Protein AF-A0AA36FLF8-F1 (afdb_monomer)

Solvent-accessible surface area (backbone atoms only — not comparable to full-atom values): 30762 Å² total; per-residue (Å²): 142,83,89,82,83,85,92,83,89,85,89,86,86,82,90,80,88,88,83,88,82,84,88,87,87,80,86,83,89,83,83,90,82,84,82,83,88,78,83,88,81,83,83,79,80,80,85,81,87,80,85,80,90,79,88,83,85,87,89,82,87,88,82,90,89,88,85,89,78,84,75,64,63,66,62,56,55,59,51,54,56,55,55,54,57,51,54,53,54,54,57,52,52,54,60,54,53,64,64,55,74,76,70,82,83,76,96,75,84,91,75,96,68,84,74,71,76,48,71,67,57,56,51,52,52,51,52,52,51,54,54,51,53,52,51,52,52,49,51,57,53,49,54,50,54,47,53,52,50,49,46,48,49,54,56,44,53,69,68,67,58,72,76,67,76,80,68,46,82,62,81,90,48,66,62,66,58,50,46,56,54,50,50,55,48,52,55,50,54,51,50,52,54,52,51,53,51,51,52,51,52,49,50,48,53,66,47,55,75,39,74,70,50,33,67,76,40,41,71,57,50,54,47,50,54,51,50,51,64,58,48,53,60,51,54,52,49,55,52,50,57,49,54,54,53,57,62,51,44,58,54,48,47,52,53,52,46,53,52,46,52,52,48,38,51,52,38,52,53,49,40,56,54,41,50,53,51,42,52,52,47,47,51,53,42,52,55,49,48,52,53,36,52,51,36,48,51,52,37,52,52,43,54,50,52,47,52,52,53,52,53,51,48,53,51,54,51,50,51,46,53,51,42,52,51,54,42,50,51,44,52,49,56,37,53,53,48,51,52,52,60,72,70,54,88,75,89,53,66,73,58,53,53,53,52,50,54,50,46,54,49,38,52,51,52,45,51,51,38,49,54,51,45,52,52,52,52,53,52,50,58,51,49,53,52,51,50,52,54,47,50,54,50,38,55,53,40,42,52,52,30,56,55,43,46,56,53,45,56,54,42,50,56,49,42,52,50,47,49,53,54,39,53,50,41,48,54,54,35,52,56,40,48,57,53,46,55,38,51,49,51,54,48,48,55,62,62,67,40,60,58,60,54,76,75,70,52,72,85,93,80,78,96,81,78,98,78,75,72,47,76,64,48,49,53,52,42,52,55,48,52,67,49,56,76,50,45,72,60,51,68,74,65,52,94,64,80,71,99,62,57,70,71,59,57,49,46,69,65,56,74,75,114

Organism: Octopus vulgaris (NCBI:txid6645)

Structure (mmCIF, N/CA/C/O backbone):
data_AF-A0AA36FLF8-F1
#
_entry.id   AF-A0AA36FLF8-F1
#
loop_
_atom_site.group_PDB
_atom_site.id
_atom_site.type_symbol
_atom_site.label_atom_id
_atom_site.label_alt_id
_atom_site.label_comp_id
_atom_site.label_asym_id
_atom_site.label_entity_id
_atom_site.label_seq_id
_atom_site.pdbx_PDB_ins_code
_atom_site.Cartn_x
_atom_site.Cartn_y
_atom_site.Cartn_z
_atom_site.occupancy
_atom_site.B_iso_or_equiv
_atom_site.auth_seq_id
_atom_site.auth_comp_id
_atom_site.auth_asym_id
_atom_site.auth_atom_id
_atom_site.pdbx_PDB_model_num
ATOM 1 N N . MET A 1 1 ? -21.884 -25.363 -22.891 1.00 40.22 1 MET A N 1
ATOM 2 C CA . MET A 1 1 ? -21.461 -26.123 -24.085 1.00 40.22 1 MET A CA 1
ATOM 3 C C . MET A 1 1 ? -22.454 -25.862 -25.202 1.00 40.22 1 MET A C 1
ATOM 5 O O . MET A 1 1 ? -23.531 -26.435 -25.178 1.00 40.22 1 MET A O 1
ATOM 9 N N . ALA A 1 2 ? -22.101 -24.973 -26.120 1.00 37.66 2 ALA A N 1
ATOM 10 C CA . ALA A 1 2 ? -22.479 -24.991 -27.532 1.00 37.66 2 ALA A CA 1
ATOM 11 C C . ALA A 1 2 ? -21.591 -23.927 -28.191 1.00 37.66 2 ALA A C 1
ATOM 13 O O . ALA A 1 2 ? -21.584 -22.777 -27.763 1.00 37.66 2 ALA A O 1
ATOM 14 N N . LEU A 1 3 ? -20.746 -24.400 -29.099 1.00 43.72 3 LEU A N 1
ATOM 15 C CA . LEU A 1 3 ? -19.732 -23.679 -29.863 1.00 43.72 3 LEU A CA 1
ATOM 16 C C . LEU A 1 3 ? -20.341 -23.140 -31.169 1.00 43.72 3 LEU A C 1
ATOM 18 O O . LEU A 1 3 ? -21.345 -23.680 -31.632 1.00 43.72 3 LEU A O 1
ATOM 22 N N . GLY A 1 4 ? -19.676 -22.149 -31.767 1.00 36.16 4 GLY A N 1
ATOM 23 C CA . GLY A 1 4 ? -19.847 -21.680 -33.153 1.00 36.16 4 GLY A CA 1
ATOM 24 C C . GLY A 1 4 ? -19.329 -20.240 -33.279 1.00 36.16 4 GLY A C 1
ATOM 25 O O . GLY A 1 4 ? -20.016 -19.334 -32.820 1.00 36.16 4 GLY A O 1
ATOM 26 N N . GLU A 1 5 ? -18.027 -20.019 -33.526 1.00 39.53 5 GLU A N 1
ATOM 27 C CA . GLU A 1 5 ? -17.363 -19.847 -34.853 1.00 39.53 5 GLU A CA 1
ATOM 28 C C . GLU A 1 5 ? -17.917 -18.644 -35.642 1.00 39.53 5 GLU A C 1
ATOM 30 O O . GLU A 1 5 ? -19.099 -18.608 -35.967 1.00 39.53 5 GLU A O 1
ATOM 35 N N . GLU A 1 6 ? -17.180 -17.523 -35.683 1.00 40.25 6 GLU A N 1
ATOM 36 C CA . GLU A 1 6 ? -16.135 -17.107 -36.667 1.00 40.25 6 GLU A CA 1
ATOM 37 C C . GLU A 1 6 ? -16.732 -16.540 -37.976 1.00 40.25 6 GLU A C 1
ATOM 39 O O . GLU A 1 6 ? -17.459 -17.239 -38.668 1.00 40.25 6 GLU A O 1
ATOM 44 N N . VAL A 1 7 ? -16.656 -15.221 -38.228 1.00 39.88 7 VAL A N 1
ATOM 45 C CA . VAL A 1 7 ? -15.597 -14.410 -38.910 1.00 39.88 7 VAL A CA 1
ATOM 46 C C . VAL A 1 7 ? -16.016 -14.056 -40.350 1.00 39.88 7 VAL A C 1
ATOM 48 O O . VAL A 1 7 ? -16.667 -14.861 -41.000 1.00 39.88 7 VAL A O 1
ATOM 51 N N . VAL A 1 8 ? -15.673 -12.823 -40.769 1.00 36.06 8 VAL A N 1
ATOM 52 C CA . VAL A 1 8 ? -15.330 -12.250 -42.106 1.00 36.06 8 VAL A CA 1
ATOM 53 C C . VAL A 1 8 ? -15.819 -10.784 -42.089 1.00 36.06 8 VAL A C 1
ATOM 55 O O . VAL A 1 8 ? -17.018 -10.536 -42.009 1.00 36.06 8 VAL A O 1
ATOM 58 N N . GLU A 1 9 ? -14.955 -9.815 -41.762 1.00 39.53 9 GLU A N 1
ATOM 59 C CA . GLU A 1 9 ? -14.100 -9.001 -42.664 1.00 39.53 9 GLU A CA 1
ATOM 60 C C . GLU A 1 9 ? -14.882 -8.089 -43.624 1.00 39.53 9 GLU A C 1
ATOM 62 O O . GLU A 1 9 ? -15.621 -8.571 -44.470 1.00 39.53 9 GLU A O 1
ATOM 67 N N . GLU A 1 10 ? -14.636 -6.776 -43.539 1.00 37.72 10 GLU A N 1
ATOM 68 C CA . GLU A 1 10 ? -14.350 -5.964 -44.729 1.00 37.72 10 GLU A CA 1
ATOM 69 C C . GLU A 1 10 ? -13.596 -4.678 -44.345 1.00 37.72 10 GLU A C 1
ATOM 71 O O . GLU A 1 10 ? -13.973 -3.932 -43.438 1.00 37.72 10 GLU A O 1
ATOM 76 N N . GLU A 1 11 ? -12.471 -4.496 -45.031 1.00 37.16 11 GLU A N 1
ATOM 77 C CA . GLU A 1 11 ? -11.529 -3.386 -44.983 1.00 37.16 11 GLU A CA 1
ATOM 78 C C . GLU A 1 11 ? -12.103 -2.123 -45.641 1.00 37.16 11 GLU A C 1
ATOM 80 O O . GLU A 1 11 ? -12.773 -2.210 -46.668 1.00 37.16 11 GLU A O 1
ATOM 85 N N . VAL A 1 12 ? -11.710 -0.940 -45.156 1.00 41.34 12 VAL A N 1
ATOM 86 C CA . VAL A 1 12 ? -11.498 0.228 -46.027 1.00 41.34 12 VAL A CA 1
ATOM 87 C C . VAL A 1 12 ? -10.209 0.931 -45.598 1.00 41.34 12 VAL A C 1
ATOM 89 O O . VAL A 1 12 ? -10.079 1.411 -44.473 1.00 41.34 12 VAL A O 1
ATOM 92 N N . VAL A 1 13 ? -9.260 0.940 -46.530 1.00 42.09 13 VAL A N 1
ATOM 93 C CA . VAL A 1 13 ? -7.969 1.645 -46.546 1.00 42.09 13 VAL A CA 1
ATOM 94 C C . VAL A 1 13 ? -8.131 2.955 -47.339 1.00 42.09 13 VAL A C 1
ATOM 96 O O . VAL A 1 13 ? -9.098 3.076 -48.092 1.00 42.09 13 VAL A O 1
ATOM 99 N N . VAL A 1 14 ? -7.130 3.845 -47.217 1.00 37.31 14 VAL A N 1
ATOM 100 C CA . VAL A 1 14 ? -6.638 4.890 -48.163 1.00 37.31 14 VAL A CA 1
ATOM 101 C C . VAL A 1 14 ? -6.683 6.293 -47.523 1.00 37.31 14 VAL A C 1
ATOM 103 O O . VAL A 1 14 ? -7.766 6.811 -47.273 1.00 37.31 14 VAL A O 1
ATOM 106 N N . GLU A 1 15 ? -5.556 6.756 -46.947 1.00 37.53 15 GLU A N 1
ATOM 107 C CA . GLU A 1 15 ? -4.555 7.724 -47.502 1.00 37.53 15 GLU A CA 1
ATOM 108 C C . GLU A 1 15 ? -5.050 9.185 -47.335 1.00 37.53 15 GLU A C 1
ATOM 110 O O . GLU A 1 15 ? -6.243 9.436 -47.406 1.00 37.53 15 GLU A O 1
ATOM 115 N N . GLU A 1 16 ? -4.271 10.209 -46.979 1.00 35.38 16 GLU A N 1
ATOM 116 C CA . GLU A 1 16 ? -2.921 10.600 -47.397 1.00 35.38 16 GLU A CA 1
ATOM 117 C C . GLU A 1 16 ? -2.386 11.707 -46.437 1.00 35.38 16 GLU A C 1
ATOM 119 O O . GLU A 1 16 ? -3.158 12.434 -45.814 1.00 35.38 16 GLU A O 1
ATOM 124 N N . GLU A 1 17 ? -1.061 11.730 -46.284 1.00 36.38 17 GLU A N 1
ATOM 125 C CA . GLU A 1 17 ? -0.106 12.857 -46.173 1.00 36.38 17 GLU A CA 1
ATOM 126 C C . GLU A 1 17 ? -0.514 14.248 -45.624 1.00 36.38 17 GLU A C 1
ATOM 128 O O . GLU A 1 17 ? -1.397 14.909 -46.152 1.00 36.38 17 GLU A O 1
ATOM 133 N N . ASP A 1 18 ? 0.284 14.781 -44.678 1.00 37.94 18 ASP A N 1
ATOM 134 C CA . ASP A 1 18 ? 1.025 16.019 -44.978 1.00 37.94 18 ASP A CA 1
ATOM 135 C C . ASP A 1 18 ? 2.291 16.221 -44.121 1.00 37.94 18 ASP A C 1
ATOM 137 O O . ASP A 1 18 ? 2.420 15.739 -42.991 1.00 37.94 18 ASP A O 1
ATOM 141 N N . VAL A 1 19 ? 3.254 16.897 -44.742 1.00 38.84 19 VAL A N 1
ATOM 142 C CA . VAL A 1 19 ? 4.695 16.930 -44.462 1.00 38.84 19 VAL A CA 1
ATOM 143 C C . VAL A 1 19 ? 5.119 18.204 -43.699 1.00 38.84 19 VAL A C 1
ATOM 145 O O . VAL A 1 19 ? 4.643 19.294 -43.971 1.00 38.84 19 VAL A O 1
ATOM 148 N N . VAL A 1 20 ? 6.032 18.009 -42.739 1.00 41.78 20 VAL A N 1
ATOM 149 C CA . VAL A 1 20 ? 7.166 18.840 -42.242 1.00 41.78 20 VAL A CA 1
ATOM 150 C C . VAL A 1 20 ? 7.323 20.312 -42.694 1.00 41.78 20 VAL A C 1
ATOM 152 O O . VAL A 1 20 ? 7.502 20.559 -43.878 1.00 41.78 20 VAL A O 1
ATOM 155 N N . GLU A 1 21 ? 7.533 21.214 -41.719 1.00 39.50 21 GLU A N 1
ATOM 156 C CA . GLU A 1 21 ? 8.522 22.331 -41.731 1.00 39.50 21 GLU A CA 1
ATOM 157 C C . GLU A 1 21 ? 9.102 22.447 -40.291 1.00 39.50 21 GLU A C 1
ATOM 159 O O . GLU A 1 21 ? 8.339 22.522 -39.328 1.00 39.50 21 GLU A O 1
ATOM 164 N N . GLU A 1 22 ? 10.358 22.050 -40.027 1.00 37.81 22 GLU A N 1
ATOM 165 C CA . GLU A 1 22 ? 11.613 22.852 -40.023 1.00 37.81 22 GLU A CA 1
ATOM 166 C C . GLU A 1 22 ? 11.589 24.054 -39.050 1.00 37.81 22 GLU A C 1
ATOM 168 O O . GLU A 1 22 ? 10.794 24.972 -39.181 1.00 37.81 22 GLU A O 1
ATOM 173 N N . GLU A 1 23 ? 12.249 23.918 -37.894 1.00 37.03 23 GLU A N 1
ATOM 174 C CA . GLU A 1 23 ? 13.563 24.501 -37.529 1.00 37.03 23 GLU A CA 1
ATOM 175 C C . GLU A 1 23 ? 13.483 25.932 -36.963 1.00 37.03 23 GLU A C 1
ATOM 177 O O . GLU A 1 23 ? 13.244 26.888 -37.685 1.00 37.03 23 GLU A O 1
ATOM 182 N N . GLU A 1 24 ? 13.834 26.095 -35.681 1.00 40.34 24 GLU A N 1
ATOM 183 C CA . GLU A 1 24 ? 14.735 27.187 -35.295 1.00 40.34 24 GLU A CA 1
ATOM 184 C C . GLU A 1 24 ? 15.531 26.813 -34.034 1.00 40.34 24 GLU A C 1
ATOM 186 O O . GLU A 1 24 ? 14.990 26.448 -32.987 1.00 40.34 24 GLU A O 1
ATOM 191 N N . VAL A 1 25 ? 16.851 26.860 -34.184 1.00 44.62 25 VAL A N 1
ATOM 192 C CA . VAL A 1 25 ? 17.878 26.677 -33.160 1.00 44.62 25 VAL A CA 1
ATOM 193 C C . VAL A 1 25 ? 18.382 28.067 -32.786 1.00 44.62 25 VAL A C 1
ATOM 195 O O . VAL A 1 25 ? 18.855 28.763 -33.678 1.00 44.62 25 VAL A O 1
ATOM 198 N N . VAL A 1 26 ? 18.376 28.446 -31.502 1.00 40.75 26 VAL A N 1
ATOM 199 C CA . VAL A 1 26 ? 19.263 29.508 -30.984 1.00 40.75 26 VAL A CA 1
ATOM 200 C C . VAL A 1 26 ? 19.759 29.162 -29.569 1.00 40.75 26 VAL A C 1
ATOM 202 O O . VAL A 1 26 ? 18.985 29.085 -28.617 1.00 40.75 26 VAL A O 1
ATOM 205 N N . GLU A 1 27 ? 21.062 28.869 -29.520 1.00 39.06 27 GLU A N 1
ATOM 206 C CA . GLU A 1 27 ? 22.125 29.230 -28.553 1.00 39.06 27 GLU A CA 1
ATOM 207 C C . GLU A 1 27 ? 21.709 29.937 -27.238 1.00 39.06 27 GLU A C 1
ATOM 209 O O . GLU A 1 27 ? 20.973 30.914 -27.245 1.00 39.06 27 GLU A O 1
ATOM 214 N N . GLU A 1 28 ? 22.021 29.396 -26.055 1.00 38.03 28 GLU A N 1
ATOM 215 C CA . GLU A 1 28 ? 23.258 29.496 -25.236 1.00 38.03 28 GLU A CA 1
ATOM 216 C C . GLU A 1 28 ? 23.103 30.427 -24.007 1.00 38.03 28 GLU A C 1
ATOM 218 O O . GLU A 1 28 ? 22.662 31.565 -24.094 1.00 38.03 28 GLU A O 1
ATOM 223 N N . GLU A 1 29 ? 23.494 29.869 -22.854 1.00 39.47 29 GLU A N 1
ATOM 224 C CA . GLU A 1 29 ? 24.040 30.468 -21.620 1.00 39.47 2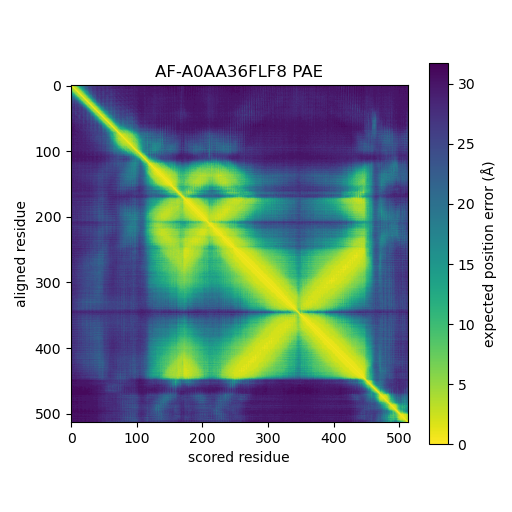9 GLU A CA 1
ATOM 225 C C . GLU A 1 29 ? 23.556 31.837 -21.080 1.00 39.47 29 GLU A C 1
ATOM 227 O O . GLU A 1 29 ? 23.908 32.888 -21.607 1.00 39.47 29 GLU A O 1
ATOM 232 N N . LYS A 1 30 ? 23.014 31.843 -19.843 1.00 37.19 30 LYS A N 1
ATOM 233 C CA . LYS A 1 30 ? 23.696 32.404 -18.642 1.00 37.19 30 LYS A CA 1
ATOM 234 C C . LYS A 1 30 ? 22.856 32.349 -17.350 1.00 37.19 30 LYS A C 1
ATOM 236 O O . LYS A 1 30 ? 21.767 32.893 -17.282 1.00 37.19 30 LYS A O 1
ATOM 241 N N . VAL A 1 31 ? 23.455 31.721 -16.333 1.00 37.59 31 VAL A N 1
ATOM 242 C CA . VAL A 1 31 ? 23.650 32.169 -14.933 1.00 37.59 31 VAL A CA 1
ATOM 243 C C . VAL A 1 31 ? 22.489 32.859 -14.181 1.00 37.59 31 VAL A C 1
ATOM 245 O O . VAL A 1 31 ? 22.176 34.013 -14.429 1.00 37.59 31 VAL A O 1
ATOM 248 N N . VAL A 1 32 ? 21.972 32.121 -13.185 1.00 42.97 32 VAL A N 1
ATOM 249 C CA . VAL A 1 32 ? 21.656 32.484 -11.779 1.00 42.97 32 VAL A CA 1
ATOM 250 C C . VAL A 1 32 ? 21.441 33.969 -11.444 1.00 42.97 32 VAL A C 1
ATOM 252 O O . VAL A 1 32 ? 22.402 34.724 -11.481 1.00 42.97 32 VAL A O 1
ATOM 255 N N . GLU A 1 33 ? 20.254 34.313 -10.926 1.00 35.59 33 GLU A N 1
ATOM 256 C CA . GLU A 1 33 ? 20.095 35.055 -9.658 1.00 35.59 33 GLU A CA 1
ATOM 257 C C . GLU A 1 33 ? 18.627 35.050 -9.173 1.00 35.59 33 GLU A C 1
ATOM 259 O O . GLU A 1 33 ? 17.703 35.341 -9.924 1.00 35.59 33 GLU A O 1
ATOM 264 N N . GLU A 1 34 ? 18.474 34.633 -7.912 1.00 37.56 34 GLU A N 1
ATOM 265 C CA . GLU A 1 34 ? 17.470 35.038 -6.914 1.00 37.56 34 GLU A CA 1
ATOM 266 C C . GLU A 1 34 ? 15.981 35.062 -7.310 1.00 37.56 34 GLU A C 1
ATOM 268 O O . GLU A 1 34 ? 15.450 36.044 -7.817 1.00 37.56 34 GLU A O 1
ATOM 273 N N . VAL A 1 35 ? 15.263 33.997 -6.927 1.00 35.22 35 VAL A N 1
ATOM 274 C CA . VAL A 1 35 ? 13.820 34.084 -6.668 1.00 35.22 35 VAL A CA 1
ATOM 275 C C . VAL A 1 35 ? 13.628 34.263 -5.166 1.00 35.22 35 VAL A C 1
ATOM 277 O O . VAL A 1 35 ? 13.960 33.378 -4.375 1.00 35.22 35 VAL A O 1
ATOM 280 N N . GLU A 1 36 ? 13.121 35.443 -4.814 1.00 40.16 36 GLU A N 1
ATOM 281 C CA . GLU A 1 36 ? 12.516 35.808 -3.536 1.00 40.16 36 GLU A CA 1
ATOM 282 C C . GLU A 1 36 ? 11.674 34.667 -2.949 1.00 40.16 36 GLU A C 1
ATOM 284 O O . GLU A 1 36 ? 10.719 34.187 -3.561 1.00 40.16 36 GLU A O 1
ATOM 289 N N . VAL A 1 37 ? 12.007 34.267 -1.722 1.00 37.47 37 VAL A N 1
ATOM 290 C CA . VAL A 1 37 ? 11.133 33.452 -0.878 1.00 37.47 37 VAL A CA 1
ATOM 291 C C . VAL A 1 37 ? 10.266 34.422 -0.080 1.00 37.47 37 VAL A C 1
ATOM 293 O O . VAL A 1 37 ? 10.704 34.957 0.937 1.00 37.47 37 VAL A O 1
ATOM 296 N N . VAL A 1 38 ? 9.056 34.675 -0.576 1.00 37.47 38 VAL A N 1
ATOM 297 C CA . VAL A 1 38 ? 7.996 35.386 0.147 1.00 37.47 38 VAL A CA 1
ATOM 298 C C . VAL A 1 38 ? 7.079 34.351 0.798 1.00 37.47 38 VAL A C 1
ATOM 300 O O . VAL A 1 38 ? 6.405 33.594 0.110 1.00 37.47 38 VAL A O 1
ATOM 303 N N . GLU A 1 39 ? 7.169 34.347 2.127 1.00 37.41 39 GLU A N 1
ATOM 304 C CA . GLU A 1 39 ? 6.098 34.282 3.131 1.00 37.41 39 GLU A CA 1
ATOM 305 C C . GLU A 1 39 ? 5.134 33.083 3.242 1.00 37.41 39 GLU A C 1
ATOM 307 O O . GLU A 1 39 ? 4.670 32.485 2.281 1.00 37.41 39 GLU A O 1
ATOM 312 N N . GLU A 1 40 ? 4.801 32.863 4.522 1.00 37.28 40 GLU A N 1
ATOM 313 C CA . GLU A 1 40 ? 3.621 32.198 5.084 1.00 37.28 40 GLU A CA 1
ATOM 314 C C . GLU A 1 40 ? 3.612 30.664 5.155 1.00 37.28 40 GLU A C 1
ATOM 316 O O . GLU A 1 40 ? 3.250 29.960 4.223 1.00 37.28 40 GLU A O 1
ATOM 321 N N . GLU A 1 41 ? 3.884 30.149 6.360 1.00 36.22 41 GLU A N 1
ATOM 322 C CA . GLU A 1 41 ? 2.838 29.419 7.085 1.00 36.22 41 GLU A CA 1
ATOM 323 C C . GLU A 1 41 ? 3.037 29.542 8.606 1.00 36.22 41 GLU A C 1
ATOM 325 O O . GLU A 1 41 ? 4.144 29.441 9.142 1.00 36.22 41 GLU A O 1
ATOM 330 N N . GLU A 1 42 ? 1.928 29.862 9.272 1.00 41.19 42 GLU A N 1
ATOM 331 C CA . GLU A 1 42 ? 1.787 30.204 10.682 1.00 41.19 42 GLU A CA 1
ATOM 332 C C . GLU A 1 42 ? 2.316 29.137 11.646 1.00 41.19 42 GLU A C 1
ATOM 334 O O . GLU A 1 42 ? 2.051 27.938 11.547 1.00 41.19 42 GLU A O 1
ATOM 339 N N . VAL A 1 43 ? 2.986 29.635 12.680 1.00 38.88 43 VAL A N 1
ATOM 340 C CA . VAL A 1 43 ? 3.367 28.896 13.879 1.00 38.88 43 VAL A CA 1
ATOM 341 C C . VAL A 1 43 ? 2.102 28.600 14.690 1.00 38.88 43 VAL A C 1
ATOM 343 O O . VAL A 1 43 ? 1.541 29.488 15.335 1.00 38.88 43 VAL A O 1
ATOM 346 N N . VAL A 1 44 ? 1.647 27.345 14.676 1.00 41.16 44 VAL A N 1
ATOM 347 C CA . VAL A 1 44 ? 0.593 26.870 15.581 1.00 41.16 44 VAL A CA 1
ATOM 348 C C . VAL A 1 44 ? 1.116 26.932 17.016 1.00 41.16 44 VAL A C 1
ATOM 350 O O . VAL A 1 44 ? 2.125 26.319 17.360 1.00 41.16 44 VAL A O 1
ATOM 353 N N . LYS A 1 45 ? 0.410 27.717 17.832 1.00 36.34 45 LYS A N 1
ATOM 354 C CA . LYS A 1 45 ? 0.619 27.910 19.267 1.00 36.34 45 LYS A CA 1
ATOM 355 C C . LYS A 1 45 ? 0.613 26.566 20.002 1.00 36.34 45 LYS A C 1
ATOM 357 O O . LYS A 1 45 ? -0.392 25.861 19.997 1.00 36.34 45 LYS A O 1
ATOM 362 N N . GLU A 1 46 ? 1.720 26.254 20.667 1.00 35.59 46 GLU A N 1
ATOM 363 C CA . GLU A 1 46 ? 1.765 25.260 21.737 1.00 35.59 46 GLU A CA 1
ATOM 364 C C . GLU A 1 46 ? 1.057 25.839 22.972 1.00 35.59 46 GLU A C 1
ATOM 366 O O . GLU A 1 46 ? 1.502 26.833 23.550 1.00 35.59 46 GLU A O 1
ATOM 371 N N . GLU A 1 47 ? -0.054 25.226 23.379 1.00 35.34 47 GLU A N 1
ATOM 372 C CA . GLU A 1 47 ? -0.608 25.407 24.720 1.00 35.34 47 GLU A CA 1
ATOM 373 C C . GLU A 1 47 ? 0.292 24.680 25.724 1.00 35.34 47 GLU A C 1
ATOM 375 O O . GLU A 1 47 ? 0.290 23.454 25.843 1.00 35.34 47 GLU A O 1
ATOM 380 N N . VAL A 1 48 ? 1.093 25.463 26.444 1.00 35.16 48 VAL A N 1
ATOM 381 C CA . VAL A 1 48 ? 1.801 25.038 27.650 1.00 35.16 48 VAL A CA 1
ATOM 382 C C . VAL A 1 48 ? 0.824 25.155 28.817 1.00 35.16 48 VAL A C 1
ATOM 384 O O . VAL A 1 48 ? 0.546 26.254 29.289 1.00 35.16 48 VAL A O 1
ATOM 387 N N . VAL A 1 49 ? 0.313 24.021 29.292 1.00 38.66 49 VAL A N 1
ATOM 388 C CA . VAL A 1 49 ? -0.369 23.921 30.588 1.00 38.66 49 VAL A CA 1
ATOM 389 C C . VAL A 1 49 ? 0.658 23.452 31.613 1.00 38.66 49 VAL A C 1
ATOM 391 O O . VAL A 1 49 ? 0.994 22.271 31.672 1.00 38.66 49 VAL A O 1
ATOM 394 N N . VAL A 1 50 ? 1.169 24.389 32.410 1.00 37.50 50 VAL A N 1
ATOM 395 C CA . VAL A 1 50 ? 1.832 24.107 33.688 1.00 37.50 50 VAL A CA 1
ATOM 396 C C . VAL A 1 50 ? 1.358 25.173 34.671 1.00 37.50 50 VAL A C 1
ATOM 398 O O . VAL A 1 50 ? 1.851 26.297 34.647 1.00 37.50 50 VAL A O 1
ATOM 401 N N . GLU A 1 51 ? 0.401 24.827 35.528 1.00 35.50 51 GLU A N 1
ATOM 402 C CA . GLU A 1 51 ? 0.205 25.539 36.791 1.00 35.50 51 GLU A CA 1
ATOM 403 C C . GLU A 1 51 ? 0.746 24.650 37.910 1.00 35.50 51 GLU A C 1
ATOM 405 O O . GLU A 1 51 ? 0.209 23.586 38.215 1.00 35.50 51 GLU A O 1
ATOM 410 N N . GLU A 1 52 ? 1.883 25.081 38.454 1.00 34.22 52 GLU A N 1
ATOM 411 C CA . GLU A 1 52 ? 2.439 24.587 39.705 1.00 34.22 52 GLU A CA 1
ATOM 412 C C . GLU A 1 52 ? 1.619 25.130 40.881 1.00 34.22 52 GLU A C 1
ATOM 414 O O . GLU A 1 52 ? 1.266 26.310 40.937 1.00 34.22 52 GLU A O 1
ATOM 419 N N . GLU A 1 53 ? 1.364 24.243 41.840 1.00 34.88 53 GLU A N 1
ATOM 420 C CA . GLU A 1 53 ? 0.827 24.545 43.160 1.00 34.88 53 GLU A CA 1
ATOM 421 C C . GLU A 1 53 ? 1.608 25.672 43.849 1.00 34.88 53 GLU A C 1
ATOM 423 O O . GLU A 1 53 ? 2.835 25.627 43.977 1.00 34.88 53 GLU A O 1
ATOM 428 N N . LYS A 1 54 ? 0.880 26.639 44.414 1.00 32.62 54 LYS A N 1
ATOM 429 C CA . LYS A 1 54 ? 1.417 27.521 45.449 1.00 32.62 54 LYS A CA 1
ATOM 430 C C . LYS A 1 54 ? 0.432 27.627 46.607 1.00 32.62 54 LYS A C 1
ATOM 432 O O . LYS A 1 54 ? -0.594 28.293 46.528 1.00 32.62 54 LYS A O 1
ATOM 437 N N . VAL A 1 55 ? 0.781 26.927 47.679 1.00 37.38 55 VAL A N 1
ATOM 438 C CA . VAL A 1 55 ? 0.258 27.085 49.040 1.00 37.38 55 VAL A CA 1
ATOM 439 C C . VAL A 1 55 ? 0.708 28.449 49.582 1.00 37.38 55 VAL A C 1
ATOM 441 O O . VAL A 1 55 ? 1.845 28.830 49.295 1.00 37.38 55 VAL A O 1
ATOM 444 N N . VAL A 1 56 ? -0.144 29.144 50.357 1.00 32.25 56 VAL A N 1
ATOM 445 C CA . VAL A 1 56 ? 0.163 29.828 51.645 1.00 32.25 56 VAL A CA 1
ATOM 446 C C . VAL A 1 56 ? -0.942 30.832 52.059 1.00 32.25 56 VAL A C 1
ATOM 448 O O . VAL A 1 56 ? -1.267 31.747 51.311 1.00 32.25 56 VAL A O 1
ATOM 451 N N . GLU A 1 57 ? -1.442 30.587 53.280 1.00 31.30 57 GLU A N 1
ATOM 452 C CA . GLU A 1 57 ? -1.882 31.473 54.387 1.00 31.30 57 GLU A CA 1
ATOM 453 C C . GLU A 1 57 ? -3.057 32.474 54.278 1.00 31.30 57 GLU A C 1
ATOM 455 O O . GLU A 1 57 ? -3.023 33.464 53.558 1.00 31.30 57 GLU A O 1
ATOM 460 N N . GLU A 1 58 ? -4.049 32.173 55.131 1.00 31.58 58 GLU A N 1
ATOM 461 C CA . GLU A 1 58 ? -4.613 32.968 56.244 1.00 31.58 58 GLU A CA 1
ATOM 462 C C . GLU A 1 58 ? -5.302 34.339 56.043 1.00 31.58 58 GLU A C 1
ATOM 464 O O . GLU A 1 58 ? -4.743 35.315 55.556 1.00 31.58 58 GLU A O 1
ATOM 469 N N . GLU A 1 59 ? -6.492 34.370 56.665 1.00 30.59 59 GLU A N 1
ATOM 470 C CA . GLU A 1 59 ? -7.076 35.413 57.525 1.00 30.59 59 GLU A CA 1
ATOM 471 C C . GLU A 1 59 ? -8.112 36.444 57.009 1.00 30.59 59 GLU A C 1
ATOM 473 O O . GLU A 1 59 ? -8.000 37.080 55.968 1.00 30.59 59 GLU A O 1
ATOM 478 N N . GLU A 1 60 ? -9.096 36.607 57.909 1.00 30.08 60 GLU A N 1
ATOM 479 C CA . GLU A 1 60 ? -10.032 37.706 58.195 1.00 30.08 60 GLU A CA 1
ATOM 480 C C . GLU A 1 60 ? -11.413 37.871 57.503 1.00 30.08 60 GLU A C 1
ATOM 482 O O . GLU A 1 60 ? -11.567 38.402 56.410 1.00 30.08 60 GLU A O 1
ATOM 487 N N . VAL A 1 61 ? -12.438 37.516 58.304 1.00 35.06 61 VAL A N 1
ATOM 488 C CA . VAL A 1 61 ? -13.634 38.286 58.739 1.00 35.06 61 VAL A CA 1
ATOM 489 C C . VAL A 1 61 ? -14.455 39.073 57.704 1.00 35.06 61 VAL A C 1
ATOM 491 O O . VAL A 1 61 ? -14.050 40.166 57.335 1.00 35.06 61 VAL A O 1
ATOM 494 N N . VAL A 1 62 ? -15.729 38.685 57.492 1.00 33.19 62 VAL A N 1
ATOM 495 C CA . VAL A 1 62 ? -16.888 39.619 57.471 1.00 33.19 62 VAL A CA 1
ATOM 496 C C . VAL A 1 62 ? -18.160 38.927 58.003 1.00 33.19 62 VAL A C 1
ATOM 498 O O . VAL A 1 62 ? -18.380 37.738 57.802 1.00 33.19 62 VAL A O 1
ATOM 501 N N . LYS A 1 63 ? -18.950 39.715 58.737 1.00 30.86 63 LYS A N 1
ATOM 502 C CA . LYS A 1 63 ? -20.172 39.430 59.502 1.00 30.86 63 LYS A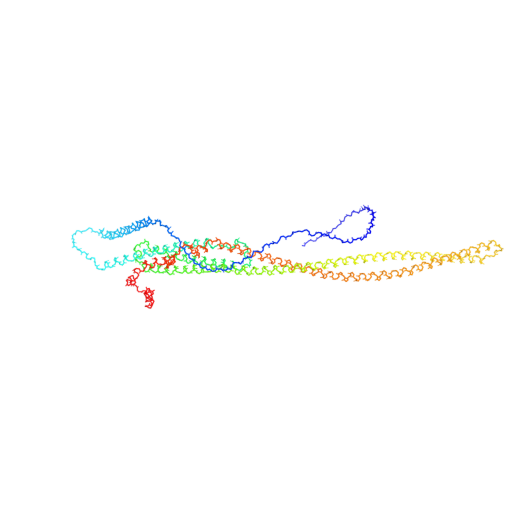 CA 1
ATOM 503 C C . LYS A 1 63 ? -21.463 39.374 58.662 1.00 30.86 63 LYS A C 1
ATOM 505 O O . LYS A 1 63 ? -21.529 40.023 57.629 1.00 30.86 63 LYS A O 1
ATOM 510 N N . GLU A 1 64 ? -22.478 38.756 59.284 1.00 31.30 64 GLU A N 1
ATOM 511 C CA . GLU A 1 64 ? -23.926 39.082 59.265 1.00 31.30 64 GLU A CA 1
ATOM 512 C C . GLU A 1 64 ? -24.707 38.981 57.939 1.00 31.30 64 GLU A C 1
ATOM 514 O O . GLU A 1 64 ? -24.521 39.792 57.045 1.00 31.30 64 GLU A O 1
ATOM 519 N N . GLU A 1 65 ? -25.712 38.094 57.890 1.00 31.00 65 GLU A N 1
ATOM 520 C CA . GLU A 1 65 ? -27.132 38.495 57.970 1.00 31.00 65 GLU A CA 1
ATOM 521 C C . GLU A 1 65 ? -28.043 37.276 58.237 1.00 31.00 65 GLU A C 1
ATOM 523 O O . GLU A 1 65 ? -27.807 36.177 57.745 1.00 31.00 65 GLU A O 1
ATOM 528 N N . VAL A 1 66 ? -29.061 37.485 59.075 1.00 39.41 66 VAL A N 1
ATOM 529 C CA . VAL A 1 66 ? -30.052 36.520 59.580 1.00 39.41 66 VAL A CA 1
ATOM 530 C C . VAL A 1 66 ? -31.385 36.806 58.892 1.00 39.41 66 VAL A C 1
ATOM 532 O O . VAL A 1 66 ? -31.847 37.933 59.039 1.00 39.41 66 VAL A O 1
ATOM 535 N N . VAL A 1 67 ? -32.037 35.826 58.241 1.00 35.12 67 VAL A N 1
ATOM 536 C CA . VAL A 1 67 ? -33.485 35.888 57.923 1.00 35.12 67 VAL A CA 1
ATOM 537 C C . VAL A 1 67 ? -34.135 34.484 57.870 1.00 35.12 67 VAL A C 1
ATOM 539 O O . VAL A 1 67 ? -33.848 33.695 56.981 1.00 35.12 67 VAL A O 1
ATOM 542 N N . GLU A 1 68 ? -35.008 34.240 58.856 1.00 42.06 68 GLU A N 1
ATOM 543 C CA . GLU A 1 68 ? -36.299 33.509 58.882 1.00 42.06 68 GLU A CA 1
ATOM 544 C C . GLU A 1 68 ? -36.528 32.224 58.036 1.00 42.06 68 GLU A C 1
ATOM 546 O O . GLU A 1 68 ? -36.958 32.296 56.888 1.00 42.06 68 GLU A O 1
ATOM 551 N N . GLU A 1 69 ? -36.449 31.045 58.679 1.00 38.41 69 GLU A N 1
ATOM 552 C CA . GLU A 1 69 ? -37.015 29.758 58.192 1.00 38.41 69 GLU A CA 1
ATOM 553 C C . GLU A 1 69 ? -38.009 29.109 59.189 1.00 38.41 69 GLU A C 1
ATOM 555 O O . GLU A 1 69 ? -38.309 27.920 59.128 1.00 38.41 69 GLU A O 1
ATOM 560 N N . GLU A 1 70 ? -38.585 29.883 60.111 1.00 43.06 70 GLU A N 1
ATOM 561 C CA . GLU A 1 70 ? -39.422 29.352 61.205 1.00 43.06 70 GLU A CA 1
ATOM 562 C C . GLU A 1 70 ? -40.870 29.000 60.790 1.00 43.06 70 GLU A C 1
ATOM 564 O O . GLU A 1 70 ? -41.694 28.676 61.635 1.00 43.06 70 GLU A O 1
ATOM 569 N N . LYS A 1 71 ? -41.218 29.054 59.494 1.00 42.75 71 LYS A N 1
ATOM 570 C CA . LYS A 1 71 ? -42.621 28.962 59.036 1.00 42.75 71 LYS A CA 1
ATOM 571 C C . LYS A 1 71 ? -43.014 27.692 58.281 1.00 42.75 71 LYS A C 1
ATOM 573 O O . LYS A 1 71 ? -44.185 27.546 57.957 1.00 42.75 71 LYS A O 1
ATOM 578 N N . VAL A 1 72 ? -42.072 26.794 57.987 1.00 45.78 72 VAL A N 1
ATOM 579 C CA . VAL A 1 72 ? -42.356 25.555 57.226 1.00 45.78 72 VAL A CA 1
ATOM 580 C C . VAL A 1 72 ? -42.509 24.333 58.145 1.00 45.78 72 VAL A C 1
ATOM 582 O O . VAL A 1 72 ? -43.172 23.372 57.778 1.00 45.78 72 VAL A O 1
ATOM 585 N N . VAL A 1 73 ? -41.978 24.391 59.371 1.00 47.25 73 VAL A N 1
ATOM 586 C CA . VAL A 1 73 ? -42.021 23.264 60.324 1.00 47.25 73 VAL A CA 1
ATOM 587 C C . VAL A 1 73 ? -43.407 23.090 60.966 1.00 47.25 73 VAL A C 1
ATOM 589 O O . VAL A 1 73 ? -43.814 21.963 61.231 1.00 47.25 73 VAL A O 1
ATOM 592 N N . GLU A 1 74 ? -44.179 24.168 61.146 1.00 47.50 74 GLU A N 1
ATOM 593 C CA . GLU A 1 74 ? -45.512 24.078 61.770 1.00 47.50 74 GLU A CA 1
ATOM 594 C C . GLU A 1 74 ? -46.563 23.384 60.876 1.00 47.50 74 GLU A C 1
ATOM 596 O O . GLU A 1 74 ? -47.474 22.749 61.400 1.00 47.50 74 GLU A O 1
ATOM 601 N N . GLU A 1 75 ? -46.441 23.438 59.540 1.00 48.88 75 GLU A N 1
ATOM 602 C CA . GLU A 1 75 ? -47.399 22.765 58.641 1.00 48.88 75 GLU A CA 1
ATOM 603 C C . GLU A 1 75 ? -47.145 21.250 58.515 1.00 48.88 75 GLU A C 1
ATOM 605 O O . GLU A 1 75 ? -48.095 20.495 58.312 1.00 48.88 75 GLU A O 1
ATOM 610 N N . GLU A 1 76 ? -45.902 20.775 58.669 1.00 46.47 76 GLU A N 1
ATOM 611 C CA . GLU A 1 76 ? -45.586 19.336 58.607 1.00 46.47 76 GLU A CA 1
ATOM 612 C C . GLU A 1 76 ? -45.984 18.593 59.897 1.00 46.47 76 GLU A C 1
ATOM 614 O O . GLU A 1 76 ? -46.498 17.472 59.824 1.00 46.47 76 GLU A O 1
ATOM 619 N N . GLU A 1 77 ? -45.845 19.224 61.071 1.00 54.47 77 GLU A N 1
ATOM 620 C CA . GLU A 1 77 ? -46.323 18.645 62.339 1.00 54.47 77 GLU A CA 1
ATOM 621 C C . GLU A 1 77 ? -47.861 18.541 62.395 1.00 54.47 77 GLU A C 1
ATOM 623 O O . GLU A 1 77 ? -48.393 17.577 62.951 1.00 54.47 77 GLU A O 1
ATOM 628 N N . GLU A 1 78 ? -48.600 19.465 61.764 1.00 54.31 78 GLU A N 1
ATOM 629 C CA . GLU A 1 78 ? -50.072 19.420 61.746 1.00 54.31 78 GLU A CA 1
ATOM 630 C C . GLU A 1 78 ? -50.632 18.290 60.854 1.00 54.31 78 GLU A C 1
ATOM 632 O O . GLU A 1 78 ? -51.756 17.826 61.068 1.00 54.31 78 GLU A O 1
ATOM 637 N N . ILE A 1 79 ? -49.866 17.821 59.861 1.00 55.53 79 ILE A N 1
ATOM 638 C CA . ILE A 1 79 ? -50.263 16.698 58.994 1.00 55.53 79 ILE A CA 1
ATOM 639 C C . ILE A 1 79 ? -49.984 15.361 59.692 1.00 55.53 79 ILE A C 1
ATOM 641 O O . ILE A 1 79 ? -50.845 14.481 59.670 1.00 55.53 79 ILE A O 1
ATOM 645 N N . ALA A 1 80 ? -48.845 15.234 60.382 1.00 50.25 80 ALA A N 1
ATOM 646 C CA . ALA A 1 80 ? -48.505 14.031 61.145 1.00 50.25 80 ALA A CA 1
ATOM 647 C C . ALA A 1 80 ? -49.499 13.764 62.293 1.00 50.25 80 ALA A C 1
ATOM 649 O O . ALA A 1 80 ? -49.928 12.629 62.488 1.00 50.25 80 ALA A O 1
ATOM 650 N N . ALA A 1 81 ? -49.946 14.814 62.993 1.00 56.72 81 ALA A N 1
ATOM 651 C CA . ALA A 1 81 ? -50.932 14.680 64.068 1.00 56.72 81 ALA A CA 1
ATOM 652 C C . ALA A 1 81 ? -52.320 14.230 63.566 1.00 56.72 81 ALA A C 1
ATOM 654 O O . ALA A 1 81 ? -53.033 13.513 64.267 1.00 56.72 81 ALA A O 1
ATOM 655 N N . LYS A 1 82 ? -52.708 14.617 62.342 1.00 58.06 82 LYS A N 1
ATOM 656 C CA . LYS A 1 82 ? -53.994 14.211 61.747 1.00 58.06 82 LYS A CA 1
ATOM 657 C C . LYS A 1 82 ? -53.986 12.768 61.243 1.00 58.06 82 LYS A C 1
ATOM 659 O O . LYS A 1 82 ? -55.040 12.141 61.249 1.00 58.06 82 LYS A O 1
ATOM 664 N N . GLU A 1 83 ? -52.842 12.230 60.819 1.00 57.78 83 GLU A N 1
ATOM 665 C CA . GLU A 1 83 ? -52.737 10.810 60.446 1.00 57.78 83 GLU A CA 1
ATOM 666 C C . GLU A 1 83 ? -52.791 9.883 61.674 1.00 57.78 83 GLU A C 1
ATOM 668 O O . GLU A 1 83 ? -53.411 8.821 61.604 1.00 57.78 83 GLU A O 1
ATOM 673 N N . GLU A 1 84 ? -52.239 10.308 62.816 1.00 60.78 84 GLU A N 1
ATOM 674 C CA . GLU A 1 84 ? -52.284 9.547 64.076 1.00 60.78 84 GLU A CA 1
ATOM 675 C C . GLU A 1 84 ? -53.714 9.469 64.659 1.00 60.78 84 GLU A C 1
ATOM 677 O O . GLU A 1 84 ? -54.146 8.412 65.122 1.00 60.78 84 GLU A O 1
ATOM 682 N N . GLU A 1 85 ? -54.505 10.545 64.545 1.00 58.78 85 GLU A N 1
ATOM 683 C CA . GLU A 1 85 ? -55.902 10.576 65.018 1.00 58.78 85 GLU A CA 1
ATOM 684 C C . GLU A 1 85 ? -56.831 9.661 64.185 1.00 58.78 85 GLU A C 1
ATOM 686 O O . GLU A 1 85 ? -57.774 9.065 64.712 1.00 58.78 85 GLU A O 1
ATOM 691 N N . VAL A 1 86 ? -56.529 9.471 62.892 1.00 62.50 86 VAL A N 1
ATOM 692 C CA . VAL A 1 86 ? -57.274 8.556 62.005 1.00 62.50 86 VAL A CA 1
ATOM 693 C C . VAL A 1 86 ? -56.928 7.083 62.287 1.00 62.50 86 VAL A C 1
ATOM 695 O O . VAL A 1 86 ? -57.825 6.235 62.258 1.00 62.50 86 VAL A O 1
ATOM 698 N N . GLU A 1 87 ? -55.673 6.755 62.628 1.00 53.06 87 GLU A N 1
ATOM 699 C CA . GLU A 1 87 ? -55.293 5.386 63.031 1.00 53.06 87 GLU A CA 1
ATOM 700 C C . GLU A 1 87 ? -55.922 4.968 64.378 1.00 53.06 87 GLU A C 1
ATOM 702 O O . GLU A 1 87 ? -56.295 3.796 64.548 1.00 53.06 87 GLU A O 1
ATOM 707 N N . GLU A 1 88 ? -56.118 5.899 65.322 1.00 55.41 88 GLU A N 1
ATOM 708 C CA . GLU A 1 88 ? -56.826 5.609 66.578 1.00 55.41 88 GLU A CA 1
ATOM 709 C C . GLU A 1 88 ? -58.332 5.354 66.366 1.00 55.41 88 GLU A C 1
ATOM 711 O O . GLU A 1 88 ? -58.888 4.432 66.978 1.00 55.41 88 GLU A O 1
ATOM 716 N N . GLU A 1 89 ? -59.008 6.094 65.476 1.00 49.41 89 GLU A N 1
ATOM 717 C CA . GLU A 1 89 ? -60.433 5.866 65.172 1.00 49.41 89 GLU A CA 1
ATOM 718 C C . GLU A 1 89 ? -60.688 4.537 64.435 1.00 49.41 89 GLU A C 1
ATOM 720 O O . GLU A 1 89 ? -61.656 3.828 64.752 1.00 49.41 89 GLU A O 1
ATOM 725 N N . GLU A 1 90 ? -59.811 4.140 63.506 1.00 53.66 90 GLU A N 1
ATOM 726 C CA . GLU A 1 90 ? -59.912 2.843 62.818 1.00 53.66 90 GLU A CA 1
ATOM 727 C C . GLU A 1 90 ? -59.664 1.664 63.773 1.00 53.66 90 GLU A C 1
ATOM 729 O O . GLU A 1 90 ? -60.375 0.654 63.747 1.00 53.66 90 GLU A O 1
ATOM 734 N N . SER A 1 91 ? -58.711 1.803 64.697 1.00 52.06 91 SER A N 1
ATOM 735 C CA . SER A 1 91 ? -58.436 0.787 65.721 1.00 52.06 91 SER A CA 1
ATOM 736 C C . SER A 1 91 ? -59.623 0.600 66.677 1.00 52.06 91 SER A C 1
ATOM 738 O O . SER A 1 91 ? -59.945 -0.519 67.095 1.00 52.06 91 SER A O 1
ATOM 740 N N . ARG A 1 92 ? -60.340 1.689 66.979 1.00 46.12 92 ARG A N 1
ATOM 741 C CA . ARG A 1 92 ? -61.518 1.684 67.856 1.00 46.12 92 ARG A CA 1
ATOM 742 C C . ARG A 1 92 ? -62.758 1.086 67.186 1.00 46.12 92 ARG A C 1
ATOM 744 O O . ARG A 1 92 ? -63.560 0.438 67.860 1.00 46.12 92 ARG A O 1
ATOM 751 N N . THR A 1 93 ? -62.903 1.246 65.872 1.00 47.06 93 THR A N 1
ATOM 752 C CA . THR A 1 93 ? -64.005 0.647 65.097 1.00 47.06 93 THR A CA 1
ATOM 753 C C . THR A 1 93 ? -63.824 -0.857 64.875 1.00 47.06 93 THR A C 1
ATOM 755 O O . THR A 1 93 ? -64.813 -1.593 64.888 1.00 47.06 93 THR A O 1
ATOM 758 N N . VAL A 1 94 ? -62.587 -1.358 64.775 1.00 47.66 94 VAL A N 1
ATOM 759 C CA . VAL A 1 94 ? -62.316 -2.808 64.700 1.00 47.66 94 VAL A CA 1
ATOM 760 C C . VAL A 1 94 ? -62.674 -3.521 66.011 1.00 47.66 94 VAL A C 1
ATOM 762 O O . VAL A 1 94 ? -63.306 -4.576 65.974 1.00 47.66 94 VAL A O 1
ATOM 765 N N . LEU A 1 95 ? -62.369 -2.921 67.168 1.00 46.22 95 LEU A N 1
ATOM 766 C CA . LEU A 1 95 ? -62.764 -3.459 68.478 1.00 46.22 95 LEU A CA 1
ATOM 767 C C . LEU A 1 95 ? -64.292 -3.533 68.655 1.00 46.22 95 LEU A C 1
ATOM 769 O O . LEU A 1 95 ? -64.791 -4.477 69.265 1.00 46.22 95 LEU A O 1
ATOM 773 N N . TYR A 1 96 ? -65.040 -2.586 68.079 1.00 44.09 96 TYR A N 1
ATOM 774 C CA . TYR A 1 96 ? -66.506 -2.549 68.169 1.00 44.09 96 TYR A CA 1
ATOM 775 C C . TYR A 1 96 ? -67.201 -3.582 67.262 1.00 44.09 96 TYR A C 1
ATOM 777 O O . TYR A 1 96 ? -68.263 -4.106 67.603 1.00 44.09 96 TYR A O 1
ATOM 785 N N . ASN A 1 97 ? -66.596 -3.925 66.121 1.00 40.25 97 ASN A N 1
ATOM 786 C CA . ASN A 1 97 ? -67.159 -4.914 65.198 1.00 40.25 97 ASN A CA 1
ATOM 787 C C . ASN A 1 97 ? -66.940 -6.363 65.662 1.00 40.25 97 ASN A C 1
ATOM 789 O O . ASN A 1 97 ? -67.772 -7.222 65.375 1.00 40.25 97 ASN A O 1
ATOM 793 N N . VAL A 1 98 ? -65.877 -6.642 66.425 1.00 45.44 98 VAL A N 1
ATOM 794 C CA . VAL A 1 98 ? -65.644 -7.981 66.999 1.00 45.44 98 VAL A CA 1
ATOM 795 C C . VAL A 1 98 ? -66.652 -8.298 68.110 1.00 45.44 98 VAL A C 1
ATOM 797 O O . VAL A 1 98 ? -67.082 -9.442 68.216 1.00 45.44 98 VAL A O 1
ATOM 800 N N . SER A 1 99 ? -67.116 -7.298 68.871 1.00 46.53 99 SER A N 1
ATOM 801 C CA . SER A 1 99 ? -68.180 -7.496 69.867 1.00 46.53 99 SER A CA 1
ATOM 802 C C . SER A 1 99 ? -69.574 -7.694 69.260 1.00 46.53 99 SER A C 1
ATOM 804 O O . SER A 1 99 ? -70.430 -8.299 69.896 1.00 46.53 99 SER A O 1
ATOM 806 N N . PHE A 1 100 ? -69.819 -7.210 68.036 1.00 38.56 100 PHE A N 1
ATOM 807 C CA . PHE A 1 100 ? -71.156 -7.233 67.424 1.00 38.56 100 PHE A CA 1
ATOM 808 C C . PHE A 1 100 ? -71.481 -8.550 66.695 1.00 38.56 100 PHE A C 1
ATOM 810 O O . PHE A 1 100 ? -72.647 -8.890 66.524 1.00 38.56 100 PHE A O 1
ATOM 817 N N . ILE A 1 101 ? -70.473 -9.336 66.299 1.00 47.09 101 ILE A N 1
ATOM 818 C CA . ILE A 1 101 ? -70.687 -10.618 65.594 1.00 47.09 101 ILE A CA 1
ATOM 819 C C . ILE A 1 101 ? -71.107 -11.750 66.561 1.00 47.09 101 ILE A C 1
ATOM 821 O O . ILE A 1 101 ? -71.603 -12.786 66.125 1.00 47.09 101 ILE A O 1
ATOM 825 N N . SER A 1 102 ? -70.985 -11.552 67.877 1.00 49.22 102 SER A N 1
ATOM 826 C CA . SER A 1 102 ? -71.404 -12.523 68.901 1.00 49.22 102 SER A CA 1
ATOM 827 C C . SER A 1 102 ? -72.896 -12.495 69.273 1.00 49.22 102 SER A C 1
ATOM 829 O O . SER A 1 102 ? -73.338 -13.426 69.942 1.00 49.22 102 SER A O 1
ATOM 831 N N . ASP A 1 103 ? -73.675 -11.497 68.833 1.00 45.09 103 ASP A N 1
ATOM 832 C CA . ASP A 1 103 ? -75.023 -11.241 69.380 1.00 45.09 103 ASP A CA 1
ATOM 833 C C . ASP A 1 103 ? -76.211 -11.542 68.438 1.00 45.09 103 ASP A C 1
ATOM 835 O O . ASP A 1 103 ? -77.362 -11.379 68.844 1.00 45.09 103 ASP A O 1
ATOM 839 N N . GLU A 1 104 ? -76.001 -12.027 67.208 1.00 45.81 104 GLU A N 1
ATOM 840 C CA . GLU A 1 104 ? -77.108 -12.210 66.241 1.00 45.81 104 GLU A CA 1
ATOM 841 C C . GLU A 1 104 ? -77.711 -13.622 66.120 1.00 45.81 104 GLU A C 1
ATOM 843 O O . GLU A 1 104 ? -78.557 -13.838 65.257 1.00 45.81 104 GLU A O 1
ATOM 848 N N . ASP A 1 105 ? -77.408 -14.568 67.015 1.00 46.75 105 ASP A N 1
ATOM 849 C CA . ASP A 1 105 ? -78.114 -15.860 67.013 1.00 46.75 105 ASP A CA 1
ATOM 850 C C . ASP A 1 105 ? -78.462 -16.362 68.422 1.00 46.75 105 ASP A C 1
ATOM 852 O O . ASP A 1 105 ? -77.741 -17.141 69.043 1.00 46.75 105 ASP A O 1
ATOM 856 N N . SER A 1 106 ? -79.619 -15.914 68.921 1.00 43.47 106 SER A N 1
ATOM 857 C CA . SER A 1 106 ? -80.687 -16.732 69.534 1.00 43.47 106 SER A CA 1
ATOM 858 C C . SER A 1 106 ? -81.421 -15.990 70.656 1.00 43.47 106 SER A C 1
ATOM 860 O O . SER A 1 106 ? -80.904 -15.727 71.737 1.00 43.47 106 SER A O 1
ATOM 862 N N . GLY A 1 107 ? -82.694 -15.677 70.406 1.00 47.00 107 GLY A N 1
ATOM 863 C CA . GLY A 1 107 ? -83.604 -15.216 71.443 1.00 47.00 107 GLY A CA 1
ATOM 864 C C . GLY A 1 107 ? -83.940 -16.346 72.414 1.00 47.00 107 GLY A C 1
ATOM 865 O O . GLY A 1 107 ? -84.585 -17.320 72.027 1.00 47.00 107 GLY A O 1
ATOM 866 N N . ASN A 1 108 ? -83.550 -16.190 73.677 1.00 40.44 108 ASN A N 1
ATOM 867 C CA . ASN A 1 108 ? -84.345 -16.645 74.812 1.00 40.44 108 ASN A CA 1
ATOM 868 C C . ASN A 1 108 ? -83.920 -15.937 76.103 1.00 40.44 108 ASN A C 1
ATOM 870 O O . ASN A 1 108 ? -82.741 -15.729 76.370 1.00 40.44 108 ASN A O 1
ATOM 874 N N . GLU A 1 109 ? -84.935 -15.548 76.864 1.00 45.03 109 GLU A N 1
ATOM 875 C CA . GLU A 1 109 ? -84.882 -14.725 78.066 1.00 45.03 109 GLU A CA 1
ATOM 876 C C . GLU A 1 109 ? -84.150 -15.380 79.251 1.00 45.03 109 GLU A C 1
ATOM 878 O O . GLU A 1 109 ? -84.190 -16.592 79.453 1.00 45.03 109 GLU A O 1
ATOM 883 N N . GLU A 1 110 ? -83.581 -14.500 80.083 1.00 46.34 110 GLU A N 1
ATOM 884 C CA . GLU A 1 110 ? -83.307 -14.679 81.513 1.00 46.34 110 GLU A CA 1
ATOM 885 C C . GLU A 1 110 ? -82.343 -15.802 81.932 1.00 46.34 110 GLU A C 1
ATOM 887 O O . GLU A 1 110 ? -82.735 -16.837 82.465 1.00 46.34 110 GLU A O 1
ATOM 892 N N . GLN A 1 111 ? -81.044 -15.491 81.894 1.00 38.78 111 GLN A N 1
ATOM 893 C CA . GLN A 1 111 ? -80.164 -15.670 83.055 1.00 38.78 111 GLN A CA 1
ATOM 894 C C . GLN A 1 111 ? -78.879 -14.856 82.874 1.00 38.78 111 GLN A C 1
ATOM 896 O O . GLN A 1 111 ? -78.099 -15.094 81.959 1.00 38.78 111 GLN A O 1
ATOM 901 N N . MET A 1 112 ? -78.653 -13.896 83.779 1.00 43.31 112 MET A N 1
ATOM 902 C CA . MET A 1 112 ? -77.352 -13.256 83.964 1.00 43.31 112 MET A CA 1
ATOM 903 C C . MET A 1 112 ? -76.325 -14.318 84.367 1.00 43.31 112 MET A C 1
ATOM 905 O O . MET A 1 112 ? -76.184 -14.649 85.544 1.00 43.31 112 MET A O 1
ATOM 909 N N . VAL A 1 113 ? -75.600 -14.834 83.383 1.00 40.59 113 VAL A N 1
ATOM 910 C CA . VAL A 1 113 ? -74.278 -15.414 83.574 1.00 40.59 113 VAL A CA 1
ATOM 911 C C . VAL A 1 113 ? -73.328 -14.402 82.960 1.00 40.59 113 VAL A C 1
ATOM 913 O O . VAL A 1 113 ? -73.249 -14.280 81.742 1.00 40.59 113 VAL A O 1
ATOM 916 N N . GLY A 1 114 ? -72.657 -13.624 83.812 1.00 45.12 114 GLY A N 1
ATOM 917 C CA . GLY A 1 114 ? -71.442 -12.935 83.405 1.00 45.12 114 GLY A CA 1
ATOM 918 C C . GLY A 1 114 ? -70.461 -14.013 82.976 1.00 45.12 114 GLY A C 1
ATOM 919 O O . GLY A 1 114 ? -69.866 -14.673 83.824 1.00 45.12 114 GLY A O 1
ATOM 920 N N . GLY A 1 115 ? -70.400 -14.266 81.671 1.00 43.31 115 GLY A N 1
ATOM 921 C CA . GLY A 1 115 ? -69.383 -15.110 81.084 1.00 43.31 115 GLY A CA 1
ATOM 922 C C . GLY A 1 115 ? -68.061 -14.411 81.322 1.00 43.31 115 GLY A C 1
ATOM 923 O O . GLY A 1 115 ? -67.758 -13.425 80.657 1.00 43.31 115 GLY A O 1
ATOM 924 N N . GLU A 1 116 ? -67.321 -14.882 82.323 1.00 44.66 116 GLU A N 1
ATOM 925 C CA . GLU A 1 116 ? -65.885 -14.668 82.397 1.00 44.66 116 GLU A CA 1
ATOM 926 C C . GLU A 1 116 ? -65.337 -15.012 81.013 1.00 44.66 116 GLU A C 1
ATOM 928 O O . GLU A 1 116 ? -65.368 -16.176 80.600 1.00 44.66 116 GLU A O 1
ATOM 933 N N . ILE A 1 117 ? -64.895 -13.992 80.273 1.00 47.12 117 ILE A N 1
ATOM 934 C CA . ILE A 1 117 ? -63.986 -14.199 79.155 1.00 47.12 117 ILE A CA 1
ATOM 935 C C . ILE A 1 117 ? -62.807 -14.909 79.804 1.00 47.12 117 ILE A C 1
ATOM 937 O O . ILE A 1 117 ? -62.087 -14.340 80.621 1.00 47.12 117 ILE A O 1
ATOM 941 N N . THR A 1 118 ? -62.717 -16.215 79.586 1.00 55.16 118 THR A N 1
ATOM 942 C CA . THR A 1 118 ? -61.656 -17.015 80.190 1.00 55.16 118 THR A CA 1
ATOM 943 C C . THR A 1 118 ? -60.321 -16.426 79.733 1.00 55.16 118 THR A C 1
ATOM 945 O O . THR A 1 118 ? -60.226 -16.070 78.562 1.00 55.16 118 THR A O 1
ATOM 948 N N . GLU A 1 119 ? -59.296 -16.347 80.593 1.00 57.25 119 GLU A N 1
ATOM 949 C CA . GLU A 1 119 ? -57.945 -15.834 80.246 1.00 57.25 119 GLU A CA 1
ATOM 950 C C . GLU A 1 119 ? -57.441 -16.337 78.875 1.00 57.25 119 GLU A C 1
ATOM 952 O O . GLU A 1 119 ? -56.776 -15.615 78.142 1.00 57.25 119 GLU A O 1
ATOM 957 N N . LYS A 1 120 ? -57.837 -17.554 78.479 1.00 57.59 120 LYS A N 1
ATOM 958 C CA . LYS A 1 120 ? -57.568 -18.138 77.157 1.00 57.59 120 LYS A CA 1
ATOM 959 C C . LYS A 1 120 ? -58.130 -17.361 75.964 1.00 57.59 120 LYS A C 1
ATOM 961 O O . LYS A 1 120 ? -57.461 -17.284 74.943 1.00 57.59 120 LYS A O 1
ATOM 966 N N . GLN A 1 121 ? -59.351 -16.840 76.051 1.00 55.34 121 GLN A N 1
ATOM 967 C CA . GLN A 1 121 ? -59.964 -16.082 74.957 1.00 55.34 121 GLN A CA 1
ATOM 968 C C . GLN A 1 121 ? -59.310 -14.706 74.808 1.00 55.34 121 GLN A C 1
ATOM 970 O O . GLN A 1 121 ? -59.100 -14.272 73.679 1.00 55.34 121 GLN A O 1
ATOM 975 N N . GLU A 1 122 ? -58.919 -14.068 75.919 1.00 61.03 122 GLU A N 1
ATOM 976 C CA . GLU A 1 122 ? -58.126 -12.831 75.893 1.00 61.03 122 GLU A CA 1
ATOM 977 C C . GLU A 1 122 ? -56.738 -13.072 75.278 1.00 61.03 122 GLU A C 1
ATOM 979 O O . GLU A 1 122 ? -56.342 -12.340 74.368 1.00 61.03 122 GLU A O 1
ATOM 984 N N . GLU A 1 123 ? -56.038 -14.140 75.685 1.00 62.38 123 GLU A N 1
ATOM 985 C CA . GLU A 1 123 ? -54.758 -14.554 75.088 1.00 62.38 123 GLU A CA 1
ATOM 986 C C . GLU A 1 123 ? -54.880 -14.817 73.575 1.00 62.38 123 GLU A C 1
ATOM 988 O O . GLU A 1 123 ? -54.047 -14.345 72.799 1.00 62.38 123 GLU A O 1
ATOM 993 N N . GLU A 1 124 ? -55.932 -15.509 73.127 1.00 64.12 124 GLU A N 1
ATOM 994 C CA . GLU A 1 124 ? -56.179 -15.777 71.704 1.00 64.12 124 GLU A CA 1
ATOM 995 C C . GLU A 1 124 ? -56.442 -14.486 70.906 1.00 64.12 124 GLU A C 1
ATOM 997 O O . GLU A 1 124 ? -55.880 -14.316 69.821 1.00 64.12 124 GLU A O 1
ATOM 1002 N N . THR A 1 125 ? -57.212 -13.529 71.442 1.00 67.56 125 THR A N 1
ATOM 1003 C CA . THR A 1 125 ? -57.406 -12.216 70.794 1.00 67.56 125 THR A CA 1
ATOM 1004 C C . THR A 1 125 ? -56.132 -11.376 70.724 1.00 67.56 125 THR A C 1
ATOM 1006 O O . THR A 1 125 ? -55.904 -10.710 69.711 1.00 67.56 125 THR A O 1
ATOM 1009 N N . ILE A 1 126 ? -55.276 -11.423 71.751 1.00 70.62 126 ILE A N 1
ATOM 1010 C CA . ILE A 1 126 ? -53.984 -10.717 71.754 1.00 70.62 126 ILE A CA 1
ATOM 1011 C C . ILE A 1 126 ? -53.068 -11.293 70.669 1.00 70.62 126 ILE A C 1
ATOM 1013 O O . ILE A 1 126 ? -52.494 -10.537 69.886 1.00 70.62 126 ILE A O 1
ATOM 1017 N N . ILE A 1 127 ? -52.993 -12.623 70.560 1.00 71.62 127 ILE A N 1
ATOM 1018 C CA . ILE A 1 127 ? -52.184 -13.310 69.544 1.00 71.62 127 ILE A CA 1
ATOM 1019 C C . ILE A 1 127 ? -52.659 -12.948 68.129 1.00 71.62 127 ILE A C 1
ATOM 1021 O O . ILE A 1 127 ? -51.840 -12.629 67.266 1.00 71.62 127 ILE A O 1
ATOM 1025 N N . VAL A 1 128 ? -53.974 -12.949 67.882 1.00 67.31 128 VAL A N 1
ATOM 1026 C CA . VAL A 1 128 ? -54.547 -12.598 66.570 1.00 67.31 128 VAL A CA 1
ATOM 1027 C C . VAL A 1 128 ? -54.289 -11.130 66.213 1.00 67.31 128 VAL A C 1
ATOM 1029 O O . VAL A 1 128 ? -53.914 -10.844 65.074 1.00 67.31 128 VAL A O 1
ATOM 1032 N N . SER A 1 129 ? -54.426 -10.210 67.173 1.00 71.38 129 SER A N 1
ATOM 1033 C CA . SER A 1 129 ? -54.097 -8.789 66.991 1.00 71.38 129 SER A CA 1
ATOM 1034 C C . SER A 1 129 ? -52.622 -8.592 66.616 1.00 71.38 129 SER A C 1
ATOM 1036 O O . SER A 1 129 ? -52.304 -7.921 65.633 1.00 71.38 129 SER A O 1
ATOM 1038 N N . GLU A 1 130 ? -51.709 -9.261 67.323 1.00 71.75 130 GLU A N 1
ATOM 1039 C CA . GLU A 1 130 ? -50.269 -9.145 67.087 1.00 71.75 130 GLU A CA 1
ATOM 1040 C C . GLU A 1 130 ? -49.851 -9.702 65.713 1.00 71.75 130 GLU A C 1
ATOM 1042 O O . GLU A 1 130 ? -49.022 -9.114 65.011 1.00 71.75 130 GLU A O 1
ATOM 1047 N N . ILE A 1 131 ? -50.465 -10.811 65.287 1.00 71.25 131 ILE A N 1
ATOM 1048 C CA . ILE A 1 131 ? -50.292 -11.380 63.943 1.00 71.25 131 ILE A CA 1
ATOM 1049 C C . ILE A 1 131 ? -50.724 -10.377 62.866 1.00 71.25 131 ILE A C 1
ATOM 1051 O O . ILE A 1 131 ? -50.036 -10.226 61.853 1.00 71.25 131 ILE A O 1
ATOM 1055 N N . PHE A 1 132 ? -51.843 -9.683 63.081 1.00 69.06 132 PHE A N 1
ATOM 1056 C CA . PHE A 1 132 ? -52.392 -8.729 62.121 1.00 69.06 132 PHE A CA 1
ATOM 1057 C C . PHE A 1 132 ? -51.511 -7.484 61.983 1.00 69.06 132 PHE A C 1
ATOM 1059 O O . PHE A 1 132 ? -51.217 -7.046 60.869 1.00 69.06 132 PHE A O 1
ATOM 1066 N N . THR A 1 133 ? -51.011 -6.959 63.104 1.00 74.56 133 THR A N 1
ATOM 1067 C CA . THR A 1 133 ? -50.060 -5.841 63.113 1.00 74.56 133 THR A CA 1
ATOM 1068 C C . THR A 1 133 ? -48.780 -6.201 62.361 1.00 74.56 133 THR A C 1
ATOM 1070 O O . THR A 1 133 ? -48.325 -5.434 61.514 1.00 74.56 133 THR A O 1
ATOM 1073 N N . ARG A 1 134 ? -48.232 -7.406 62.570 1.00 69.31 134 ARG A N 1
ATOM 1074 C CA . ARG A 1 134 ? -47.047 -7.884 61.833 1.00 69.31 134 ARG A CA 1
ATOM 1075 C C . ARG A 1 134 ? -47.298 -8.008 60.332 1.00 69.31 134 ARG A C 1
ATOM 1077 O O . ARG A 1 134 ? -46.431 -7.633 59.548 1.00 69.31 134 ARG A O 1
ATOM 1084 N N . ALA A 1 135 ? -48.471 -8.500 59.936 1.00 72.88 135 ALA A N 1
ATOM 1085 C CA . ALA A 1 135 ? -48.859 -8.608 58.533 1.00 72.88 135 ALA A CA 1
ATOM 1086 C C . ALA A 1 135 ? -48.916 -7.231 57.852 1.00 72.88 135 ALA A C 1
ATOM 1088 O O . ALA A 1 135 ? -48.343 -7.050 56.780 1.00 72.88 135 ALA A O 1
ATOM 1089 N N . LYS A 1 136 ? -49.544 -6.245 58.511 1.00 74.62 136 LYS A N 1
ATOM 1090 C CA . LYS A 1 136 ? -49.613 -4.856 58.029 1.00 74.62 136 LYS A CA 1
ATOM 1091 C C . LYS A 1 136 ? -48.232 -4.213 57.912 1.00 74.62 136 LYS A C 1
ATOM 1093 O O . LYS A 1 136 ? -47.945 -3.567 56.908 1.00 74.62 136 LYS A O 1
ATOM 1098 N N . LEU A 1 137 ? -47.373 -4.393 58.918 1.00 75.06 137 LEU A N 1
ATOM 1099 C CA . LEU A 1 137 ? -46.007 -3.860 58.898 1.00 75.06 137 LEU A CA 1
ATOM 1100 C C . LEU A 1 137 ? -45.174 -4.483 57.773 1.00 75.06 137 LEU A C 1
ATOM 1102 O O . LEU A 1 137 ? -44.464 -3.767 57.068 1.00 75.06 137 LEU A O 1
ATOM 1106 N N . PHE A 1 138 ? -45.295 -5.797 57.569 1.00 79.81 138 PHE A N 1
ATOM 1107 C CA . PHE A 1 138 ? -44.648 -6.489 56.459 1.00 79.81 138 PHE A CA 1
ATOM 1108 C C . PHE A 1 138 ? -45.109 -5.934 55.106 1.00 79.81 138 PHE A C 1
ATOM 1110 O O . PHE A 1 138 ? -44.274 -5.592 54.273 1.00 79.81 138 PHE A O 1
ATOM 1117 N N . ASP A 1 139 ? -46.420 -5.792 54.903 1.00 76.31 139 ASP A N 1
ATOM 1118 C CA . ASP A 1 139 ? -46.989 -5.303 53.645 1.00 76.31 139 ASP A CA 1
ATOM 1119 C C . ASP A 1 139 ? -46.556 -3.860 53.334 1.00 76.31 139 ASP A C 1
ATOM 1121 O O . ASP A 1 139 ? -46.105 -3.570 52.221 1.00 76.31 139 ASP A O 1
ATOM 1125 N N . ARG A 1 140 ? -46.573 -2.971 54.342 1.00 76.56 140 ARG A N 1
ATOM 1126 C CA . ARG A 1 140 ? -46.052 -1.596 54.228 1.00 76.56 140 ARG A CA 1
ATOM 1127 C C . ARG A 1 140 ? -44.567 -1.593 53.839 1.00 76.56 140 ARG A C 1
ATOM 1129 O O . ARG A 1 140 ? -44.181 -0.905 52.890 1.00 76.56 140 ARG A O 1
ATOM 1136 N N . LEU A 1 141 ? -43.736 -2.374 54.536 1.00 80.50 141 LEU A N 1
ATOM 1137 C CA . LEU A 1 141 ? -42.289 -2.436 54.303 1.00 80.50 141 LEU A CA 1
ATOM 1138 C C . LEU A 1 141 ? -41.962 -2.960 52.905 1.00 80.50 141 LEU A C 1
ATOM 1140 O O . LEU A 1 141 ? -41.149 -2.369 52.189 1.00 80.50 141 LEU A O 1
ATOM 1144 N N . ILE A 1 142 ? -42.591 -4.062 52.508 1.00 79.00 142 ILE A N 1
ATOM 1145 C CA . ILE A 1 142 ? -42.319 -4.731 51.240 1.00 79.00 142 ILE A CA 1
ATOM 1146 C C . ILE A 1 142 ? -42.818 -3.899 50.066 1.00 79.00 142 ILE A C 1
ATOM 1148 O O . ILE A 1 142 ? -42.066 -3.695 49.114 1.00 79.00 142 ILE A O 1
ATOM 1152 N N . THR A 1 143 ? -44.023 -3.334 50.155 1.00 78.31 143 THR A N 1
ATOM 1153 C CA . THR A 1 143 ? -44.569 -2.464 49.106 1.00 78.31 143 THR A CA 1
ATOM 1154 C C . THR A 1 143 ? -43.663 -1.262 48.857 1.00 78.31 143 THR A C 1
ATOM 1156 O O . THR A 1 143 ? -43.335 -0.956 47.709 1.00 78.31 143 THR A O 1
ATOM 1159 N N . ARG A 1 144 ? -43.187 -0.607 49.924 1.00 80.44 144 ARG A N 1
ATOM 1160 C CA . ARG A 1 144 ? -42.249 0.517 49.811 1.00 80.44 144 ARG A CA 1
ATOM 1161 C C . ARG A 1 144 ? -40.921 0.080 49.195 1.00 80.44 144 ARG A C 1
ATOM 1163 O O . ARG A 1 144 ? -40.491 0.661 48.203 1.00 80.44 144 ARG A O 1
ATOM 1170 N N . SER A 1 145 ? -40.323 -0.985 49.727 1.00 78.00 145 SER A N 1
ATOM 1171 C CA . SER A 1 145 ? -39.013 -1.473 49.280 1.00 78.00 145 SER A CA 1
ATOM 1172 C C . SER A 1 145 ? -39.022 -1.900 47.811 1.00 78.00 145 SER A C 1
ATOM 1174 O O . SER A 1 145 ? -38.070 -1.651 47.074 1.00 78.00 145 SER A O 1
ATOM 1176 N N . ILE A 1 146 ? -40.114 -2.512 47.357 1.00 79.69 146 ILE A N 1
ATOM 1177 C CA . ILE A 1 146 ? -40.287 -2.935 45.969 1.00 79.69 146 ILE A CA 1
ATOM 1178 C C . ILE A 1 146 ? -40.496 -1.748 45.045 1.00 79.69 146 ILE A C 1
ATOM 1180 O O . ILE A 1 146 ? -39.898 -1.717 43.973 1.00 79.69 146 ILE A O 1
ATOM 1184 N N . ASN A 1 147 ? -41.306 -0.768 45.445 1.00 79.19 147 ASN A N 1
ATOM 1185 C CA . ASN A 1 147 ? -41.490 0.449 44.660 1.00 79.19 147 ASN A CA 1
ATOM 1186 C C . ASN A 1 147 ? -40.165 1.202 44.496 1.00 79.19 147 ASN A C 1
ATOM 1188 O O . ASN A 1 147 ? -39.842 1.626 43.385 1.00 79.19 147 ASN A O 1
ATOM 1192 N N . ASP A 1 148 ? -39.363 1.294 45.557 1.00 77.44 148 ASP A N 1
ATOM 1193 C CA . ASP A 1 148 ? -38.036 1.907 45.510 1.00 77.44 148 ASP A CA 1
ATOM 1194 C C . ASP A 1 148 ? -37.075 1.106 44.615 1.00 77.44 148 ASP A C 1
ATOM 1196 O O . ASP A 1 148 ? -36.415 1.683 43.749 1.00 77.44 148 ASP A O 1
ATOM 1200 N N . LEU A 1 149 ? -37.052 -0.227 44.727 1.00 75.56 149 LEU A N 1
ATOM 1201 C CA . LEU A 1 149 ? -36.255 -1.098 43.853 1.00 75.56 149 LEU A CA 1
ATOM 1202 C C . LEU A 1 149 ? -36.682 -1.008 42.386 1.00 75.56 149 LEU A C 1
ATOM 1204 O O . LEU A 1 149 ? -35.832 -0.928 41.502 1.00 75.56 149 LEU A O 1
ATOM 1208 N N . GLN A 1 150 ? -37.985 -0.988 42.104 1.00 75.88 150 GLN A N 1
ATOM 1209 C CA . GLN A 1 150 ? -38.511 -0.801 40.755 1.00 75.88 150 GLN A CA 1
ATOM 1210 C C . GLN A 1 150 ? -38.166 0.571 40.203 1.00 75.88 150 GLN A C 1
ATOM 1212 O O . GLN A 1 150 ? -37.886 0.686 39.010 1.00 75.88 150 GLN A O 1
ATOM 1217 N N . LYS A 1 151 ? -38.211 1.605 41.043 1.00 75.31 151 LYS A N 1
ATOM 1218 C CA . LYS A 1 151 ? -37.830 2.959 40.666 1.00 75.31 151 LYS A CA 1
ATOM 1219 C C . LYS A 1 151 ? -36.348 3.004 40.323 1.00 75.31 151 LYS A C 1
ATOM 1221 O O . LYS A 1 151 ? -36.022 3.441 39.230 1.00 75.31 151 LYS A O 1
ATOM 1226 N N . ILE A 1 152 ? -35.472 2.446 41.161 1.00 71.31 152 ILE A N 1
ATOM 1227 C CA . ILE A 1 152 ? -34.036 2.318 40.872 1.00 71.31 152 ILE A CA 1
ATOM 1228 C C . ILE A 1 152 ? -33.824 1.516 39.584 1.00 71.31 152 ILE A C 1
ATOM 1230 O O . ILE A 1 152 ? -33.148 1.978 38.675 1.00 71.31 152 ILE A O 1
ATOM 1234 N N . TYR A 1 153 ? -34.451 0.352 39.434 1.00 71.50 153 TYR A N 1
ATOM 1235 C CA . TYR A 1 153 ? -34.314 -0.459 38.227 1.00 71.50 153 TYR A CA 1
ATOM 1236 C C . TYR A 1 153 ? -34.780 0.297 36.971 1.00 71.50 153 TYR A C 1
ATOM 1238 O O . TYR A 1 153 ? -34.047 0.384 35.991 1.00 71.50 153 TYR A O 1
ATOM 1246 N N . LYS A 1 154 ? -35.971 0.905 36.983 1.00 72.06 154 LYS A N 1
ATOM 1247 C CA . LYS A 1 154 ? -36.517 1.619 35.819 1.00 72.06 154 LYS A CA 1
ATOM 1248 C C . LYS A 1 154 ? -35.780 2.918 35.524 1.00 72.06 154 LYS A C 1
ATOM 1250 O O . LYS A 1 154 ? -35.507 3.182 34.357 1.00 72.06 154 LYS A O 1
ATOM 1255 N N . ASP A 1 155 ? -35.476 3.722 36.537 1.00 66.50 155 ASP A N 1
ATOM 1256 C CA . ASP A 1 155 ? -34.810 5.007 36.348 1.00 66.50 155 ASP A CA 1
ATOM 1257 C C . ASP A 1 155 ? -33.345 4.812 35.979 1.00 66.50 155 ASP A C 1
ATOM 1259 O O . ASP A 1 155 ? -32.868 5.478 35.071 1.00 66.50 155 ASP A O 1
ATOM 1263 N N . TYR A 1 156 ? -32.632 3.873 36.594 1.00 65.31 156 TYR A N 1
ATOM 1264 C CA . TYR A 1 156 ? -31.194 3.752 36.381 1.00 65.31 156 TYR A CA 1
ATOM 1265 C C . TYR A 1 156 ? -30.840 2.877 35.185 1.00 65.31 156 TYR A C 1
ATOM 1267 O O . TYR A 1 156 ? -30.099 3.286 34.292 1.00 65.31 156 TYR A O 1
ATOM 1275 N N . LEU A 1 157 ? -31.405 1.675 35.119 1.00 64.06 157 LEU A N 1
ATOM 1276 C CA . LEU A 1 157 ? -31.033 0.700 34.101 1.00 64.06 157 LEU A CA 1
ATOM 1277 C C . LEU A 1 157 ? -31.605 1.078 32.724 1.00 64.06 157 LEU A C 1
ATOM 1279 O O . LEU A 1 157 ? -30.989 0.782 31.703 1.00 64.06 157 LEU A O 1
ATOM 1283 N N . ASN A 1 158 ? -32.743 1.777 32.650 1.00 64.31 158 ASN A N 1
ATOM 1284 C CA . ASN A 1 158 ? -33.272 2.233 31.357 1.00 64.31 158 ASN A CA 1
ATOM 1285 C C . ASN A 1 158 ? -32.777 3.621 30.935 1.00 64.31 158 ASN A C 1
ATOM 1287 O O . ASN A 1 158 ? -32.714 3.858 29.732 1.00 64.31 158 ASN A O 1
ATOM 1291 N N . LYS A 1 159 ? -32.401 4.519 31.862 1.00 61.38 159 LYS A N 1
ATOM 1292 C CA . LYS A 1 159 ? -31.869 5.845 31.483 1.00 61.38 159 LYS A CA 1
ATOM 1293 C C . LYS A 1 159 ? -30.345 5.879 31.337 1.00 61.38 159 LYS A C 1
ATOM 1295 O O . LYS A 1 159 ? -29.857 6.667 30.536 1.00 61.38 159 LYS A O 1
ATOM 1300 N N . HIS A 1 160 ? -29.592 5.061 32.079 1.00 58.94 160 HIS A N 1
ATOM 1301 C CA . HIS A 1 160 ? -28.124 5.184 32.161 1.00 58.94 160 HIS A CA 1
ATOM 1302 C C . HIS A 1 160 ? -27.348 4.014 31.534 1.00 58.94 160 HIS A C 1
ATOM 1304 O O . HIS A 1 160 ? -26.208 4.186 31.091 1.00 58.94 160 HIS A O 1
ATOM 1310 N N . CYS A 1 161 ? -27.964 2.836 31.390 1.00 62.66 161 CYS A N 1
ATOM 1311 C CA . CYS A 1 161 ? -27.402 1.759 30.570 1.00 62.66 161 CYS A CA 1
ATOM 1312 C C . CYS A 1 161 ? -27.872 1.880 29.122 1.00 62.66 161 CYS A C 1
ATOM 1314 O O . CYS A 1 161 ? -28.742 1.130 28.670 1.00 62.66 161 CYS A O 1
ATOM 1316 N N . LEU A 1 162 ? -27.270 2.824 28.402 1.00 64.31 162 LEU A N 1
ATOM 1317 C CA . LEU A 1 162 ? -27.380 2.907 26.951 1.00 64.31 162 LEU A CA 1
ATOM 1318 C C . LEU A 1 162 ? -26.656 1.714 26.315 1.00 64.31 162 LEU A C 1
ATOM 1320 O O . LEU A 1 162 ? -25.546 1.363 26.716 1.00 64.31 162 LEU A O 1
ATOM 1324 N N . SER A 1 163 ? -27.310 1.082 25.342 1.00 68.69 163 SER A N 1
ATOM 1325 C CA . SER A 1 163 ? -26.651 0.120 24.460 1.00 68.69 163 SER A CA 1
ATOM 1326 C C . SER A 1 163 ? -25.767 0.889 23.487 1.00 68.69 163 SER A C 1
ATOM 1328 O O . SER A 1 163 ? -26.222 1.850 22.866 1.00 68.69 163 SER A O 1
ATOM 1330 N N . PHE A 1 164 ? -24.523 0.449 23.320 1.00 70.88 164 PHE A N 1
ATOM 1331 C CA . PHE A 1 164 ? -23.560 1.121 22.438 1.00 70.88 164 PHE A CA 1
ATOM 1332 C C . PHE A 1 164 ? -23.545 0.567 21.017 1.00 70.88 164 PHE A C 1
ATOM 1334 O O . PHE A 1 164 ? -22.737 0.987 20.193 1.00 70.88 164 PHE A O 1
ATOM 1341 N N . LEU A 1 165 ? -24.466 -0.347 20.699 1.00 64.81 165 LEU A N 1
ATOM 1342 C CA . LEU A 1 165 ? -24.609 -0.927 19.362 1.00 64.81 165 LEU A CA 1
ATOM 1343 C C . LEU A 1 165 ? -24.967 0.113 18.287 1.00 64.81 165 LEU A C 1
ATOM 1345 O O . LEU A 1 165 ? -24.814 -0.164 17.102 1.00 64.81 165 LEU A O 1
ATOM 1349 N N . GLN A 1 166 ? -25.466 1.286 18.688 1.00 64.38 166 GLN A N 1
ATOM 1350 C CA . GLN A 1 166 ? -25.855 2.367 17.780 1.00 64.38 166 GLN A CA 1
ATOM 1351 C C . GLN A 1 166 ? -24.707 3.343 17.466 1.00 64.38 166 GLN A C 1
ATOM 1353 O O . GLN A 1 166 ? -24.790 4.057 16.472 1.00 64.38 166 GLN A O 1
ATOM 1358 N N . GLU A 1 167 ? -23.618 3.336 18.246 1.00 65.25 167 GLU A N 1
ATOM 1359 C CA . GLU A 1 167 ? -22.509 4.305 18.126 1.00 65.25 167 GLU A CA 1
ATOM 1360 C C . GLU A 1 167 ? -21.483 3.982 17.026 1.00 65.25 167 GLU A C 1
ATOM 1362 O O . GLU A 1 167 ? -20.487 4.691 16.838 1.00 65.25 167 GLU A O 1
ATOM 1367 N N . GLY A 1 168 ? -21.728 2.921 16.263 1.00 62.25 168 GLY A N 1
ATOM 1368 C CA . GLY A 1 168 ? -20.892 2.462 15.159 1.00 62.25 168 GLY A CA 1
ATOM 1369 C C . GLY A 1 168 ? -20.863 0.943 15.104 1.00 62.25 168 GLY A C 1
ATOM 1370 O O . GLY A 1 168 ? -21.540 0.285 15.884 1.00 62.25 168 GLY A O 1
ATOM 1371 N N . ASP A 1 169 ? -20.077 0.375 14.192 1.00 66.19 169 ASP A N 1
ATOM 1372 C CA . ASP A 1 169 ? -19.782 -1.056 14.229 1.00 66.19 169 ASP A CA 1
ATOM 1373 C C . ASP A 1 169 ? -18.717 -1.303 15.316 1.00 66.19 169 ASP A C 1
ATOM 1375 O O . ASP A 1 169 ? -17.549 -0.965 15.105 1.00 66.19 169 ASP A O 1
ATOM 1379 N N . PRO A 1 170 ? -19.061 -1.874 16.489 1.00 60.91 170 PRO A N 1
ATOM 1380 C CA . PRO A 1 170 ? -18.080 -2.167 17.528 1.00 60.91 170 PRO A CA 1
ATOM 1381 C C . PRO A 1 170 ? -17.189 -3.360 17.143 1.00 60.91 170 PRO A C 1
ATOM 1383 O O . PRO A 1 170 ? -16.456 -3.885 17.992 1.00 60.91 170 PRO A O 1
ATOM 1386 N N . SER A 1 171 ? -17.252 -3.844 15.894 1.00 64.69 171 SER A N 1
ATOM 1387 C CA . SER A 1 171 ? -16.409 -4.922 15.399 1.00 64.69 171 SER A CA 1
ATOM 1388 C C . SER A 1 171 ? -14.923 -4.591 15.611 1.00 64.69 171 SER A C 1
ATOM 1390 O O . SER A 1 171 ? -14.316 -3.689 15.036 1.00 64.69 171 SER A O 1
ATOM 1392 N N . GLY A 1 172 ? -14.310 -5.335 16.533 1.00 76.81 172 GLY A N 1
ATOM 1393 C CA . GLY A 1 172 ? -12.896 -5.195 16.880 1.00 76.81 172 GLY A CA 1
ATOM 1394 C C . GLY A 1 172 ? -12.575 -4.332 18.104 1.00 76.81 172 GLY A C 1
ATOM 1395 O O . GLY A 1 172 ? -11.392 -4.260 18.439 1.00 76.81 172 GLY A O 1
ATOM 1396 N N . LEU A 1 173 ? -13.566 -3.746 18.789 1.00 86.25 173 LEU A N 1
ATOM 1397 C CA . LEU A 1 173 ? -13.402 -3.151 20.126 1.00 86.25 173 LEU A CA 1
ATOM 1398 C C . LEU A 1 173 ? -13.753 -4.180 21.204 1.00 86.25 173 LEU A C 1
ATOM 1400 O O . LEU A 1 173 ? -14.780 -4.856 21.122 1.00 86.25 173 LEU A O 1
ATOM 1404 N N . LYS A 1 174 ? -12.900 -4.359 22.215 1.00 87.25 174 LYS A N 1
ATOM 1405 C CA . LYS A 1 174 ? -13.107 -5.426 23.209 1.00 87.25 174 LYS A CA 1
ATOM 1406 C C . LYS A 1 174 ? -14.007 -4.978 24.349 1.00 87.25 174 LYS A C 1
ATOM 1408 O O . LYS A 1 174 ? -14.879 -5.746 24.760 1.00 87.25 174 LYS A O 1
ATOM 1413 N N . VAL A 1 175 ? -13.798 -3.765 24.855 1.00 87.56 175 VAL A N 1
ATOM 1414 C CA . VAL A 1 175 ? -14.467 -3.275 26.063 1.00 87.56 175 VAL A CA 1
ATOM 1415 C C . VAL A 1 175 ? -15.966 -3.038 25.829 1.00 87.56 175 VAL A C 1
ATOM 1417 O O . VAL A 1 175 ? -16.746 -3.639 26.571 1.00 87.56 175 VAL A O 1
ATOM 1420 N N . PRO A 1 176 ? -16.415 -2.330 24.769 1.00 85.75 176 PRO A N 1
ATOM 1421 C CA . PRO A 1 176 ? -17.845 -2.142 24.497 1.00 85.75 176 PRO A CA 1
ATOM 1422 C C . PRO A 1 176 ? -18.601 -3.457 24.277 1.00 85.75 176 PRO A C 1
ATOM 1424 O O . PRO A 1 176 ? -19.675 -3.666 24.834 1.00 85.75 176 PRO A O 1
ATOM 1427 N N . ASN A 1 177 ? -18.009 -4.401 23.538 1.00 86.31 177 ASN A N 1
ATOM 1428 C CA . ASN A 1 177 ? -18.622 -5.708 23.283 1.00 86.31 177 ASN A CA 1
ATOM 1429 C C . ASN A 1 177 ? -18.738 -6.570 24.550 1.00 86.31 177 ASN A C 1
ATOM 1431 O O . ASN A 1 177 ? -19.692 -7.334 24.699 1.00 86.31 177 ASN A O 1
ATOM 1435 N N . SER A 1 178 ? -17.755 -6.491 25.453 1.00 87.06 178 SER A N 1
ATOM 1436 C CA . SER A 1 178 ? -17.829 -7.174 26.748 1.00 87.06 178 SER A CA 1
ATOM 1437 C C . SER A 1 178 ? -18.905 -6.556 27.635 1.00 87.06 178 SER A C 1
ATOM 1439 O O . SER A 1 178 ? -19.621 -7.281 28.321 1.00 87.06 178 SER A O 1
ATOM 1441 N N . TYR A 1 179 ? -19.020 -5.233 27.617 1.00 84.88 179 TYR A N 1
ATOM 1442 C CA . TYR A 1 179 ? -19.997 -4.505 28.409 1.00 84.88 179 TYR A CA 1
ATOM 1443 C C . TYR A 1 179 ? -21.429 -4.772 27.953 1.00 84.88 179 TYR A C 1
ATOM 1445 O O . TYR A 1 179 ? -22.266 -5.099 28.787 1.00 84.88 179 TYR A O 1
ATOM 1453 N N . GLU A 1 180 ? -21.691 -4.781 26.644 1.00 83.50 180 GLU A N 1
ATOM 1454 C CA . GLU A 1 180 ? -23.015 -5.106 26.099 1.00 83.50 180 GLU A CA 1
ATOM 1455 C C . GLU A 1 180 ? -23.488 -6.500 26.550 1.00 83.50 180 GLU A C 1
ATOM 1457 O O .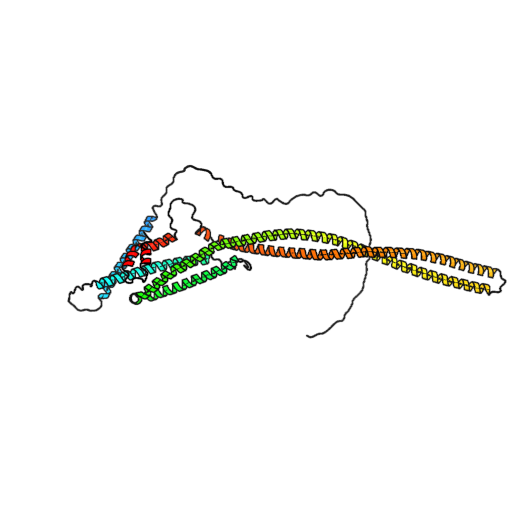 GLU A 1 180 ? -24.616 -6.673 27.012 1.00 83.50 180 GLU A O 1
ATOM 1462 N N . LYS A 1 181 ? -22.592 -7.497 26.504 1.00 86.56 181 LYS A N 1
ATOM 1463 C CA . LYS A 1 181 ? -22.879 -8.854 26.998 1.00 86.56 181 LYS A CA 1
ATOM 1464 C C . LYS A 1 181 ? -23.140 -8.877 28.502 1.00 86.56 181 LYS A C 1
ATOM 1466 O O . LYS A 1 181 ? -24.059 -9.561 28.951 1.00 86.56 181 LYS A O 1
ATOM 1471 N N . ASN A 1 182 ? -22.333 -8.149 29.272 1.00 85.81 182 ASN A N 1
ATOM 1472 C CA . ASN A 1 182 ? -22.460 -8.099 30.723 1.00 85.81 182 ASN A CA 1
ATOM 1473 C C . ASN A 1 182 ? -23.764 -7.414 31.144 1.00 85.81 182 ASN A C 1
ATOM 1475 O O . ASN A 1 182 ? -24.472 -7.966 31.980 1.00 85.81 182 ASN A O 1
ATOM 1479 N N . ILE A 1 183 ? -24.134 -6.278 30.538 1.00 82.56 183 ILE A N 1
ATOM 1480 C CA . ILE A 1 183 ? -25.419 -5.627 30.821 1.00 82.56 183 ILE A CA 1
ATOM 1481 C C . ILE A 1 183 ? -26.561 -6.590 30.540 1.00 82.56 183 ILE A C 1
ATOM 1483 O O . ILE A 1 183 ? -27.409 -6.771 31.403 1.00 82.56 183 ILE A O 1
ATOM 1487 N N . GLN A 1 184 ? -26.606 -7.211 29.356 1.00 84.12 184 GLN A N 1
ATOM 1488 C CA . GLN A 1 184 ? -27.708 -8.107 28.992 1.00 84.12 184 GLN A CA 1
ATOM 1489 C C . GLN A 1 184 ? -27.874 -9.243 30.004 1.00 84.12 184 GLN A C 1
ATOM 1491 O O . GLN A 1 184 ? -28.999 -9.550 30.401 1.00 84.12 184 GLN A O 1
ATOM 1496 N N . LYS A 1 185 ? -26.755 -9.802 30.478 1.00 88.75 185 LYS A N 1
ATOM 1497 C CA . LYS A 1 185 ? -26.746 -10.794 31.552 1.00 88.75 185 LYS A CA 1
ATOM 1498 C C . LYS A 1 185 ? -27.352 -10.237 32.847 1.00 88.75 185 LYS A C 1
ATOM 1500 O O . LYS A 1 185 ? -28.282 -10.841 33.370 1.00 88.75 185 LYS A O 1
ATOM 1505 N N . TRP A 1 186 ? -26.892 -9.079 33.324 1.00 84.62 186 TRP A N 1
ATOM 1506 C CA . TRP A 1 186 ? -27.427 -8.449 34.540 1.00 84.62 186 TRP A CA 1
ATOM 1507 C C . TRP A 1 186 ? -28.914 -8.098 34.417 1.00 84.62 186 TRP A C 1
ATOM 1509 O O . TRP A 1 186 ? -29.678 -8.342 35.348 1.00 84.62 186 TRP A O 1
ATOM 1519 N N . ARG A 1 187 ? -29.360 -7.592 33.255 1.00 83.31 187 ARG A N 1
ATOM 1520 C CA . ARG A 1 187 ? -30.785 -7.321 32.994 1.00 83.31 187 ARG A CA 1
ATOM 1521 C C . ARG A 1 187 ? -31.619 -8.582 33.166 1.00 83.31 187 ARG A C 1
ATOM 1523 O O . ARG A 1 187 ? -32.682 -8.520 33.774 1.00 83.31 187 ARG A O 1
ATOM 1530 N N . GLN A 1 188 ? -31.136 -9.700 32.627 1.00 88.38 188 GLN A N 1
ATOM 1531 C CA . GLN A 1 188 ? -31.822 -10.982 32.695 1.00 88.38 188 GLN A CA 1
ATOM 1532 C C . GLN A 1 188 ? -31.834 -11.544 34.121 1.00 88.38 188 GLN A C 1
ATOM 1534 O O . GLN A 1 188 ? -32.887 -11.970 34.581 1.00 88.38 188 GLN A O 1
ATOM 1539 N N . GLU A 1 189 ? -30.704 -11.516 34.831 1.00 88.56 189 GLU A N 1
ATOM 1540 C CA . GLU A 1 189 ? -30.606 -12.007 36.213 1.00 88.56 189 GLU A CA 1
ATOM 1541 C C . GLU A 1 189 ? -31.515 -11.210 37.157 1.00 88.56 189 GLU A C 1
ATOM 1543 O O . GLU A 1 189 ? -32.348 -11.802 37.839 1.00 88.56 189 GLU A O 1
ATOM 1548 N N . ILE A 1 190 ? -31.458 -9.874 37.117 1.00 83.81 190 ILE A N 1
ATOM 1549 C CA . ILE A 1 190 ? -32.314 -9.025 37.958 1.00 83.81 190 ILE A CA 1
ATOM 1550 C C . ILE A 1 190 ? -33.796 -9.219 37.606 1.00 83.81 190 ILE A C 1
ATOM 1552 O O . ILE A 1 190 ? -34.630 -9.319 38.502 1.00 83.81 190 ILE A O 1
ATOM 1556 N N . GLN A 1 191 ? -34.143 -9.312 36.317 1.00 86.00 191 GLN A N 1
ATOM 1557 C CA . GLN A 1 191 ? -35.531 -9.524 35.896 1.00 86.00 191 GLN A CA 1
ATOM 1558 C C . GLN A 1 191 ? -36.068 -10.892 36.342 1.00 86.00 191 GLN A C 1
ATOM 1560 O O . GLN A 1 191 ? -37.237 -10.990 36.720 1.00 86.00 191 GLN A O 1
ATOM 1565 N N . ASN A 1 192 ? -35.241 -11.939 36.310 1.00 89.44 192 ASN A N 1
ATOM 1566 C CA . ASN A 1 192 ? -35.624 -13.271 36.773 1.00 89.44 192 ASN A CA 1
ATOM 1567 C C . ASN A 1 192 ? -35.934 -13.257 38.275 1.00 89.44 192 ASN A C 1
ATOM 1569 O O . ASN A 1 192 ? -37.018 -13.686 38.666 1.00 89.44 192 ASN A O 1
ATOM 1573 N N . GLU A 1 193 ? -35.038 -12.698 39.093 1.00 86.94 193 GLU A N 1
ATOM 1574 C CA . GLU A 1 193 ? -35.243 -12.586 40.545 1.00 86.94 193 GLU A CA 1
ATOM 1575 C C . GLU A 1 193 ? -36.461 -11.721 40.883 1.00 86.94 193 GLU A C 1
ATOM 1577 O O . GLU A 1 193 ? -37.278 -12.073 41.732 1.00 86.94 193 GLU A O 1
ATOM 1582 N N . TYR A 1 194 ? -36.656 -10.625 40.149 1.00 84.81 194 TYR A N 1
ATOM 1583 C CA . TYR A 1 194 ? -37.828 -9.773 40.311 1.00 84.81 194 TYR A CA 1
ATOM 1584 C C . TYR A 1 194 ? -39.138 -10.507 39.979 1.00 84.81 194 TYR A C 1
ATOM 1586 O O . TYR A 1 194 ? -40.152 -10.321 40.651 1.00 84.81 194 TYR A O 1
ATOM 1594 N N . THR A 1 195 ? -39.121 -11.376 38.965 1.00 88.25 195 THR A N 1
ATOM 1595 C CA . THR A 1 195 ? -40.282 -12.197 38.588 1.00 88.25 195 THR A CA 1
ATOM 1596 C C . THR A 1 195 ? -40.609 -13.218 39.680 1.00 88.25 195 THR A C 1
ATOM 1598 O O . THR A 1 195 ? -41.779 -13.400 40.011 1.00 88.25 195 THR A O 1
ATOM 1601 N N . ILE A 1 196 ? -39.590 -13.841 40.285 1.00 89.00 196 ILE A N 1
ATOM 1602 C CA . ILE A 1 196 ? -39.761 -14.769 41.414 1.00 89.00 196 ILE A CA 1
ATOM 1603 C C . ILE A 1 196 ? -40.373 -14.039 42.614 1.00 89.00 196 ILE A C 1
ATOM 1605 O O . ILE A 1 196 ? -41.379 -14.497 43.160 1.00 89.00 196 ILE A O 1
ATOM 1609 N N . LEU A 1 197 ? -39.831 -12.868 42.963 1.00 86.69 197 LEU A N 1
ATOM 1610 C CA . LEU A 1 197 ? -40.361 -12.017 44.028 1.00 86.69 197 LEU A CA 1
ATOM 1611 C C . LEU A 1 197 ? -41.836 -11.656 43.776 1.00 86.69 197 LEU A C 1
ATOM 1613 O O . LEU A 1 197 ? -42.668 -11.786 44.670 1.00 86.69 197 LEU A O 1
ATOM 1617 N N . GLN A 1 198 ? -42.198 -11.264 42.549 1.00 87.12 198 GLN A N 1
ATOM 1618 C CA . GLN A 1 198 ? -43.592 -10.976 42.190 1.00 87.12 198 GLN A CA 1
ATOM 1619 C C . GLN A 1 198 ? -44.521 -12.185 42.353 1.00 87.12 198 GLN A C 1
ATOM 1621 O O . GLN A 1 198 ? -45.643 -12.023 42.839 1.00 87.12 198 GLN A O 1
ATOM 1626 N N . CYS A 1 199 ? -44.072 -13.389 41.981 1.00 90.00 199 CYS A N 1
ATOM 1627 C CA . CYS A 1 199 ? -44.848 -14.613 42.181 1.00 90.00 199 CYS A CA 1
ATOM 1628 C C . CYS A 1 199 ? -45.133 -14.871 43.667 1.00 90.00 199 CYS A C 1
ATOM 1630 O O . CYS A 1 199 ? -46.270 -15.180 44.015 1.00 90.00 199 CYS A O 1
ATOM 1632 N N . GLN A 1 200 ? -44.142 -14.687 44.544 1.00 86.75 200 GLN A N 1
ATOM 1633 C CA . GLN A 1 200 ? -44.319 -14.874 45.990 1.00 86.75 200 GLN A CA 1
ATOM 1634 C C . GLN A 1 200 ? -45.262 -13.845 46.614 1.00 86.75 200 GLN A C 1
ATOM 1636 O O . GLN A 1 200 ? -46.041 -14.170 47.505 1.00 86.75 200 GLN A O 1
ATOM 1641 N N . LEU A 1 201 ? -45.235 -12.607 46.125 1.00 85.62 201 LEU A N 1
ATOM 1642 C CA . LEU A 1 201 ? -46.156 -11.567 46.588 1.00 85.62 201 LEU A CA 1
ATOM 1643 C C . LEU A 1 201 ? -47.585 -11.831 46.139 1.00 85.62 201 LEU A C 1
ATOM 1645 O O . LEU A 1 201 ? -48.513 -11.593 46.905 1.00 85.62 201 LEU A O 1
ATOM 1649 N N . THR A 1 202 ? -47.760 -12.356 44.926 1.00 87.94 202 THR A N 1
ATOM 1650 C CA . THR A 1 202 ? -49.083 -12.774 44.447 1.00 87.94 202 THR A CA 1
ATOM 1651 C C . THR A 1 202 ? -49.599 -13.942 45.290 1.00 87.94 202 THR A C 1
ATOM 1653 O O . THR A 1 202 ? -50.750 -13.922 45.709 1.00 87.94 202 THR A O 1
ATOM 1656 N N . GLU A 1 203 ? -48.735 -14.901 45.648 1.00 88.25 203 GLU A N 1
ATOM 1657 C CA . GLU A 1 203 ? -49.099 -15.983 46.573 1.00 88.25 203 GLU A CA 1
ATOM 1658 C C . GLU A 1 203 ? -49.516 -15.445 47.954 1.00 88.25 203 GLU A C 1
ATOM 1660 O O . GLU A 1 203 ? -50.522 -15.885 48.506 1.00 88.25 203 GLU A O 1
ATOM 1665 N N . LEU A 1 204 ? -48.797 -14.462 48.510 1.00 83.50 204 LEU A N 1
ATOM 1666 C CA . LEU A 1 204 ? -49.183 -13.817 49.773 1.00 83.50 204 LEU A CA 1
ATOM 1667 C C . LEU A 1 204 ? -50.535 -13.103 49.679 1.00 83.50 204 LEU A C 1
ATOM 1669 O O . LEU A 1 204 ? -51.340 -13.208 50.605 1.00 83.50 204 LEU A O 1
ATOM 1673 N N . GLN A 1 205 ? -50.799 -12.412 48.568 1.00 84.88 205 GLN A N 1
ATOM 1674 C CA . GLN A 1 205 ? -52.086 -11.763 48.314 1.00 84.88 205 GLN A CA 1
ATOM 1675 C C . GLN A 1 205 ? -53.224 -12.789 48.232 1.00 84.88 205 GLN A C 1
ATOM 1677 O O . GLN A 1 205 ? -54.264 -12.588 48.857 1.00 84.88 205 GLN A O 1
ATOM 1682 N N . ASP A 1 206 ? -53.004 -13.913 47.545 1.00 85.44 206 ASP A N 1
ATOM 1683 C CA . ASP A 1 206 ? -53.980 -15.001 47.410 1.00 85.44 206 ASP A CA 1
ATOM 1684 C C . ASP A 1 206 ? -54.265 -15.700 48.753 1.00 85.44 206 ASP A C 1
ATOM 1686 O O . ASP A 1 206 ? -55.409 -16.048 49.065 1.00 85.44 206 ASP A O 1
ATOM 1690 N N . LEU A 1 207 ? -53.242 -15.875 49.594 1.00 82.19 207 LEU A N 1
ATOM 1691 C CA . LEU A 1 207 ? -53.403 -16.418 50.947 1.00 82.19 207 LEU A CA 1
ATOM 1692 C C . LEU A 1 207 ? -54.139 -15.431 51.875 1.00 82.19 207 LEU A C 1
ATOM 1694 O O . LEU A 1 207 ? -54.914 -15.854 52.736 1.00 82.19 207 LEU A O 1
ATOM 1698 N N . GLY A 1 208 ? -53.957 -14.124 51.663 1.00 74.81 208 GLY A N 1
ATOM 1699 C CA . GLY A 1 208 ? -54.528 -13.034 52.461 1.00 74.81 208 GLY A CA 1
ATOM 1700 C C . GLY A 1 208 ? -55.951 -12.587 52.108 1.00 74.81 208 GLY A C 1
ATOM 1701 O O . GLY A 1 208 ? -56.445 -11.649 52.727 1.00 74.81 208 GLY A O 1
ATOM 1702 N N . VAL A 1 209 ? -56.642 -13.245 51.168 1.00 76.50 209 VAL A N 1
ATOM 1703 C CA . VAL A 1 209 ? -57.973 -12.816 50.677 1.00 76.50 209 VAL A CA 1
ATOM 1704 C C . VAL A 1 209 ? -59.054 -12.788 51.770 1.00 76.50 209 VAL A C 1
ATOM 1706 O O . VAL A 1 209 ? -59.998 -12.004 51.689 1.00 76.50 209 VAL A O 1
ATOM 1709 N N . SER A 1 210 ? -58.949 -13.631 52.803 1.00 79.50 210 SER A N 1
ATOM 1710 C CA . SER A 1 210 ? -59.855 -13.581 53.958 1.00 79.50 210 SER A CA 1
ATOM 1711 C C . SER A 1 210 ? -59.124 -13.867 55.265 1.00 79.50 210 SER A C 1
ATOM 1713 O O . SER A 1 210 ? -58.193 -14.672 55.295 1.00 79.50 210 SER A O 1
ATOM 1715 N N . LEU A 1 211 ? -59.593 -13.259 56.361 1.00 70.94 211 LEU A N 1
ATOM 1716 C CA . LEU A 1 211 ? -59.033 -13.450 57.704 1.00 70.94 211 LEU A CA 1
ATOM 1717 C C . LEU A 1 211 ? -59.009 -14.933 58.109 1.00 70.94 211 LEU A C 1
ATOM 1719 O O . LEU A 1 211 ? -58.023 -15.415 58.659 1.00 70.94 211 LEU A O 1
ATOM 1723 N N . LEU A 1 212 ? -60.076 -15.671 57.784 1.00 75.12 212 LEU A N 1
ATOM 1724 C CA . LEU A 1 212 ? -60.187 -17.096 58.090 1.00 75.12 212 LEU A CA 1
ATOM 1725 C C . LEU A 1 212 ? -59.132 -17.919 57.336 1.00 75.12 212 LEU A C 1
ATOM 1727 O O . LEU A 1 212 ? -58.507 -18.801 57.924 1.00 75.12 212 LEU A O 1
ATOM 1731 N N . ASN A 1 213 ? -58.900 -17.600 56.058 1.00 78.62 213 ASN A N 1
ATOM 1732 C CA . ASN A 1 213 ? -57.873 -18.257 55.253 1.00 78.62 213 ASN A CA 1
ATOM 1733 C C . ASN A 1 213 ? -56.478 -17.944 55.805 1.00 78.62 213 ASN A C 1
ATOM 1735 O O . ASN A 1 213 ? -55.730 -18.868 56.108 1.00 78.62 213 ASN A O 1
ATOM 1739 N N . TYR A 1 214 ? -56.196 -16.665 56.065 1.00 77.38 214 TYR A N 1
ATOM 1740 C CA . TYR A 1 214 ? -54.920 -16.191 56.597 1.00 77.38 214 TYR A CA 1
ATOM 1741 C C . TYR A 1 214 ? -54.532 -16.888 57.909 1.00 77.38 214 TYR A C 1
ATOM 1743 O O . TYR A 1 214 ? -53.417 -17.393 58.038 1.00 77.38 214 TYR A O 1
ATOM 1751 N N . VAL A 1 215 ? -55.466 -16.974 58.866 1.00 76.56 215 VAL A N 1
ATOM 1752 C CA . VAL A 1 215 ? -55.242 -17.653 60.153 1.00 76.56 215 VAL A CA 1
ATOM 1753 C C . VAL A 1 215 ? -55.049 -19.160 59.955 1.00 76.56 215 VAL A C 1
ATOM 1755 O O . VAL A 1 215 ? -54.166 -19.750 60.573 1.00 76.56 215 VAL A O 1
ATOM 1758 N N . SER A 1 216 ? -55.820 -19.791 59.062 1.00 81.50 216 SER A N 1
ATOM 1759 C CA . SER A 1 216 ? -55.701 -21.232 58.790 1.00 81.50 216 SER A CA 1
ATOM 1760 C C . SER A 1 216 ? -54.411 -21.627 58.057 1.00 81.50 216 SER A C 1
ATOM 1762 O O . SER A 1 216 ? -53.970 -22.770 58.167 1.00 81.50 216 SER A O 1
ATOM 1764 N N . THR A 1 217 ? -53.784 -20.690 57.340 1.00 84.44 217 THR A N 1
ATOM 1765 C CA . THR A 1 217 ? -52.555 -20.906 56.560 1.00 84.44 217 THR A CA 1
ATOM 1766 C C . THR A 1 217 ? -51.360 -20.123 57.099 1.00 84.44 217 THR A C 1
ATOM 1768 O O . THR A 1 217 ? -50.413 -19.861 56.358 1.00 84.44 217 THR A O 1
ATOM 1771 N N . ILE A 1 218 ? -51.380 -19.734 58.375 1.00 80.00 218 ILE A N 1
ATOM 1772 C CA . ILE A 1 218 ? -50.392 -18.810 58.943 1.00 80.00 218 ILE A CA 1
ATOM 1773 C C . ILE A 1 218 ? -48.944 -19.302 58.821 1.00 80.00 218 ILE A C 1
ATOM 1775 O O . ILE A 1 218 ? -48.0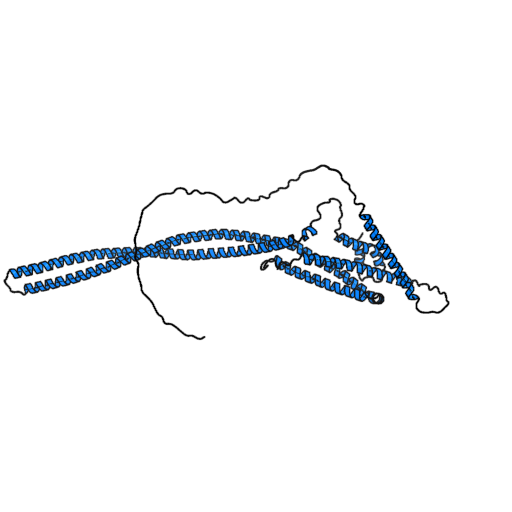47 -18.506 58.553 1.00 80.00 218 ILE A O 1
ATOM 1779 N N . ASP A 1 219 ? -48.716 -20.615 58.922 1.00 80.19 219 ASP A N 1
ATOM 1780 C CA . ASP A 1 219 ? -47.391 -21.214 58.738 1.00 80.19 219 ASP A CA 1
ATOM 1781 C C . ASP A 1 219 ?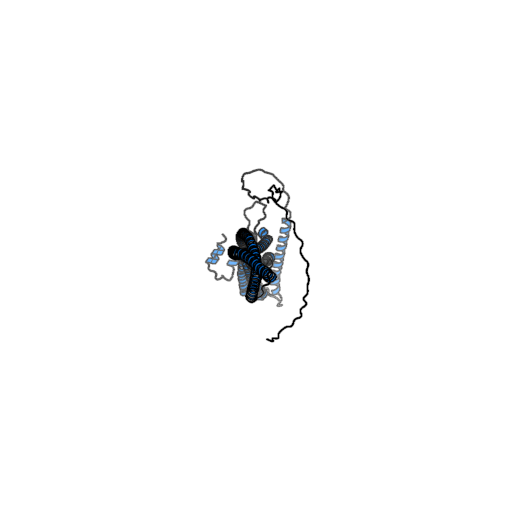 -46.876 -21.005 57.308 1.00 80.19 219 ASP A C 1
ATOM 1783 O O . ASP A 1 219 ? -45.707 -20.674 57.101 1.00 80.19 219 ASP A O 1
ATOM 1787 N N . ARG A 1 220 ? -47.762 -21.138 56.309 1.00 86.31 220 ARG A N 1
ATOM 1788 C CA . ARG A 1 220 ? -47.418 -20.893 54.905 1.00 86.31 220 ARG A CA 1
ATOM 1789 C C . ARG A 1 220 ? -47.185 -19.409 54.660 1.00 86.31 220 ARG A C 1
ATOM 1791 O O . ARG A 1 220 ? -46.200 -19.069 54.017 1.00 86.31 220 ARG A O 1
ATOM 1798 N N . VAL A 1 221 ? -48.028 -18.534 55.206 1.00 80.56 221 VAL A N 1
ATOM 1799 C CA . VAL A 1 221 ? -47.840 -17.079 55.107 1.00 80.56 221 VAL A CA 1
ATOM 1800 C C . VAL A 1 221 ? -46.494 -16.670 55.703 1.00 80.56 221 VAL A C 1
ATOM 1802 O O . VAL A 1 221 ? -45.713 -15.997 55.038 1.00 80.56 221 VAL A O 1
ATOM 1805 N N . SER A 1 222 ? -46.170 -17.131 56.914 1.00 80.00 222 SER A N 1
ATOM 1806 C CA . SER A 1 222 ? -44.886 -16.834 57.554 1.00 80.00 222 SER A CA 1
ATOM 1807 C C . SER A 1 222 ? -43.703 -17.387 56.760 1.00 80.00 222 SER A C 1
ATOM 1809 O O . SER A 1 222 ? -42.649 -16.751 56.727 1.00 80.00 222 SER A O 1
ATOM 1811 N N . GLN A 1 223 ? -43.857 -18.554 56.127 1.00 85.69 223 GLN A N 1
ATOM 1812 C CA . GLN A 1 223 ? -42.835 -19.110 55.247 1.00 85.69 223 GLN A CA 1
ATOM 1813 C C . GLN A 1 223 ? -42.619 -18.210 54.026 1.00 85.69 223 GLN A C 1
ATOM 1815 O O . GLN A 1 223 ? -41.485 -17.820 53.769 1.00 85.69 223 GLN A O 1
ATOM 1820 N N . VAL A 1 224 ? -43.681 -17.840 53.306 1.00 81.75 224 VAL A N 1
ATOM 1821 C CA . VAL A 1 224 ? -43.561 -17.003 52.102 1.00 81.75 224 VAL A CA 1
ATOM 1822 C C . VAL A 1 224 ? -43.040 -15.605 52.458 1.00 81.75 224 VAL A C 1
ATOM 1824 O O . VAL A 1 224 ? -42.186 -15.082 51.751 1.00 81.75 224 VAL A O 1
ATOM 1827 N N . MET A 1 225 ? -43.447 -15.029 53.596 1.00 81.69 225 MET A N 1
ATOM 1828 C CA . MET A 1 225 ? -42.870 -13.779 54.113 1.00 81.69 225 MET A CA 1
ATOM 1829 C C . MET A 1 225 ? -41.362 -13.898 54.367 1.00 81.69 225 MET A C 1
ATOM 1831 O O . MET A 1 225 ? -40.607 -12.993 54.015 1.00 81.69 225 MET A O 1
ATOM 1835 N N . SER A 1 226 ? -40.908 -15.012 54.952 1.00 81.25 226 SER A N 1
ATOM 1836 C CA . SER A 1 226 ? -39.477 -15.268 55.146 1.00 81.25 226 SER A CA 1
ATOM 1837 C C . SER A 1 226 ? -38.745 -15.400 53.815 1.00 81.25 226 SER A C 1
ATOM 1839 O O . SER A 1 226 ? -37.675 -14.823 53.664 1.00 81.25 226 SER A O 1
ATOM 1841 N N . GLU A 1 227 ? -39.317 -16.127 52.853 1.00 84.81 227 GLU A N 1
ATOM 1842 C CA . GLU A 1 227 ? -38.712 -16.282 51.530 1.00 84.81 227 GLU A CA 1
ATOM 1843 C C . GLU A 1 227 ? -38.572 -14.914 50.838 1.00 84.81 227 GLU A C 1
ATOM 1845 O O . GLU A 1 227 ? -37.490 -14.581 50.366 1.00 84.81 227 GLU A O 1
ATOM 1850 N N . VAL A 1 228 ? -39.608 -14.068 50.866 1.00 82.56 228 VAL A N 1
ATOM 1851 C CA . VAL A 1 228 ? -39.564 -12.693 50.330 1.00 82.56 228 VAL A CA 1
ATOM 1852 C C . VAL A 1 228 ? -38.447 -11.860 50.976 1.00 82.56 228 VAL A C 1
ATOM 1854 O O . VAL A 1 228 ? -37.726 -11.142 50.276 1.00 82.56 228 VAL A O 1
ATOM 1857 N N . LEU A 1 229 ? -38.267 -11.968 52.298 1.00 80.31 229 LEU A N 1
ATOM 1858 C CA . LEU A 1 229 ? -37.188 -11.282 53.021 1.00 80.31 229 LEU A CA 1
ATOM 1859 C C . LEU A 1 229 ? -35.795 -11.823 52.678 1.00 80.31 229 LEU A C 1
ATOM 1861 O O . LEU A 1 229 ? -34.827 -11.077 52.803 1.00 80.31 229 LEU A O 1
ATOM 1865 N N . ASP A 1 230 ? -35.684 -13.070 52.223 1.00 81.94 230 ASP A N 1
ATOM 1866 C CA . ASP A 1 230 ? -34.427 -13.649 51.741 1.00 81.94 230 ASP A CA 1
ATOM 1867 C C . ASP A 1 230 ? -34.116 -13.222 50.289 1.00 81.94 230 ASP A C 1
ATOM 1869 O O . ASP A 1 230 ? -32.949 -13.015 49.942 1.00 81.94 230 ASP A O 1
ATOM 1873 N N . PHE A 1 231 ? -35.136 -13.023 49.442 1.00 81.81 231 PHE A N 1
ATOM 1874 C CA . PHE A 1 231 ? -34.966 -12.598 48.043 1.00 81.81 231 PHE A CA 1
A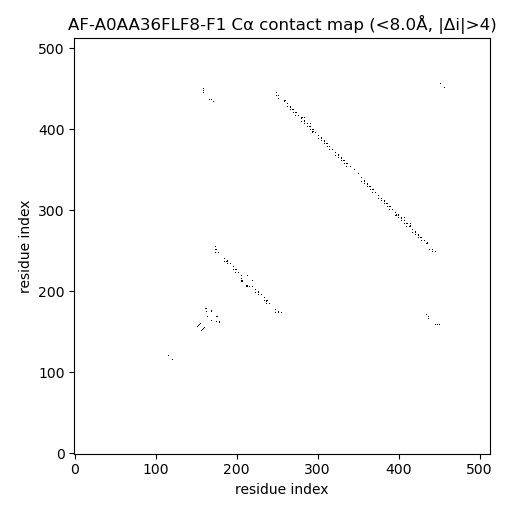TOM 1875 C C . PHE A 1 231 ? -34.585 -11.121 47.890 1.00 81.81 231 PHE A C 1
ATOM 1877 O O . PHE A 1 231 ? -33.784 -10.771 47.018 1.00 81.81 231 PHE A O 1
ATOM 1884 N N . LEU A 1 232 ? -35.118 -10.233 48.733 1.00 78.94 232 LEU A N 1
ATOM 1885 C CA . LEU A 1 232 ? -34.871 -8.791 48.610 1.00 78.94 232 LEU A CA 1
ATOM 1886 C C . LEU A 1 232 ? -33.374 -8.414 48.711 1.00 78.94 232 LEU A C 1
ATOM 1888 O O . LEU A 1 232 ? -32.875 -7.704 47.832 1.00 78.94 232 LEU A O 1
ATOM 1892 N N . PRO A 1 233 ? -32.616 -8.911 49.712 1.00 81.31 233 PRO A N 1
ATOM 1893 C CA . PRO A 1 233 ? -31.174 -8.695 49.803 1.00 81.31 233 PRO A CA 1
ATOM 1894 C C . PRO A 1 233 ? -30.410 -9.259 48.604 1.00 81.31 233 PRO A C 1
ATOM 1896 O O . PRO A 1 233 ? -29.407 -8.676 48.196 1.00 81.31 233 PRO A O 1
ATOM 1899 N N . HIS A 1 234 ? -30.885 -10.364 48.020 1.00 84.94 234 HIS A N 1
ATOM 1900 C CA . HIS A 1 234 ? -30.254 -10.962 46.847 1.00 84.94 234 HIS A CA 1
ATOM 1901 C C . HIS A 1 234 ? -30.344 -10.039 45.625 1.00 84.94 234 HIS A C 1
ATOM 1903 O O . HIS A 1 234 ? -29.329 -9.769 44.984 1.00 84.94 234 HIS A O 1
ATOM 1909 N N . ILE A 1 235 ? -31.525 -9.472 45.356 1.00 82.19 235 ILE A N 1
ATOM 1910 C CA . ILE A 1 235 ? -31.723 -8.489 44.278 1.00 82.19 235 ILE A CA 1
ATOM 1911 C C . ILE A 1 235 ? -30.848 -7.249 44.503 1.00 82.19 235 ILE A C 1
ATOM 1913 O O . ILE A 1 235 ? -30.207 -6.763 43.569 1.00 82.19 235 ILE A O 1
ATOM 1917 N N . ILE A 1 236 ? -30.783 -6.755 45.743 1.00 79.75 236 ILE A N 1
ATOM 1918 C CA . ILE A 1 236 ? -29.937 -5.609 46.107 1.00 79.75 236 ILE A CA 1
ATOM 1919 C C . ILE A 1 236 ? -28.461 -5.910 45.824 1.00 79.75 236 ILE A C 1
ATOM 1921 O O . ILE A 1 236 ? -27.757 -5.059 45.281 1.00 79.75 236 ILE A O 1
ATOM 1925 N N . GLU A 1 237 ? -27.984 -7.107 46.162 1.00 83.31 237 GLU A N 1
ATOM 1926 C CA . GLU A 1 237 ? -26.595 -7.500 45.923 1.00 83.31 237 GLU A CA 1
ATOM 1927 C C . GLU A 1 237 ? -26.269 -7.591 44.425 1.00 83.31 237 GLU A C 1
ATOM 1929 O O . GLU A 1 237 ? -25.222 -7.104 43.996 1.00 83.31 237 GLU A O 1
ATOM 1934 N N . LEU A 1 238 ? -27.182 -8.119 43.602 1.00 83.00 238 LEU A N 1
ATOM 1935 C CA . LEU A 1 238 ? -27.019 -8.126 42.141 1.00 83.00 238 LEU A CA 1
ATOM 1936 C C . LEU A 1 238 ? -26.908 -6.701 41.577 1.00 83.00 238 LEU A C 1
ATOM 1938 O O . LEU A 1 238 ? -26.045 -6.432 40.740 1.00 83.00 238 LEU A O 1
ATOM 1942 N N . ILE A 1 239 ? -27.734 -5.770 42.066 1.00 78.44 239 ILE A N 1
ATOM 1943 C CA . ILE A 1 239 ? -27.676 -4.356 41.666 1.00 78.44 239 ILE A CA 1
ATOM 1944 C C . ILE A 1 239 ? -26.342 -3.725 42.088 1.00 78.44 239 ILE A C 1
ATOM 1946 O O . ILE A 1 239 ? -25.725 -3.022 41.288 1.00 78.44 239 ILE A O 1
ATOM 1950 N N . LYS A 1 240 ? -25.854 -3.998 43.305 1.00 80.38 240 LYS A N 1
ATOM 1951 C CA . LYS A 1 240 ? -24.549 -3.504 43.780 1.00 80.38 240 LYS A CA 1
ATOM 1952 C C . LYS A 1 240 ? -23.393 -4.002 42.916 1.00 80.38 240 LYS A C 1
ATOM 1954 O O . LYS A 1 240 ? -22.552 -3.203 42.513 1.00 80.38 240 LYS A O 1
ATOM 1959 N N . LEU A 1 241 ? -23.356 -5.300 42.610 1.00 82.56 241 LEU A N 1
ATOM 1960 C CA . LEU A 1 241 ? -22.313 -5.889 41.765 1.00 82.56 241 LEU A CA 1
ATOM 1961 C C . LEU A 1 241 ? -22.308 -5.281 40.360 1.00 82.56 241 LEU A C 1
ATOM 1963 O O . LEU A 1 241 ? -21.241 -5.000 39.813 1.00 82.56 241 LEU A O 1
ATOM 1967 N N . TRP A 1 242 ? -23.490 -5.037 39.797 1.00 81.06 242 TRP A N 1
ATOM 1968 C CA . TRP A 1 242 ? -23.619 -4.335 38.527 1.00 81.06 242 TRP A CA 1
ATOM 1969 C C . TRP A 1 242 ? -23.074 -2.898 38.601 1.00 81.06 242 TRP A C 1
ATOM 1971 O O . TRP A 1 242 ? -22.272 -2.527 37.746 1.00 81.06 242 TRP A O 1
ATOM 1981 N N . LEU A 1 243 ? -23.440 -2.112 39.621 1.00 76.00 243 LEU A N 1
ATOM 1982 C CA . LEU A 1 243 ? -22.958 -0.730 39.784 1.00 76.00 243 LEU A CA 1
ATOM 1983 C C . LEU A 1 243 ? -21.429 -0.648 39.919 1.00 76.00 243 LEU A C 1
ATOM 1985 O O . LEU A 1 243 ? -20.808 0.245 39.349 1.00 76.00 243 LEU A O 1
ATOM 1989 N N . ILE A 1 244 ? -20.811 -1.604 40.617 1.00 79.00 244 ILE A N 1
ATOM 1990 C CA . ILE A 1 244 ? -19.346 -1.691 40.718 1.00 79.00 244 ILE A CA 1
ATOM 1991 C C . ILE A 1 244 ? -18.722 -1.951 39.338 1.00 79.00 244 ILE A C 1
ATOM 1993 O O . ILE A 1 244 ? -17.737 -1.317 38.961 1.00 79.00 244 ILE A O 1
ATOM 1997 N N . GLU A 1 245 ? -19.285 -2.873 38.556 1.00 80.44 245 GLU A N 1
ATOM 1998 C CA . GLU A 1 245 ? -18.785 -3.171 37.208 1.00 80.44 245 GLU A CA 1
ATOM 1999 C C . GLU A 1 245 ? -18.975 -1.983 36.246 1.00 80.44 245 GLU A C 1
ATOM 2001 O O . GLU A 1 245 ? -18.133 -1.755 35.374 1.00 80.44 245 GLU A O 1
ATOM 2006 N N . GLU A 1 246 ? -20.041 -1.202 36.430 1.00 76.75 246 GLU A N 1
ATOM 2007 C CA . GLU A 1 246 ? -20.325 0.036 35.698 1.00 76.75 246 GLU A CA 1
ATOM 2008 C C . GLU A 1 246 ? -19.260 1.116 35.959 1.00 76.75 246 GLU A C 1
ATOM 2010 O O . GLU A 1 246 ? -18.762 1.738 35.020 1.00 76.75 246 GLU A O 1
ATOM 2015 N N . GLU A 1 247 ? -18.845 1.298 37.214 1.00 75.75 247 GLU A N 1
ATOM 2016 C CA . GLU A 1 247 ? -17.770 2.228 37.586 1.00 75.75 247 GLU A CA 1
ATOM 2017 C C . GLU A 1 247 ? -16.429 1.808 36.961 1.00 75.75 247 GLU A C 1
ATOM 2019 O O . GLU A 1 247 ? -15.691 2.614 36.387 1.00 75.75 247 GLU A O 1
ATOM 2024 N N . ILE A 1 248 ? -16.134 0.506 36.992 1.00 85.00 248 ILE A N 1
ATOM 2025 C CA . ILE A 1 248 ? -14.912 -0.059 36.411 1.00 85.00 248 ILE A CA 1
ATOM 2026 C C . ILE A 1 248 ? -14.914 0.058 34.875 1.00 85.00 248 ILE A C 1
ATOM 2028 O O . ILE A 1 248 ? -13.847 0.151 34.258 1.00 85.00 248 ILE A O 1
ATOM 2032 N N . TYR A 1 249 ? -16.083 0.057 34.230 1.00 84.50 249 TYR A N 1
ATOM 2033 C CA . TYR A 1 249 ? -16.203 0.113 32.773 1.00 84.50 249 TYR A CA 1
ATOM 2034 C C . TYR A 1 249 ? -15.615 1.394 32.169 1.00 84.50 249 TYR A C 1
ATOM 2036 O O . TYR A 1 249 ? -14.898 1.313 31.172 1.00 84.50 249 TYR A O 1
ATOM 2044 N N . LEU A 1 250 ? -15.833 2.555 32.793 1.00 82.38 250 LEU A N 1
ATOM 2045 C CA . LEU A 1 250 ? -15.242 3.822 32.342 1.00 82.38 250 LEU A CA 1
ATOM 2046 C C . LEU A 1 250 ? -13.717 3.759 32.317 1.00 82.38 250 LEU A C 1
ATOM 2048 O O . LEU A 1 250 ? -13.093 4.120 31.320 1.00 82.38 250 LEU A O 1
ATOM 2052 N N . LYS A 1 251 ? -13.120 3.198 33.370 1.00 87.69 251 LYS A N 1
ATOM 2053 C CA . LYS A 1 251 ? -11.674 2.985 33.437 1.00 87.69 251 LYS A CA 1
ATOM 2054 C C . LYS A 1 251 ? -11.188 2.020 32.354 1.00 87.69 251 LYS A C 1
ATOM 2056 O O . LYS A 1 251 ? -10.173 2.273 31.713 1.00 87.69 251 LYS A O 1
ATOM 2061 N N . LYS A 1 252 ? -11.941 0.944 32.089 1.00 90.94 252 LYS A N 1
ATOM 2062 C CA . LYS A 1 252 ? -11.643 0.010 30.988 1.00 90.94 252 LYS A CA 1
ATOM 2063 C C . LYS A 1 252 ? -11.697 0.705 29.619 1.00 90.94 252 LYS A C 1
ATOM 2065 O O . LYS A 1 252 ? -10.855 0.403 28.774 1.00 90.94 252 LYS A O 1
ATOM 2070 N N . ILE A 1 253 ? -12.645 1.623 29.394 1.00 89.31 253 ILE A N 1
ATOM 2071 C CA . ILE A 1 253 ? -12.700 2.433 28.165 1.00 89.31 253 ILE A CA 1
ATOM 2072 C C . ILE A 1 253 ? -11.459 3.319 28.065 1.00 89.31 253 ILE A C 1
ATOM 2074 O O . ILE A 1 253 ? -10.819 3.337 27.019 1.00 89.31 253 ILE A O 1
ATOM 2078 N N . GLU A 1 254 ? -11.094 4.026 29.136 1.00 90.19 254 GLU A N 1
ATOM 2079 C CA . GLU A 1 254 ? -9.921 4.909 29.150 1.00 90.19 254 GLU A CA 1
ATOM 2080 C C . GLU A 1 254 ? -8.610 4.151 28.906 1.00 90.19 254 GLU A C 1
ATOM 2082 O O . GLU A 1 254 ? -7.738 4.634 28.176 1.00 90.19 254 GLU A O 1
ATOM 2087 N N . ASP A 1 255 ? -8.486 2.936 29.440 1.00 93.38 255 ASP A N 1
ATOM 2088 C CA . ASP A 1 255 ? -7.347 2.052 29.194 1.00 93.38 255 ASP A CA 1
ATOM 2089 C C . ASP A 1 255 ? -7.288 1.584 27.723 1.00 93.38 255 ASP A C 1
ATOM 2091 O O . ASP A 1 255 ? -6.217 1.623 27.099 1.00 93.38 255 ASP A O 1
ATOM 2095 N N . GLU A 1 256 ? -8.419 1.165 27.132 1.00 94.50 256 GLU A N 1
ATOM 2096 C CA . GLU A 1 256 ? -8.479 0.770 25.713 1.00 94.50 256 GLU A CA 1
ATOM 2097 C C . GLU A 1 256 ? -8.219 1.971 24.788 1.00 94.50 256 GLU A C 1
ATOM 2099 O O . GLU A 1 256 ? -7.417 1.859 23.857 1.00 94.50 256 GLU A O 1
ATOM 2104 N N . LEU A 1 257 ? -8.794 3.139 25.092 1.00 93.88 257 LEU A N 1
ATOM 2105 C CA . LEU A 1 257 ? -8.560 4.402 24.392 1.00 93.88 257 LEU A CA 1
ATOM 2106 C C . 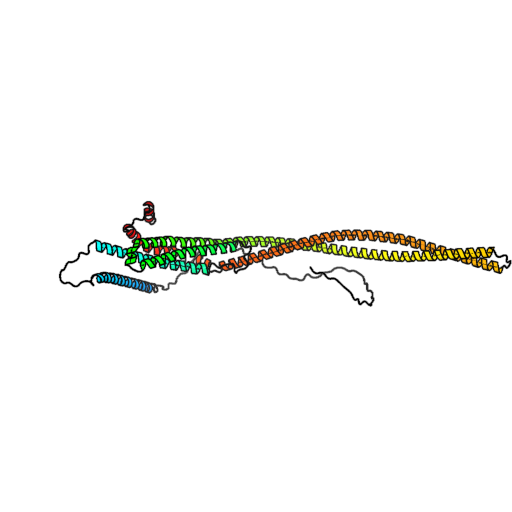LEU A 1 257 ? -7.076 4.789 24.436 1.00 93.88 257 LEU A C 1
ATOM 2108 O O . LEU A 1 257 ? -6.461 5.031 23.398 1.00 93.88 257 LEU A O 1
ATOM 2112 N N . SER A 1 258 ? -6.459 4.767 25.619 1.00 95.56 258 SER A N 1
ATOM 2113 C CA . SER A 1 258 ? -5.033 5.060 25.800 1.00 95.56 258 SER A CA 1
ATOM 2114 C C . SER A 1 258 ? -4.146 4.107 24.995 1.00 95.56 258 SER A C 1
ATOM 2116 O O . SER A 1 258 ? -3.149 4.520 24.393 1.00 95.56 258 SER A O 1
ATOM 2118 N N . SER A 1 259 ? -4.504 2.822 24.954 1.00 95.94 259 SER A N 1
ATOM 2119 C CA . SER A 1 259 ? -3.819 1.815 24.139 1.00 95.94 259 SER A CA 1
ATOM 2120 C C . SER A 1 259 ? -3.947 2.112 22.639 1.00 95.94 259 SER A C 1
ATOM 2122 O O . SER A 1 259 ? -2.944 2.111 21.916 1.00 95.94 259 SER A O 1
ATOM 2124 N N . LEU A 1 260 ? -5.154 2.433 22.163 1.00 95.00 260 LEU A N 1
ATOM 2125 C CA . LEU A 1 260 ? -5.408 2.780 20.764 1.00 95.00 260 LEU A CA 1
ATOM 2126 C C . LEU A 1 260 ? -4.712 4.080 20.352 1.00 95.00 260 LEU A C 1
ATOM 2128 O O . LEU A 1 260 ? -4.094 4.107 19.291 1.00 95.00 260 LEU A O 1
ATOM 2132 N N . LEU A 1 261 ? -4.703 5.112 21.197 1.00 95.81 261 LEU A N 1
ATOM 2133 C CA . LEU A 1 261 ? -3.981 6.365 20.953 1.00 95.81 261 LEU A CA 1
ATOM 2134 C C . LEU A 1 261 ? -2.465 6.143 20.849 1.00 95.81 261 LEU A C 1
ATOM 2136 O O . LEU A 1 261 ? -1.812 6.681 19.949 1.00 95.81 261 LEU A O 1
ATOM 2140 N N . ARG A 1 262 ? -1.887 5.287 21.705 1.00 97.19 262 ARG A N 1
ATOM 2141 C CA . ARG A 1 262 ? -0.471 4.886 21.588 1.00 97.19 262 ARG A CA 1
ATOM 2142 C C . ARG A 1 262 ? -0.200 4.165 20.269 1.00 97.19 262 ARG A C 1
ATOM 2144 O O . ARG A 1 262 ? 0.814 4.441 19.625 1.00 97.19 262 ARG A O 1
ATOM 2151 N N . ASN A 1 263 ? -1.093 3.269 19.849 1.00 96.00 263 ASN A N 1
ATOM 2152 C CA . ASN A 1 263 ? -0.973 2.565 18.572 1.00 96.00 263 ASN A CA 1
ATOM 2153 C C . ASN A 1 263 ? -1.128 3.518 17.378 1.00 96.00 263 ASN A C 1
ATOM 2155 O O . ASN A 1 263 ? -0.304 3.463 16.469 1.00 96.00 263 ASN A O 1
ATOM 2159 N N . LYS A 1 264 ? -2.087 4.451 17.420 1.00 97.06 264 LYS A N 1
ATOM 2160 C CA . LYS A 1 264 ? -2.285 5.521 16.427 1.00 97.06 264 LYS A CA 1
ATOM 2161 C C . LYS A 1 264 ? -1.024 6.370 16.284 1.00 97.06 264 LYS A C 1
ATOM 2163 O O . LYS A 1 264 ? -0.552 6.582 15.172 1.00 97.06 264 LYS A O 1
ATOM 2168 N N . SER A 1 265 ? -0.410 6.782 17.397 1.00 96.81 265 SER A N 1
ATOM 2169 C CA . SER A 1 265 ? 0.852 7.537 17.385 1.00 96.81 265 SER A CA 1
ATOM 2170 C C . SER A 1 265 ? 2.002 6.741 16.757 1.00 96.81 265 SER A C 1
ATOM 2172 O O . SER A 1 265 ? 2.743 7.270 15.928 1.00 96.81 265 SER A O 1
ATOM 2174 N N . ARG A 1 266 ? 2.145 5.453 17.103 1.00 97.50 266 ARG A N 1
ATOM 2175 C CA . ARG A 1 266 ? 3.160 4.568 16.502 1.00 97.50 266 ARG A CA 1
ATOM 2176 C C . ARG A 1 266 ? 2.942 4.389 15.000 1.00 97.50 266 ARG A C 1
ATOM 2178 O O . ARG A 1 266 ? 3.896 4.538 14.243 1.00 97.50 266 ARG A O 1
ATOM 2185 N N . CYS A 1 267 ? 1.705 4.122 14.583 1.00 97.06 267 CYS A N 1
ATOM 2186 C CA . CYS A 1 267 ? 1.337 3.947 13.180 1.00 97.06 267 CYS A CA 1
ATOM 2187 C C . CYS A 1 267 ? 1.565 5.237 12.383 1.00 97.06 267 CYS A C 1
ATOM 2189 O O . CYS A 1 267 ? 2.199 5.205 11.338 1.00 97.06 267 CYS A O 1
ATOM 2191 N N . SER A 1 268 ? 1.169 6.393 12.923 1.00 97.69 268 SER A N 1
ATOM 2192 C CA . SER A 1 268 ? 1.410 7.700 12.300 1.00 97.69 268 SER A CA 1
ATOM 2193 C C . SER A 1 268 ? 2.905 7.999 12.130 1.00 97.69 268 SER A C 1
ATOM 2195 O O . SER A 1 268 ? 3.330 8.460 11.071 1.00 97.69 268 SER A O 1
ATOM 2197 N N . LYS A 1 269 ? 3.740 7.683 13.133 1.00 98.00 269 LYS A N 1
ATOM 2198 C CA . LYS A 1 269 ? 5.204 7.815 13.017 1.00 98.00 269 LYS A CA 1
ATOM 2199 C C . LYS A 1 269 ? 5.775 6.897 11.935 1.00 98.00 269 LYS A C 1
ATOM 2201 O O . LYS A 1 269 ? 6.584 7.359 11.135 1.00 98.00 269 LYS A O 1
ATOM 2206 N N . ALA A 1 270 ? 5.340 5.637 11.893 1.00 97.38 270 ALA A N 1
ATOM 2207 C CA . ALA A 1 270 ? 5.758 4.683 10.868 1.00 97.38 270 ALA A CA 1
ATOM 2208 C C . ALA A 1 270 ? 5.336 5.142 9.462 1.00 97.38 270 ALA A C 1
ATOM 2210 O O . ALA A 1 270 ? 6.153 5.125 8.548 1.00 97.38 270 ALA A O 1
ATOM 2211 N N . LEU A 1 271 ? 4.108 5.645 9.304 1.00 97.56 271 LEU A N 1
ATOM 2212 C CA . LEU A 1 271 ? 3.593 6.170 8.038 1.00 97.56 271 LEU A CA 1
ATOM 2213 C C . LEU A 1 271 ? 4.420 7.362 7.534 1.00 97.56 271 LEU A C 1
ATOM 2215 O O . LEU A 1 271 ? 4.770 7.415 6.359 1.00 97.56 271 LEU A O 1
ATOM 2219 N N . ARG A 1 272 ? 4.793 8.296 8.421 1.00 97.62 272 ARG A N 1
ATOM 2220 C CA . ARG A 1 272 ? 5.670 9.429 8.067 1.00 97.62 272 ARG A CA 1
ATOM 2221 C C . ARG A 1 272 ? 7.054 8.964 7.620 1.00 97.62 272 ARG A C 1
ATOM 2223 O O . ARG A 1 272 ? 7.577 9.480 6.639 1.00 97.62 272 ARG A O 1
ATOM 2230 N N . GLN A 1 273 ? 7.644 7.995 8.322 1.00 97.62 273 GLN A N 1
ATOM 2231 C CA . GLN A 1 273 ? 8.937 7.418 7.937 1.00 97.62 273 GLN A CA 1
ATOM 2232 C C . GLN A 1 273 ? 8.846 6.736 6.569 1.00 97.62 273 GLN A C 1
ATOM 2234 O O . GLN A 1 273 ? 9.670 7.001 5.696 1.00 97.62 273 GLN A O 1
ATOM 2239 N N . GLN A 1 274 ? 7.800 5.937 6.355 1.00 97.50 274 GLN A N 1
ATOM 2240 C CA . GLN A 1 274 ? 7.559 5.248 5.094 1.00 97.50 274 GLN A CA 1
ATOM 2241 C C . GLN A 1 274 ? 7.328 6.225 3.936 1.00 97.50 274 GLN A C 1
ATOM 2243 O O . GLN A 1 274 ? 7.848 6.020 2.844 1.00 97.50 274 GLN A O 1
ATOM 2248 N N . HIS A 1 275 ? 6.621 7.332 4.174 1.00 97.88 275 HIS A N 1
ATOM 2249 C CA . HIS A 1 275 ? 6.423 8.379 3.172 1.00 97.88 275 HIS A CA 1
ATOM 2250 C C . HIS A 1 275 ? 7.752 8.952 2.655 1.00 97.88 275 HIS A C 1
ATOM 2252 O O . HIS A 1 275 ? 7.921 9.151 1.452 1.00 97.88 275 HIS A O 1
ATOM 2258 N N . VAL A 1 276 ? 8.715 9.191 3.555 1.00 98.19 276 VAL A N 1
ATOM 2259 C CA . VAL A 1 276 ? 10.053 9.676 3.182 1.00 98.19 276 VAL A CA 1
ATOM 2260 C C . VAL A 1 276 ? 10.783 8.642 2.325 1.00 98.19 276 VAL A C 1
ATOM 2262 O O . VAL A 1 276 ? 11.331 9.007 1.285 1.00 98.19 276 VAL A O 1
ATOM 2265 N N . VAL A 1 277 ? 10.731 7.362 2.709 1.00 97.88 277 VAL A N 1
ATOM 2266 C CA . VAL A 1 277 ? 11.339 6.258 1.945 1.00 97.88 277 VAL A CA 1
ATOM 2267 C C . VAL A 1 277 ? 10.739 6.164 0.541 1.00 97.88 277 VAL A C 1
ATOM 2269 O O . VAL A 1 277 ? 11.480 6.156 -0.441 1.00 97.88 277 VAL A O 1
ATOM 2272 N N . VAL A 1 278 ? 9.408 6.168 0.416 1.00 97.94 278 VAL A N 1
ATOM 2273 C CA . VAL A 1 278 ? 8.716 6.138 -0.885 1.00 97.94 278 VAL A CA 1
ATOM 2274 C C . VAL A 1 278 ? 9.129 7.330 -1.747 1.00 97.94 278 VAL A C 1
ATOM 2276 O O . VAL A 1 278 ? 9.438 7.160 -2.927 1.00 97.94 278 VAL A O 1
ATOM 2279 N N . LYS A 1 279 ? 9.192 8.536 -1.169 1.00 98.12 279 LYS A N 1
ATOM 2280 C CA . LYS A 1 279 ? 9.611 9.749 -1.884 1.00 98.12 279 LYS A CA 1
ATOM 2281 C C . LYS A 1 279 ? 11.047 9.639 -2.406 1.00 98.12 279 LYS A C 1
ATOM 2283 O O . LYS A 1 279 ? 11.299 9.993 -3.558 1.00 98.12 279 LYS A O 1
ATOM 2288 N N . GLU A 1 280 ? 11.970 9.130 -1.594 1.00 98.06 280 GLU A N 1
ATOM 2289 C CA . GLU A 1 280 ? 13.369 8.924 -1.980 1.00 98.06 280 GLU A CA 1
ATOM 2290 C C . GLU A 1 280 ? 13.501 7.876 -3.096 1.00 98.06 280 GLU A C 1
ATOM 2292 O O . GLU A 1 280 ? 14.111 8.140 -4.136 1.00 98.06 280 GLU A O 1
ATOM 2297 N N . VAL A 1 281 ? 12.880 6.704 -2.926 1.00 97.38 281 VAL A N 1
ATOM 2298 C CA . VAL A 1 281 ? 12.911 5.620 -3.921 1.00 97.38 281 VAL A CA 1
ATOM 2299 C C . VAL A 1 281 ? 12.288 6.076 -5.240 1.00 97.38 281 VAL A C 1
ATOM 2301 O O . VAL A 1 281 ? 12.854 5.818 -6.305 1.00 97.38 281 VAL A O 1
ATOM 2304 N N . ARG A 1 282 ? 11.171 6.811 -5.190 1.00 97.94 282 ARG A N 1
ATOM 2305 C CA . ARG A 1 282 ? 10.522 7.390 -6.372 1.00 97.94 282 ARG A CA 1
ATOM 2306 C C . ARG A 1 282 ? 11.433 8.389 -7.082 1.00 97.94 282 ARG A C 1
ATOM 2308 O O . ARG A 1 282 ? 11.539 8.336 -8.307 1.00 97.94 282 ARG A O 1
ATOM 2315 N N . GLY A 1 283 ? 12.107 9.267 -6.338 1.00 97.44 283 GLY A N 1
ATOM 2316 C CA . GLY A 1 283 ? 13.078 10.211 -6.895 1.00 97.44 283 GLY A CA 1
ATOM 2317 C C . GLY A 1 283 ? 14.223 9.500 -7.624 1.00 97.44 283 GLY A C 1
ATOM 2318 O O . GLY A 1 283 ? 14.509 9.809 -8.782 1.00 97.44 283 GLY A O 1
ATOM 2319 N N . ASN A 1 284 ? 14.811 8.480 -6.994 1.00 96.88 284 ASN A N 1
ATOM 2320 C CA . ASN A 1 284 ? 15.875 7.666 -7.589 1.00 96.88 284 ASN A CA 1
ATOM 2321 C C . ASN A 1 284 ? 15.398 6.918 -8.847 1.00 96.88 284 ASN A C 1
ATOM 2323 O O . ASN A 1 284 ? 16.091 6.906 -9.867 1.00 96.88 284 ASN A O 1
ATOM 2327 N N . TYR A 1 285 ? 14.192 6.342 -8.812 1.00 97.69 285 TYR A N 1
ATOM 2328 C CA . TYR A 1 285 ? 13.580 5.688 -9.971 1.00 97.69 285 TYR A CA 1
ATOM 2329 C C . TYR A 1 285 ? 13.394 6.662 -11.142 1.00 97.69 285 TYR A C 1
ATOM 2331 O O . TYR A 1 285 ? 13.743 6.333 -12.276 1.00 97.69 285 TYR A O 1
ATOM 2339 N N . GLN A 1 286 ? 12.900 7.878 -10.889 1.00 97.44 286 GLN A N 1
ATOM 2340 C CA . GLN A 1 286 ? 12.707 8.893 -11.930 1.00 97.44 286 GLN A CA 1
ATOM 2341 C C . GLN A 1 286 ? 14.028 9.317 -12.582 1.00 97.44 286 GLN A C 1
ATOM 2343 O O . GLN A 1 286 ? 14.107 9.397 -13.810 1.00 97.44 286 GLN A O 1
ATOM 2348 N N . GLN A 1 287 ? 15.078 9.529 -11.785 1.00 97.19 287 GLN A N 1
ATOM 2349 C CA . GLN A 1 287 ? 16.413 9.838 -12.304 1.00 97.19 287 GLN A CA 1
ATOM 2350 C C . GLN A 1 287 ? 16.945 8.700 -13.185 1.00 97.19 287 GLN A C 1
ATOM 2352 O O . GLN A 1 287 ? 17.393 8.933 -14.311 1.00 97.19 287 GLN A O 1
ATOM 2357 N N . GLN A 1 288 ? 16.836 7.453 -12.720 1.00 96.88 288 GLN A N 1
ATOM 2358 C CA . GLN A 1 288 ? 17.289 6.292 -13.483 1.00 96.88 288 GLN A CA 1
ATOM 2359 C C . GLN A 1 288 ? 16.472 6.089 -14.768 1.00 96.88 288 GLN A C 1
ATOM 2361 O O . GLN A 1 288 ? 17.022 5.731 -15.814 1.00 96.88 288 GLN A O 1
ATOM 2366 N N . LYS A 1 289 ? 15.167 6.367 -14.721 1.00 97.50 289 LYS A N 1
ATOM 2367 C CA . LYS A 1 289 ? 14.271 6.345 -15.881 1.00 97.50 289 LYS A CA 1
ATOM 2368 C C . LYS A 1 289 ? 14.691 7.344 -16.946 1.00 97.50 289 LYS A C 1
ATOM 2370 O O . LYS A 1 289 ? 14.747 6.973 -18.117 1.00 97.50 289 LYS A O 1
ATOM 2375 N N . PHE A 1 290 ? 15.062 8.557 -16.550 1.00 97.94 290 PHE A N 1
ATOM 2376 C CA . PHE A 1 290 ? 15.595 9.554 -17.474 1.00 97.94 290 PHE A CA 1
ATOM 2377 C C . PHE A 1 290 ? 16.897 9.082 -18.145 1.00 97.94 290 PHE A C 1
ATOM 2379 O O . PHE A 1 290 ? 17.031 9.156 -19.368 1.00 97.94 290 PHE A O 1
ATOM 2386 N N . ILE A 1 291 ? 17.833 8.511 -17.375 1.00 96.81 291 ILE A N 1
ATOM 2387 C CA . ILE A 1 291 ? 19.085 7.953 -17.920 1.00 96.81 291 ILE A CA 1
ATOM 2388 C C . ILE A 1 291 ? 18.793 6.828 -18.924 1.00 96.81 291 ILE A C 1
ATOM 2390 O O . ILE A 1 291 ? 19.371 6.798 -20.010 1.00 96.81 291 ILE A O 1
ATOM 2394 N N . SER A 1 292 ? 17.879 5.915 -18.585 1.00 97.44 292 SER A N 1
ATOM 2395 C CA . SER A 1 292 ? 17.455 4.819 -19.465 1.00 97.44 292 SER A CA 1
ATOM 2396 C C . SER A 1 292 ? 16.856 5.331 -20.781 1.00 97.44 292 SER A C 1
ATOM 2398 O O . SER A 1 292 ? 17.210 4.841 -21.854 1.00 97.44 292 SER A O 1
ATOM 2400 N N . GLN A 1 293 ? 16.007 6.363 -20.718 1.00 97.81 293 GLN A N 1
ATOM 2401 C CA . GLN A 1 293 ? 15.417 7.000 -21.899 1.00 97.81 293 GLN A CA 1
ATOM 2402 C C . GLN A 1 293 ? 16.477 7.632 -22.805 1.00 97.81 293 GLN A C 1
ATOM 2404 O O . GLN A 1 293 ? 16.432 7.436 -24.020 1.00 97.81 293 GLN A O 1
ATOM 2409 N N . ARG A 1 294 ? 17.458 8.334 -22.228 1.00 97.88 294 ARG A N 1
ATOM 2410 C CA . ARG A 1 294 ? 18.567 8.923 -22.989 1.00 97.88 294 ARG A CA 1
ATOM 2411 C C . ARG A 1 294 ? 19.414 7.853 -23.683 1.00 97.88 294 ARG A C 1
ATOM 2413 O O . ARG A 1 294 ? 19.675 7.961 -24.875 1.00 97.88 294 ARG A O 1
ATOM 2420 N N . LEU A 1 295 ? 19.776 6.782 -22.973 1.00 97.44 295 LEU A N 1
ATOM 2421 C CA . LEU A 1 295 ? 20.518 5.663 -23.567 1.00 97.44 295 LEU A CA 1
ATOM 2422 C C . LEU A 1 295 ? 19.742 5.009 -24.715 1.00 97.44 295 LEU A C 1
ATOM 2424 O O . LEU A 1 295 ? 20.327 4.665 -25.737 1.00 97.44 295 LEU A O 1
ATOM 2428 N N . TRP A 1 296 ? 18.423 4.869 -24.585 1.00 97.94 296 TRP A N 1
ATOM 2429 C CA . TRP A 1 296 ? 17.589 4.335 -25.659 1.00 97.94 296 TRP A CA 1
ATOM 2430 C C . TRP A 1 296 ? 17.576 5.235 -26.905 1.00 97.94 296 TRP A C 1
ATOM 2432 O O . TRP A 1 296 ? 17.609 4.731 -28.030 1.00 97.94 296 TRP A O 1
ATOM 2442 N N . GLN A 1 297 ? 17.579 6.560 -26.728 1.00 98.19 297 GLN A N 1
ATOM 2443 C CA . GLN A 1 297 ? 17.727 7.501 -27.843 1.00 98.19 297 GLN A CA 1
ATOM 2444 C C . GLN A 1 297 ? 19.083 7.332 -28.543 1.00 98.19 297 GLN A C 1
ATOM 2446 O O . GLN A 1 297 ? 19.124 7.286 -29.772 1.00 98.19 297 GLN A O 1
ATOM 2451 N N . ASP A 1 298 ? 20.168 7.138 -27.788 1.00 97.69 298 ASP A N 1
ATOM 2452 C CA . ASP A 1 298 ? 21.498 6.871 -28.350 1.00 97.69 298 ASP A CA 1
ATOM 2453 C C . ASP A 1 298 ? 21.544 5.534 -29.122 1.00 97.69 298 ASP A C 1
ATOM 2455 O O . ASP A 1 298 ? 22.122 5.455 -30.214 1.00 97.69 298 ASP A O 1
ATOM 2459 N N . VAL A 1 299 ? 20.885 4.480 -28.613 1.00 98.06 299 VAL A N 1
ATOM 2460 C CA . VAL A 1 299 ? 20.704 3.210 -29.349 1.00 98.06 299 VAL A CA 1
ATOM 2461 C C . VAL A 1 299 ? 19.957 3.461 -30.661 1.00 98.06 299 VAL A C 1
ATOM 2463 O O . VAL A 1 299 ? 20.369 2.993 -31.723 1.00 98.06 299 VAL A O 1
ATOM 2466 N N . LYS A 1 300 ? 18.872 4.240 -30.630 1.00 98.12 300 LYS A N 1
ATOM 2467 C CA . LYS A 1 300 ? 18.083 4.553 -31.829 1.00 98.12 300 LYS A CA 1
ATOM 2468 C C . LYS A 1 300 ? 18.902 5.329 -32.866 1.00 98.12 300 LYS A C 1
ATOM 2470 O O . LYS A 1 300 ? 18.857 4.983 -34.047 1.00 98.12 300 LYS A O 1
ATOM 2475 N N . ALA A 1 301 ? 19.675 6.323 -32.433 1.00 97.94 301 ALA A N 1
ATOM 2476 C CA . ALA A 1 301 ? 20.537 7.117 -33.305 1.00 97.94 301 ALA A CA 1
ATOM 2477 C C . ALA A 1 301 ? 21.640 6.263 -33.955 1.00 97.94 301 ALA A C 1
ATOM 2479 O O . ALA A 1 301 ? 21.861 6.336 -35.163 1.00 97.94 301 ALA A O 1
ATOM 2480 N N . THR A 1 302 ? 22.292 5.385 -33.187 1.00 96.75 302 THR A N 1
ATOM 2481 C CA . THR A 1 302 ? 23.327 4.476 -33.720 1.00 96.75 302 THR A CA 1
ATOM 2482 C C . THR A 1 302 ? 22.757 3.426 -34.677 1.00 96.75 302 THR A C 1
ATOM 2484 O O . THR A 1 302 ? 23.393 3.095 -35.679 1.00 96.75 302 THR A O 1
ATOM 2487 N N . LEU A 1 303 ? 21.531 2.946 -34.447 1.00 97.56 303 LEU A N 1
ATOM 2488 C CA . LEU A 1 303 ? 20.823 2.088 -35.403 1.00 97.56 303 LEU A CA 1
ATOM 2489 C C . LEU A 1 303 ? 20.509 2.812 -36.720 1.00 97.56 303 LEU A C 1
ATOM 2491 O O . LEU A 1 303 ? 20.597 2.201 -37.785 1.00 97.56 303 LEU A O 1
ATOM 2495 N N . GLN A 1 304 ? 20.146 4.095 -36.672 1.00 97.56 304 GLN A N 1
ATOM 2496 C CA . GLN A 1 304 ? 19.947 4.904 -37.879 1.00 97.56 304 GLN A CA 1
ATOM 2497 C C . GLN A 1 304 ? 21.263 5.111 -38.638 1.00 97.56 304 GLN A C 1
ATOM 2499 O O . GLN A 1 304 ? 21.302 4.887 -39.846 1.00 97.56 304 GLN A O 1
ATOM 2504 N N . GLU A 1 305 ? 22.350 5.442 -37.934 1.00 96.81 305 GLU A N 1
ATOM 2505 C CA . GLU A 1 305 ? 23.696 5.553 -38.514 1.00 96.81 305 GLU A CA 1
ATOM 2506 C C . GLU A 1 305 ? 24.097 4.253 -39.233 1.00 96.81 305 GLU A C 1
ATOM 2508 O O . GLU A 1 305 ? 24.521 4.274 -40.390 1.00 96.81 305 GLU A O 1
ATOM 2513 N N . LYS A 1 306 ? 23.863 3.098 -38.597 1.00 96.25 306 LYS A N 1
ATOM 2514 C CA . LYS A 1 306 ? 24.109 1.782 -39.197 1.00 96.25 306 LYS A CA 1
ATOM 2515 C C . LYS A 1 306 ? 23.327 1.574 -40.498 1.00 96.25 306 LYS A C 1
ATOM 2517 O O . LYS A 1 306 ? 23.917 1.130 -41.482 1.00 96.25 306 LYS A O 1
ATOM 2522 N N . LYS A 1 307 ? 22.036 1.928 -40.530 1.00 97.06 307 LYS A N 1
ATOM 2523 C CA . LYS A 1 307 ? 21.201 1.823 -41.743 1.00 97.06 307 LYS A CA 1
ATOM 2524 C C . LYS A 1 307 ? 21.745 2.677 -42.890 1.00 97.06 307 LYS A C 1
ATOM 2526 O O . LYS A 1 307 ? 21.787 2.212 -44.026 1.00 97.06 307 LYS A O 1
ATOM 2531 N N . VAL A 1 308 ? 22.200 3.898 -42.603 1.00 97.62 308 VAL A N 1
ATOM 2532 C CA . VAL A 1 308 ? 22.811 4.777 -43.616 1.00 97.62 308 VAL A CA 1
ATOM 2533 C C . VAL A 1 308 ? 24.089 4.149 -44.180 1.00 97.62 308 VAL A C 1
ATOM 2535 O O . VAL A 1 308 ? 24.281 4.119 -45.396 1.00 97.62 308 VAL A O 1
ATOM 2538 N N . LEU A 1 309 ? 24.945 3.578 -43.327 1.00 96.31 309 LEU A N 1
ATOM 2539 C CA . LEU A 1 309 ? 26.164 2.894 -43.773 1.00 96.31 309 LEU A CA 1
ATOM 2540 C C . LEU A 1 309 ? 25.862 1.641 -44.620 1.00 96.31 309 LEU A C 1
ATOM 2542 O O . LEU A 1 309 ? 26.591 1.350 -45.567 1.00 96.31 309 LEU A O 1
ATOM 2546 N N . GLU A 1 310 ? 24.790 0.906 -44.317 1.00 95.56 310 GLU A N 1
ATOM 2547 C CA . GLU A 1 310 ? 24.318 -0.230 -45.129 1.00 95.56 310 GLU A CA 1
ATOM 2548 C C . GLU A 1 310 ? 23.799 0.218 -46.506 1.00 95.56 310 GLU A C 1
ATOM 2550 O O . GLU A 1 310 ? 24.086 -0.417 -47.522 1.00 95.56 310 GLU A O 1
ATOM 2555 N N . GLN A 1 311 ? 23.093 1.349 -46.582 1.00 96.62 311 GLN A N 1
ATOM 2556 C CA . GLN A 1 311 ? 22.682 1.935 -47.863 1.00 96.62 311 GLN A CA 1
ATOM 2557 C C . GLN A 1 311 ? 23.895 2.354 -48.705 1.00 96.62 311 GLN A C 1
ATOM 2559 O O . GLN A 1 311 ? 23.965 2.035 -49.894 1.00 96.62 311 GLN A O 1
ATOM 2564 N N . GLN A 1 312 ? 24.885 3.006 -48.089 1.00 96.19 312 GLN A N 1
ATOM 2565 C CA . GLN A 1 312 ? 26.139 3.375 -48.754 1.00 96.19 312 GLN A CA 1
ATOM 2566 C C . GLN A 1 312 ? 26.905 2.150 -49.269 1.00 96.19 312 GLN A C 1
ATOM 2568 O O . GLN A 1 312 ? 27.466 2.187 -50.364 1.00 96.19 312 GLN A O 1
ATOM 2573 N N . GLU A 1 313 ? 26.897 1.047 -48.520 1.00 95.75 313 GLU A N 1
ATOM 2574 C CA . GLU A 1 313 ? 27.511 -0.215 -48.941 1.00 95.75 313 GLU A CA 1
ATOM 2575 C C . GLU A 1 313 ? 26.865 -0.740 -50.219 1.00 95.75 313 GLU A C 1
ATOM 2577 O O . GLU A 1 313 ? 27.566 -1.076 -51.172 1.00 95.75 313 GLU A O 1
ATOM 2582 N N . ASN A 1 314 ? 25.535 -0.746 -50.282 1.00 96.06 314 ASN A N 1
ATOM 2583 C CA . ASN A 1 314 ? 24.812 -1.180 -51.474 1.00 96.06 314 ASN A CA 1
ATOM 2584 C C . ASN A 1 314 ? 25.140 -0.303 -52.691 1.00 96.06 314 ASN A C 1
ATOM 2586 O O . ASN A 1 314 ? 25.374 -0.830 -53.780 1.00 96.06 314 ASN A O 1
ATOM 2590 N N . ILE A 1 315 ? 25.238 1.017 -52.506 1.00 96.38 315 ILE A N 1
ATOM 2591 C CA . ILE A 1 315 ? 25.624 1.954 -53.571 1.00 96.38 315 ILE A CA 1
ATOM 2592 C C . ILE A 1 315 ? 27.044 1.659 -54.070 1.00 96.38 315 ILE A C 1
ATOM 2594 O O . ILE A 1 315 ? 27.254 1.509 -55.275 1.00 96.38 315 ILE A O 1
ATOM 2598 N N . LEU A 1 316 ? 28.024 1.531 -53.169 1.00 95.00 316 LEU A N 1
ATOM 2599 C CA . LEU A 1 316 ? 29.407 1.237 -53.556 1.00 95.00 316 LEU A CA 1
ATOM 2600 C C . LEU A 1 316 ? 29.537 -0.136 -54.225 1.00 95.00 316 LEU A C 1
ATOM 2602 O O . LEU A 1 316 ? 30.284 -0.269 -55.193 1.00 95.00 316 LEU A O 1
ATOM 2606 N N . LYS A 1 317 ? 28.785 -1.139 -53.759 1.00 95.50 317 LYS A N 1
ATOM 2607 C CA . LYS A 1 317 ? 28.743 -2.478 -54.359 1.00 95.50 317 LYS A CA 1
ATOM 2608 C C . LYS A 1 317 ? 28.194 -2.433 -55.785 1.00 95.50 317 LYS A C 1
ATOM 2610 O O . LYS A 1 317 ? 28.794 -3.014 -56.687 1.00 95.50 317 LYS A O 1
ATOM 2615 N N . ASN A 1 318 ? 27.101 -1.702 -56.005 1.00 96.12 318 ASN A N 1
ATOM 2616 C CA . ASN A 1 318 ? 26.523 -1.503 -57.334 1.00 96.12 318 ASN A CA 1
ATOM 2617 C C . ASN A 1 318 ? 27.493 -0.760 -58.260 1.00 96.12 318 ASN A C 1
ATOM 2619 O O . ASN A 1 318 ? 27.739 -1.210 -59.377 1.00 96.12 318 ASN A O 1
ATOM 2623 N N . ASN A 1 319 ? 28.108 0.322 -57.777 1.00 94.88 319 ASN A N 1
ATOM 2624 C CA . ASN A 1 319 ? 29.112 1.073 -58.529 1.00 94.88 319 ASN A CA 1
ATOM 2625 C C . ASN A 1 319 ? 30.306 0.196 -58.915 1.00 94.88 319 ASN A C 1
ATOM 2627 O O . ASN A 1 319 ? 30.760 0.252 -60.057 1.00 94.88 319 ASN A O 1
ATOM 2631 N N . LEU A 1 320 ? 30.797 -0.636 -57.994 1.00 94.81 320 LEU A N 1
ATOM 2632 C CA . LEU A 1 320 ? 31.884 -1.566 -58.274 1.00 94.81 320 LEU A CA 1
ATOM 2633 C C . LEU A 1 320 ? 31.484 -2.552 -59.381 1.00 94.81 320 LEU A C 1
ATOM 2635 O O . LEU A 1 320 ? 32.188 -2.631 -60.385 1.00 94.81 320 LEU A O 1
ATOM 2639 N N . ASN A 1 321 ? 30.323 -3.203 -59.261 1.00 94.94 321 ASN A N 1
ATOM 2640 C CA . ASN A 1 321 ? 29.814 -4.152 -60.259 1.00 94.94 321 ASN A CA 1
ATOM 2641 C C . ASN A 1 321 ? 29.662 -3.521 -61.654 1.00 94.94 321 ASN A C 1
ATOM 2643 O O . ASN A 1 321 ? 30.046 -4.131 -62.655 1.00 94.94 321 ASN A O 1
ATOM 2647 N N . VAL A 1 322 ? 29.134 -2.293 -61.729 1.00 96.12 322 VAL A N 1
ATOM 2648 C CA . VAL A 1 322 ? 29.008 -1.544 -62.990 1.00 96.12 322 VAL A CA 1
ATOM 2649 C C . VAL A 1 322 ? 30.388 -1.263 -63.577 1.00 96.12 322 VAL A C 1
ATOM 2651 O O . VAL A 1 322 ? 30.639 -1.604 -64.732 1.00 96.12 322 VAL A O 1
ATOM 2654 N N . THR A 1 323 ? 31.321 -0.728 -62.780 1.00 94.44 323 THR A N 1
ATOM 2655 C CA . THR A 1 323 ? 32.681 -0.435 -63.265 1.00 94.44 323 THR A CA 1
ATOM 2656 C C . THR A 1 323 ? 33.439 -1.687 -63.698 1.00 94.44 323 THR A C 1
ATOM 2658 O O . THR A 1 323 ? 34.202 -1.633 -64.659 1.00 94.44 323 THR A O 1
ATOM 2661 N N . GLU A 1 324 ? 33.234 -2.827 -63.035 1.00 94.25 324 GLU A N 1
ATOM 2662 C CA . GLU A 1 324 ? 33.844 -4.105 -63.412 1.00 94.25 324 GLU A CA 1
ATOM 2663 C C . GLU A 1 324 ? 33.243 -4.667 -64.706 1.00 94.25 324 GLU A C 1
ATOM 2665 O O . GLU A 1 324 ? 33.990 -5.161 -65.556 1.00 94.25 324 GLU A O 1
ATOM 2670 N N . SER A 1 325 ? 31.930 -4.520 -64.901 1.00 95.31 325 SER A N 1
ATOM 2671 C CA . SER A 1 325 ? 31.234 -4.916 -66.133 1.00 95.31 325 SER A CA 1
ATOM 2672 C C . SER A 1 325 ? 31.681 -4.072 -67.332 1.00 95.31 325 SER A C 1
ATOM 2674 O O . SER A 1 325 ? 32.059 -4.626 -68.365 1.00 95.31 325 SER A O 1
ATOM 2676 N N . GLU A 1 326 ? 31.729 -2.743 -67.181 1.00 95.50 326 GLU A N 1
ATOM 2677 C CA . GLU A 1 326 ? 32.246 -1.813 -68.199 1.00 95.50 326 GLU A CA 1
ATOM 2678 C C . GLU A 1 326 ? 33.707 -2.120 -68.546 1.00 95.50 326 GLU A C 1
ATOM 2680 O O . GLU A 1 326 ? 34.087 -2.166 -69.715 1.00 95.50 326 GLU A O 1
ATOM 2685 N N . LEU A 1 327 ? 34.535 -2.376 -67.530 1.00 94.19 327 LEU A N 1
ATOM 2686 C CA . LEU A 1 327 ? 35.949 -2.695 -67.704 1.00 94.19 327 LEU A CA 1
ATOM 2687 C C . LEU A 1 327 ? 36.137 -4.034 -68.429 1.00 94.19 327 LEU A C 1
ATOM 2689 O O . LEU A 1 327 ? 37.041 -4.151 -69.257 1.00 94.19 327 LEU A O 1
ATOM 2693 N N . SER A 1 328 ? 35.294 -5.032 -68.149 1.00 94.69 328 SER A N 1
ATOM 2694 C CA . SER A 1 328 ? 35.278 -6.312 -68.866 1.00 94.69 328 SER A CA 1
ATOM 2695 C C . SER A 1 328 ? 34.903 -6.126 -70.339 1.00 94.69 328 SER A C 1
ATOM 2697 O O . SER A 1 328 ? 35.637 -6.576 -71.222 1.00 94.69 328 SER A O 1
ATOM 2699 N N . LEU A 1 329 ? 33.830 -5.373 -70.611 1.00 95.69 329 LEU A N 1
ATOM 2700 C CA . LEU A 1 329 ? 33.385 -5.064 -71.970 1.00 95.69 329 LEU A CA 1
ATOM 2701 C C . LEU A 1 329 ? 34.479 -4.336 -72.758 1.00 95.69 329 LEU A C 1
ATOM 2703 O O . LEU A 1 329 ? 34.830 -4.765 -73.852 1.00 95.69 329 LEU A O 1
ATOM 2707 N N . LYS A 1 330 ? 35.081 -3.293 -72.174 1.00 93.31 330 LYS A N 1
ATOM 2708 C CA . LYS A 1 330 ? 36.152 -2.506 -72.803 1.00 93.31 330 LYS A CA 1
ATOM 2709 C C . LYS A 1 330 ? 37.403 -3.329 -73.102 1.00 93.31 330 LYS A C 1
ATOM 2711 O O . LYS A 1 330 ? 38.038 -3.144 -74.139 1.00 93.31 330 LYS A O 1
ATOM 2716 N N . LYS A 1 331 ? 37.753 -4.266 -72.215 1.00 93.62 331 LYS A N 1
ATOM 2717 C CA . LYS A 1 331 ? 38.832 -5.231 -72.466 1.00 93.62 331 LYS A CA 1
ATOM 2718 C C . LYS A 1 331 ? 38.507 -6.161 -73.632 1.00 93.62 331 LYS A C 1
ATOM 2720 O O . LYS A 1 331 ? 39.395 -6.387 -74.447 1.00 93.62 331 LYS A O 1
ATOM 2725 N N . SER A 1 332 ? 37.273 -6.664 -73.717 1.00 94.38 332 SER A N 1
ATOM 2726 C CA . SER A 1 332 ? 36.831 -7.501 -74.839 1.00 94.38 332 SER A CA 1
ATOM 2727 C C . SER A 1 332 ? 36.878 -6.724 -76.149 1.00 94.38 332 SER A C 1
ATOM 2729 O O . SER A 1 332 ? 37.561 -7.147 -77.069 1.00 94.38 332 SER A O 1
ATOM 2731 N N . THR A 1 333 ? 36.269 -5.534 -76.208 1.00 93.19 333 THR A N 1
ATOM 2732 C CA . THR A 1 333 ? 36.243 -4.715 -77.431 1.00 93.19 333 THR A CA 1
ATOM 2733 C C . THR A 1 333 ? 37.639 -4.334 -77.905 1.00 93.19 333 THR A C 1
ATOM 2735 O O . THR A 1 333 ? 37.888 -4.273 -79.104 1.00 93.19 333 THR A O 1
ATOM 2738 N N . ARG A 1 334 ? 38.570 -4.087 -76.973 1.00 92.31 334 ARG A N 1
ATOM 2739 C CA . ARG A 1 334 ? 39.977 -3.863 -77.308 1.00 92.31 334 ARG A CA 1
ATOM 2740 C C . ARG A 1 334 ? 40.630 -5.130 -77.868 1.00 92.31 334 ARG A C 1
ATOM 2742 O O . ARG A 1 334 ? 41.346 -5.037 -78.855 1.00 92.31 334 ARG A O 1
ATOM 2749 N N . ALA A 1 335 ? 40.418 -6.286 -77.239 1.00 91.94 335 ALA A N 1
ATOM 2750 C CA . ALA A 1 335 ? 40.970 -7.554 -77.713 1.00 91.94 335 ALA A CA 1
ATOM 2751 C C . ALA A 1 335 ? 40.436 -7.916 -79.110 1.00 91.94 335 ALA A C 1
ATOM 2753 O O . ALA A 1 335 ? 41.213 -8.310 -79.972 1.00 91.94 335 ALA A O 1
ATOM 2754 N N . ASP A 1 336 ? 39.142 -7.701 -79.357 1.00 92.12 336 ASP A N 1
ATOM 2755 C CA . ASP A 1 336 ? 38.513 -7.909 -80.663 1.00 92.12 336 ASP A CA 1
ATOM 2756 C C . ASP A 1 336 ? 39.090 -6.956 -81.723 1.00 92.12 336 ASP A C 1
ATOM 2758 O O . ASP A 1 336 ? 39.403 -7.382 -82.834 1.00 92.12 336 ASP A O 1
ATOM 2762 N N . ALA A 1 337 ? 39.289 -5.679 -81.371 1.00 88.38 337 ALA A N 1
ATOM 2763 C CA . ALA A 1 337 ? 39.922 -4.687 -82.241 1.00 88.38 337 ALA A CA 1
ATOM 2764 C C . ALA A 1 337 ? 41.374 -5.045 -82.589 1.00 88.38 337 ALA A C 1
ATOM 2766 O O . ALA A 1 337 ? 41.776 -4.916 -83.740 1.00 88.38 337 ALA A O 1
ATOM 2767 N N . GLU A 1 338 ? 42.140 -5.547 -81.621 1.00 87.56 338 GLU A N 1
ATOM 2768 C CA . GLU A 1 338 ? 43.513 -6.018 -81.818 1.00 87.56 338 GLU A CA 1
ATOM 2769 C C . GLU A 1 338 ? 43.565 -7.227 -82.767 1.00 87.56 338 GLU A C 1
ATOM 2771 O O . GLU A 1 338 ? 44.371 -7.265 -83.694 1.00 87.56 338 GLU A O 1
ATOM 2776 N N . VAL A 1 339 ? 42.659 -8.197 -82.595 1.00 89.25 339 VAL A N 1
ATOM 2777 C CA . VAL A 1 339 ? 42.544 -9.354 -83.499 1.00 89.25 339 VAL A CA 1
ATOM 2778 C C . VAL A 1 339 ? 42.175 -8.908 -84.918 1.00 89.25 339 VAL A C 1
ATOM 2780 O O . VAL A 1 339 ? 42.768 -9.384 -85.889 1.00 89.25 339 VAL A O 1
ATOM 2783 N N . GLN A 1 340 ? 41.232 -7.971 -85.062 1.00 85.44 340 GLN A N 1
ATOM 2784 C CA . GLN A 1 340 ? 40.843 -7.423 -86.366 1.00 85.44 340 GLN A CA 1
ATOM 2785 C C . GLN A 1 340 ? 41.995 -6.664 -87.034 1.00 85.44 340 GLN A C 1
ATOM 2787 O O . GLN A 1 340 ? 42.267 -6.899 -88.213 1.00 85.44 340 GLN A O 1
ATOM 2792 N N . PHE A 1 341 ? 42.714 -5.835 -86.274 1.00 84.50 341 PHE A N 1
ATOM 2793 C CA . PHE A 1 341 ? 43.909 -5.122 -86.720 1.00 84.50 341 PHE A CA 1
ATOM 2794 C C . PHE A 1 341 ? 44.995 -6.083 -87.230 1.00 84.50 341 PHE A C 1
ATOM 2796 O O . PHE A 1 341 ? 45.519 -5.891 -88.325 1.00 84.50 341 PHE A O 1
ATOM 2803 N N . GLN A 1 342 ? 45.264 -7.171 -86.501 1.00 82.25 342 GLN A N 1
ATOM 2804 C CA . GLN A 1 342 ? 46.263 -8.182 -86.877 1.00 82.25 342 GLN A CA 1
ATOM 2805 C C . GLN A 1 342 ? 45.853 -9.037 -88.089 1.00 82.25 342 GLN A C 1
ATOM 2807 O O . GLN A 1 342 ? 46.710 -9.521 -88.827 1.00 82.25 342 GLN A O 1
ATOM 2812 N N . SER A 1 343 ? 44.550 -9.237 -88.310 1.00 80.81 343 SER A N 1
ATOM 2813 C CA . SER A 1 343 ? 44.027 -10.052 -89.418 1.00 80.81 343 SER A CA 1
ATOM 2814 C C . SER A 1 343 ? 43.976 -9.328 -90.775 1.00 80.81 343 SER A C 1
ATOM 2816 O O . SER A 1 343 ? 43.856 -9.976 -91.818 1.00 80.81 343 SER A O 1
ATOM 2818 N N . HIS A 1 344 ? 44.080 -7.995 -90.792 1.00 74.94 344 HIS A N 1
ATOM 2819 C CA . HIS A 1 344 ? 43.949 -7.185 -92.003 1.00 74.94 344 HIS A CA 1
ATOM 2820 C C . HIS A 1 344 ? 45.288 -7.010 -92.748 1.00 74.94 344 HIS A C 1
ATOM 2822 O O . HIS A 1 344 ? 46.241 -6.448 -92.226 1.00 74.94 344 HIS A O 1
ATOM 2828 N N . GLN A 1 345 ? 45.345 -7.411 -94.026 1.00 59.50 345 GLN A N 1
ATOM 2829 C CA . GLN A 1 345 ? 46.538 -7.291 -94.895 1.00 59.50 345 GLN A CA 1
ATOM 2830 C C . GLN A 1 345 ? 46.609 -5.978 -95.712 1.00 59.50 345 GLN A C 1
ATOM 2832 O O . GLN A 1 345 ? 47.300 -5.912 -96.728 1.00 59.50 345 GLN A O 1
ATOM 2837 N N . SER A 1 346 ? 45.860 -4.933 -95.341 1.00 59.91 346 SER A N 1
ATOM 2838 C CA . SER A 1 346 ? 45.824 -3.687 -96.127 1.00 59.91 346 SER A CA 1
ATOM 2839 C C . SER A 1 346 ? 47.096 -2.854 -95.910 1.00 59.91 346 SER A C 1
ATOM 2841 O O . SER A 1 346 ? 47.542 -2.715 -94.780 1.00 59.91 346 SER A O 1
ATOM 2843 N N . THR A 1 347 ? 47.650 -2.249 -96.963 1.00 57.56 347 THR A N 1
ATOM 2844 C CA . THR A 1 347 ? 48.825 -1.352 -96.911 1.00 57.56 347 THR A CA 1
ATOM 2845 C C . THR A 1 347 ? 48.462 0.137 -96.806 1.00 57.56 347 THR A C 1
ATOM 2847 O O . THR A 1 347 ? 49.305 0.991 -97.070 1.00 57.56 347 THR A O 1
ATOM 2850 N N . SER A 1 348 ? 47.218 0.479 -96.443 1.00 72.00 348 SER A N 1
ATOM 2851 C CA . SER A 1 348 ? 46.759 1.875 -96.356 1.00 72.00 348 SER A CA 1
ATOM 2852 C C . SER A 1 348 ? 47.172 2.526 -95.025 1.00 72.00 348 SER A C 1
ATOM 2854 O O . SER A 1 348 ? 46.657 2.109 -93.988 1.00 72.00 348 SER A O 1
ATOM 2856 N N . PRO A 1 349 ? 48.024 3.572 -95.013 1.00 71.19 349 PRO A N 1
ATOM 2857 C CA . PRO A 1 349 ? 48.454 4.239 -93.776 1.00 71.19 349 PRO A CA 1
ATOM 2858 C C . PRO A 1 349 ? 47.290 4.786 -92.933 1.00 71.19 349 PRO A C 1
ATOM 2860 O O . PRO A 1 349 ? 47.274 4.618 -91.722 1.00 71.19 349 PRO A O 1
ATOM 2863 N N . MET A 1 350 ? 46.247 5.317 -93.582 1.00 75.25 350 MET A N 1
ATOM 2864 C CA . MET A 1 350 ? 45.040 5.837 -92.915 1.00 75.25 350 MET A CA 1
ATOM 2865 C C . MET A 1 350 ? 44.252 4.760 -92.152 1.00 75.25 350 MET A C 1
ATOM 2867 O O . MET A 1 350 ? 43.557 5.068 -91.188 1.00 75.25 350 MET A O 1
ATOM 2871 N N . PHE A 1 351 ? 44.333 3.498 -92.588 1.00 79.31 351 PHE A N 1
ATOM 2872 C CA . PHE A 1 351 ? 43.724 2.381 -91.867 1.00 79.31 351 PHE A CA 1
ATOM 2873 C C . PHE A 1 351 ? 44.504 2.084 -90.581 1.00 79.31 351 PHE A C 1
ATOM 2875 O O . PHE A 1 351 ? 43.892 1.892 -89.533 1.00 79.31 351 PHE A O 1
ATOM 2882 N N . PHE A 1 352 ? 45.839 2.093 -90.647 1.00 79.19 352 PHE A N 1
ATOM 2883 C CA . PHE A 1 352 ? 46.687 1.871 -89.476 1.00 79.19 352 PHE A CA 1
ATOM 2884 C C . PHE A 1 352 ? 46.510 2.967 -88.425 1.00 79.19 352 PHE A C 1
ATOM 2886 O O . PHE A 1 352 ? 46.297 2.631 -87.263 1.00 79.19 352 PHE A O 1
ATOM 2893 N N . ASP A 1 353 ? 46.510 4.239 -88.824 1.00 83.12 353 ASP A N 1
ATOM 2894 C CA . ASP A 1 353 ? 46.342 5.362 -87.892 1.00 83.12 353 ASP A CA 1
ATOM 2895 C C . ASP A 1 353 ? 44.983 5.291 -87.176 1.00 83.12 353 ASP A C 1
ATOM 2897 O O . ASP A 1 353 ? 44.916 5.351 -85.952 1.00 83.12 353 ASP A O 1
ATOM 2901 N N . HIS A 1 354 ? 43.898 5.031 -87.915 1.00 85.62 354 HIS A N 1
ATOM 2902 C CA . HIS A 1 354 ? 42.555 4.928 -87.338 1.00 85.62 354 HIS A CA 1
ATOM 2903 C C . HIS A 1 354 ? 42.417 3.801 -86.301 1.00 85.62 354 HIS A C 1
ATOM 2905 O O . HIS A 1 354 ? 41.809 3.995 -85.246 1.00 85.62 354 HIS A O 1
ATOM 2911 N N . TRP A 1 355 ? 42.956 2.614 -86.596 1.00 84.75 355 TRP A N 1
ATOM 2912 C CA . TRP A 1 355 ? 42.893 1.481 -85.669 1.00 84.75 355 TRP A CA 1
ATOM 2913 C C . TRP A 1 355 ? 43.828 1.650 -84.475 1.00 84.75 355 TRP A C 1
ATOM 2915 O O . TRP A 1 355 ? 43.457 1.255 -83.369 1.00 84.75 355 TRP A O 1
ATOM 2925 N N . THR A 1 356 ? 44.989 2.275 -84.675 1.00 85.88 356 THR A N 1
ATOM 2926 C CA . THR A 1 356 ? 45.920 2.609 -83.590 1.00 85.88 356 THR A CA 1
ATOM 2927 C C . THR A 1 356 ? 45.265 3.602 -82.630 1.00 85.88 356 THR A C 1
ATOM 2929 O O . THR A 1 356 ? 45.152 3.302 -81.444 1.00 85.88 356 THR A O 1
ATOM 2932 N N . ASP A 1 357 ? 44.686 4.693 -83.145 1.00 89.31 357 ASP A N 1
ATOM 2933 C CA . ASP A 1 357 ? 43.929 5.673 -82.354 1.00 89.31 357 ASP A CA 1
ATOM 2934 C C . ASP A 1 357 ? 42.749 5.027 -81.609 1.00 89.31 357 ASP A C 1
ATOM 2936 O O . ASP A 1 357 ? 42.458 5.350 -80.453 1.00 89.31 357 ASP A O 1
ATOM 2940 N N . PHE A 1 358 ? 42.041 4.096 -82.260 1.00 90.94 358 PHE A N 1
ATOM 2941 C CA . PHE A 1 358 ? 40.927 3.383 -81.639 1.00 90.94 358 PHE A CA 1
ATOM 2942 C C . PHE A 1 358 ? 41.392 2.483 -80.489 1.00 90.94 358 PHE A C 1
ATOM 2944 O O . PHE A 1 358 ? 40.783 2.514 -79.415 1.00 90.94 358 PHE A O 1
ATOM 2951 N N . ILE A 1 359 ? 42.456 1.699 -80.692 1.00 89.50 359 ILE A N 1
ATOM 2952 C CA . ILE A 1 359 ? 43.031 0.830 -79.659 1.00 89.50 359 ILE A CA 1
ATOM 2953 C C . ILE A 1 359 ? 43.549 1.679 -78.496 1.00 89.50 359 ILE A C 1
ATOM 2955 O O . ILE A 1 359 ? 43.150 1.413 -77.360 1.00 89.50 359 ILE A O 1
ATOM 2959 N N . GLU A 1 360 ? 44.337 2.727 -78.762 1.00 91.62 360 GLU A N 1
ATOM 2960 C CA . GLU A 1 360 ? 44.853 3.665 -77.753 1.00 91.62 360 GLU A CA 1
ATOM 2961 C C . GLU A 1 360 ? 43.720 4.309 -76.942 1.00 91.62 360 GLU A C 1
ATOM 2963 O O . GLU A 1 360 ? 43.778 4.369 -75.710 1.00 91.62 360 GLU A O 1
ATOM 2968 N N . LYS A 1 361 ? 42.621 4.702 -77.599 1.00 93.62 361 LYS A N 1
ATOM 2969 C CA . LYS A 1 361 ? 41.425 5.203 -76.913 1.00 93.62 361 LYS A CA 1
ATOM 2970 C C . LYS A 1 361 ? 40.797 4.151 -75.995 1.00 93.62 361 LYS A C 1
ATOM 2972 O O . LYS A 1 361 ? 40.442 4.478 -74.862 1.00 93.62 361 LYS A O 1
ATOM 2977 N N . GLN A 1 362 ? 40.676 2.892 -76.433 1.00 92.19 362 GLN A N 1
ATOM 2978 C CA . GLN A 1 362 ? 40.192 1.823 -75.548 1.00 92.19 362 GLN A CA 1
ATOM 2979 C C . GLN A 1 362 ? 41.164 1.566 -74.386 1.00 92.19 362 GLN A C 1
ATOM 2981 O O . GLN A 1 362 ? 40.717 1.275 -73.277 1.00 92.19 362 GLN A O 1
ATOM 2986 N N . GLU A 1 363 ? 42.482 1.673 -74.594 1.00 92.81 363 GLU A N 1
ATOM 2987 C CA . GLU A 1 363 ? 43.459 1.567 -73.504 1.00 92.81 363 GLU A CA 1
ATOM 2988 C C . GLU A 1 363 ? 43.266 2.666 -72.461 1.00 92.81 363 GLU A C 1
ATOM 2990 O O . GLU A 1 363 ? 43.277 2.386 -71.258 1.00 92.81 363 GLU A O 1
ATOM 2995 N N . LEU A 1 364 ? 43.064 3.902 -72.917 1.00 94.44 364 LEU A N 1
ATOM 2996 C CA . LEU A 1 364 ? 42.857 5.058 -72.059 1.00 94.44 364 LEU A CA 1
ATOM 2997 C C . LEU A 1 364 ? 41.559 4.916 -71.252 1.00 94.44 364 LEU A C 1
ATOM 2999 O O . LEU A 1 364 ? 41.588 5.090 -70.031 1.00 94.44 364 LEU A O 1
ATOM 3003 N N . ASP A 1 365 ? 40.462 4.493 -71.886 1.00 94.00 365 ASP A N 1
ATOM 3004 C CA . ASP A 1 365 ? 39.198 4.170 -71.210 1.00 94.00 365 ASP A CA 1
ATOM 3005 C C . ASP A 1 365 ? 39.393 3.066 -70.151 1.00 94.00 365 ASP A C 1
ATOM 3007 O O . ASP A 1 365 ? 38.941 3.194 -69.010 1.00 94.00 365 ASP A O 1
ATOM 3011 N N . ILE A 1 366 ? 40.122 1.990 -70.482 1.00 94.81 366 ILE A N 1
ATOM 3012 C CA . ILE A 1 366 ? 40.451 0.913 -69.533 1.00 94.81 366 ILE A CA 1
ATOM 3013 C C . ILE A 1 366 ? 41.254 1.462 -68.346 1.00 94.81 366 ILE A C 1
ATOM 3015 O O . ILE A 1 366 ? 40.996 1.079 -67.201 1.00 94.81 366 ILE A O 1
ATOM 3019 N N . CYS A 1 367 ? 42.225 2.344 -68.584 1.00 95.69 367 CYS A N 1
ATOM 3020 C CA . CYS A 1 367 ? 43.010 2.985 -67.530 1.00 95.69 367 CYS A CA 1
ATOM 3021 C C . CYS A 1 367 ? 42.136 3.865 -66.623 1.00 95.69 367 CYS A C 1
ATOM 3023 O O . CYS A 1 367 ? 42.235 3.762 -65.397 1.00 95.69 367 CYS A O 1
ATOM 3025 N N . GLN A 1 368 ? 41.227 4.662 -67.189 1.00 95.31 368 GLN A N 1
ATOM 3026 C CA . GLN A 1 368 ? 40.282 5.474 -66.417 1.00 95.31 368 GLN A CA 1
ATOM 3027 C C . GLN A 1 368 ? 39.331 4.615 -65.571 1.00 95.31 368 GLN A C 1
ATOM 3029 O O . GLN A 1 368 ? 39.121 4.909 -64.390 1.00 95.31 368 GLN A O 1
ATOM 3034 N N . LEU A 1 369 ? 38.807 3.519 -66.128 1.00 94.25 369 LEU A N 1
ATOM 3035 C CA . LEU A 1 369 ? 37.951 2.577 -65.401 1.00 94.25 369 LEU A CA 1
ATOM 3036 C C . LEU A 1 369 ? 38.705 1.860 -64.275 1.00 94.25 369 LEU A C 1
ATOM 3038 O O . LEU A 1 369 ? 38.149 1.678 -63.191 1.00 94.25 369 LEU A O 1
ATOM 3042 N N . ARG A 1 370 ? 39.987 1.515 -64.470 1.00 95.50 370 ARG A N 1
ATOM 3043 C CA . ARG A 1 370 ? 40.843 0.976 -63.393 1.00 95.50 370 ARG A CA 1
ATOM 3044 C C . ARG A 1 370 ? 40.993 1.974 -62.248 1.00 95.50 370 ARG A C 1
ATOM 3046 O O . ARG A 1 370 ? 40.780 1.595 -61.101 1.00 95.50 370 ARG A O 1
ATOM 3053 N N . LEU A 1 371 ? 41.280 3.240 -62.556 1.00 96.06 371 LEU A N 1
ATOM 3054 C CA . LEU A 1 371 ? 41.377 4.297 -61.543 1.00 96.06 371 LEU A CA 1
ATOM 3055 C C . LEU A 1 371 ? 40.051 4.492 -60.800 1.00 96.06 371 LEU A C 1
ATOM 3057 O O . LEU A 1 371 ? 40.047 4.631 -59.578 1.00 96.06 371 LEU A O 1
ATOM 3061 N N . ARG A 1 372 ? 38.916 4.472 -61.511 1.00 95.38 372 ARG A N 1
ATOM 3062 C CA . ARG A 1 372 ? 37.584 4.560 -60.894 1.00 95.38 372 ARG A CA 1
ATOM 3063 C C . ARG A 1 372 ? 37.318 3.381 -59.955 1.00 95.38 372 ARG A C 1
ATOM 3065 O O . ARG A 1 372 ? 36.927 3.614 -58.815 1.00 95.38 372 ARG A O 1
ATOM 3072 N N . ARG A 1 373 ? 37.586 2.148 -60.390 1.00 95.38 373 ARG A N 1
ATOM 3073 C CA . ARG A 1 373 ? 37.479 0.939 -59.557 1.00 95.38 373 ARG A CA 1
ATOM 3074 C C . ARG A 1 373 ? 38.344 1.049 -58.301 1.00 95.38 373 ARG A C 1
ATOM 3076 O O . ARG A 1 373 ? 37.886 0.727 -57.210 1.00 95.38 373 ARG A O 1
ATOM 3083 N N . ASP A 1 374 ? 39.586 1.505 -58.437 1.00 95.31 374 ASP A N 1
ATOM 3084 C CA . ASP A 1 374 ? 40.510 1.603 -57.304 1.00 95.31 374 ASP A CA 1
ATOM 3085 C C . ASP A 1 374 ? 40.070 2.685 -56.302 1.00 95.31 374 ASP A C 1
ATOM 3087 O O . ASP A 1 374 ? 40.158 2.461 -55.095 1.00 95.31 374 ASP A O 1
ATOM 3091 N N . ARG A 1 375 ? 39.480 3.796 -56.771 1.00 95.62 375 ARG A N 1
ATOM 3092 C CA . ARG A 1 375 ? 38.810 4.780 -55.899 1.00 95.62 375 ARG A CA 1
ATOM 3093 C C . ARG A 1 375 ? 37.653 4.158 -55.113 1.00 95.62 375 ARG A C 1
ATOM 3095 O O . ARG A 1 375 ? 37.638 4.267 -53.889 1.00 95.62 375 ARG A O 1
ATOM 3102 N N . VAL A 1 376 ? 36.755 3.433 -55.787 1.00 94.50 376 VAL A N 1
ATOM 3103 C CA . VAL A 1 376 ? 35.628 2.736 -55.135 1.00 94.50 376 VAL A CA 1
ATOM 3104 C C . VAL A 1 376 ? 36.128 1.718 -54.102 1.00 94.50 376 VAL A C 1
ATOM 3106 O O . VAL A 1 376 ? 35.565 1.615 -53.018 1.00 94.50 376 VAL A O 1
ATOM 3109 N N . LYS A 1 377 ? 37.235 1.009 -54.366 1.00 94.31 377 LYS A N 1
ATOM 3110 C CA . LYS A 1 377 ? 37.852 0.082 -53.393 1.00 94.31 377 LYS A CA 1
ATOM 3111 C C . LYS A 1 377 ? 38.394 0.782 -52.142 1.00 94.31 377 LYS A C 1
ATOM 3113 O O . LYS A 1 377 ? 38.313 0.227 -51.041 1.00 94.31 377 LYS A O 1
ATOM 3118 N N . VAL A 1 378 ? 38.955 1.984 -52.283 1.00 95.88 378 VAL A N 1
ATOM 3119 C CA . VAL A 1 378 ? 39.410 2.787 -51.135 1.00 95.88 378 VAL A CA 1
ATOM 3120 C C . VAL A 1 378 ? 38.217 3.248 -50.299 1.00 95.88 378 VAL A C 1
ATOM 3122 O O . VAL A 1 378 ? 38.249 3.116 -49.075 1.00 95.88 378 VAL A O 1
ATOM 3125 N N . GLU A 1 379 ? 37.155 3.734 -50.942 1.00 95.38 379 GLU A N 1
ATOM 3126 C CA . GLU A 1 379 ? 35.905 4.120 -50.274 1.00 95.38 379 GLU A CA 1
ATOM 3127 C C . GLU A 1 379 ? 35.263 2.930 -49.556 1.00 95.38 379 GLU A C 1
ATOM 3129 O O . GLU A 1 379 ? 34.930 3.033 -48.378 1.00 95.38 379 GLU A O 1
ATOM 3134 N N . TRP A 1 380 ? 35.216 1.767 -50.207 1.00 94.31 380 TRP A N 1
ATOM 3135 C CA . TRP A 1 380 ? 34.748 0.513 -49.618 1.00 94.31 380 TRP A CA 1
ATOM 3136 C C . TRP A 1 380 ? 35.522 0.143 -48.347 1.00 94.31 380 TRP A C 1
ATOM 3138 O O . TRP A 1 380 ? 34.941 -0.191 -47.315 1.00 94.31 380 TRP A O 1
ATOM 3148 N N . SER A 1 381 ? 36.850 0.263 -48.384 1.00 95.50 381 SER A N 1
ATOM 3149 C CA . SER A 1 381 ? 37.707 -0.025 -47.227 1.00 95.50 381 SER A CA 1
ATOM 3150 C C . SER A 1 381 ? 37.474 0.949 -46.065 1.00 95.50 381 SER A C 1
ATOM 3152 O O . SER A 1 381 ? 37.554 0.551 -44.901 1.00 95.50 381 SER A O 1
ATOM 3154 N N . ARG A 1 382 ? 37.181 2.226 -46.355 1.00 96.31 382 ARG A N 1
ATOM 3155 C CA . ARG A 1 382 ? 36.785 3.215 -45.337 1.00 96.31 382 ARG A CA 1
ATOM 3156 C C . ARG A 1 382 ? 35.414 2.882 -44.754 1.00 96.31 382 ARG A C 1
ATOM 3158 O O . ARG A 1 382 ? 35.268 2.902 -43.535 1.00 96.31 382 ARG A O 1
ATOM 3165 N N . LEU A 1 383 ? 34.456 2.509 -45.601 1.00 96.00 383 LEU A N 1
ATOM 3166 C CA . LEU A 1 383 ? 33.108 2.147 -45.180 1.00 96.00 383 LEU A CA 1
ATOM 3167 C C . LEU A 1 383 ? 33.107 0.933 -44.245 1.00 96.00 383 LEU A C 1
ATOM 3169 O O . LEU A 1 383 ? 32.470 0.984 -43.199 1.00 96.00 383 LEU A O 1
ATOM 3173 N N . ILE A 1 384 ? 33.877 -0.118 -44.555 1.00 95.81 384 ILE A N 1
ATOM 3174 C CA . ILE A 1 384 ? 34.029 -1.286 -43.669 1.00 95.81 384 ILE A CA 1
ATOM 3175 C C . ILE A 1 384 ? 34.503 -0.860 -42.274 1.00 95.81 384 ILE A C 1
ATOM 3177 O O . ILE A 1 384 ? 33.953 -1.316 -41.271 1.00 95.81 384 ILE A O 1
ATOM 3181 N N . LYS A 1 385 ? 35.505 0.027 -42.195 1.00 96.50 385 LYS A N 1
ATOM 3182 C CA . LYS A 1 385 ? 35.987 0.547 -40.907 1.00 96.50 385 LYS A CA 1
ATOM 3183 C C . LYS A 1 385 ? 34.884 1.315 -40.183 1.00 96.50 385 LYS A C 1
ATOM 3185 O O . LYS A 1 385 ? 34.657 1.053 -39.007 1.00 96.50 385 LYS A O 1
ATOM 3190 N N . SER A 1 386 ? 34.175 2.207 -40.878 1.00 96.56 386 SER A N 1
ATOM 3191 C CA . SER A 1 386 ? 33.054 2.963 -40.303 1.00 96.56 386 SER A CA 1
ATOM 3192 C C . SER A 1 386 ? 31.954 2.044 -39.768 1.00 96.56 386 SER A C 1
ATOM 3194 O O . SER A 1 386 ? 31.516 2.221 -38.636 1.00 96.56 386 SER A O 1
ATOM 3196 N N . LYS A 1 387 ? 31.570 1.004 -40.521 1.00 96.62 387 LYS A N 1
ATOM 3197 C CA . LYS A 1 387 ? 30.600 -0.011 -40.078 1.00 96.62 387 LYS A CA 1
ATOM 3198 C C . LYS A 1 387 ? 31.073 -0.745 -38.829 1.00 96.62 387 LYS A C 1
ATOM 3200 O O . LYS A 1 387 ? 30.287 -0.938 -37.909 1.00 96.62 387 LYS A O 1
ATOM 3205 N N . TYR A 1 388 ? 32.348 -1.126 -38.774 1.00 97.00 388 TYR A N 1
ATOM 3206 C CA . TYR A 1 388 ? 32.922 -1.769 -37.594 1.00 97.00 388 TYR A CA 1
ATOM 3207 C C . TYR A 1 388 ? 32.874 -0.859 -36.356 1.00 97.00 388 TYR A C 1
ATOM 3209 O O . TYR A 1 388 ? 32.458 -1.302 -35.286 1.00 97.00 388 TYR A O 1
ATOM 3217 N N . TYR A 1 389 ? 33.246 0.419 -36.492 1.00 97.31 389 TYR A N 1
ATOM 3218 C CA . TYR A 1 389 ? 33.158 1.385 -35.391 1.00 97.31 389 TYR A CA 1
ATOM 3219 C C . TYR A 1 389 ? 31.712 1.632 -34.950 1.00 97.31 389 TYR A C 1
ATOM 3221 O O . TYR A 1 389 ? 31.442 1.627 -33.751 1.00 97.31 389 TYR A O 1
ATOM 3229 N N . CYS A 1 390 ? 30.789 1.790 -35.902 1.00 96.88 390 CYS A N 1
ATOM 3230 C CA . CYS A 1 390 ? 29.364 1.962 -35.630 1.00 96.88 390 CYS A CA 1
ATOM 3231 C C . CYS A 1 390 ? 28.784 0.741 -34.898 1.00 96.88 390 CYS A C 1
ATOM 3233 O O . CYS A 1 390 ? 28.122 0.903 -33.878 1.00 96.88 390 CYS A O 1
ATOM 3235 N N . GLN A 1 391 ? 29.112 -0.481 -35.336 1.00 97.69 391 GLN A N 1
ATOM 3236 C CA . GLN A 1 391 ? 28.676 -1.707 -34.662 1.00 97.69 391 GLN A CA 1
ATOM 3237 C C . GLN A 1 391 ? 29.219 -1.792 -33.231 1.00 97.69 391 GLN A C 1
ATOM 3239 O O . GLN A 1 391 ? 28.460 -2.049 -32.307 1.00 97.69 391 GLN A O 1
ATOM 3244 N N . ARG A 1 392 ? 30.508 -1.505 -33.020 1.00 97.94 392 ARG A N 1
ATOM 3245 C CA . ARG A 1 392 ? 31.096 -1.515 -31.674 1.00 97.94 392 ARG A CA 1
ATOM 3246 C C . ARG A 1 392 ? 30.462 -0.466 -30.753 1.00 97.94 392 ARG A C 1
ATOM 3248 O O . ARG A 1 392 ? 30.289 -0.725 -29.567 1.00 97.94 392 ARG A O 1
ATOM 3255 N N . LYS A 1 393 ? 30.140 0.715 -31.289 1.00 97.50 393 LYS A N 1
ATOM 3256 C CA . LYS A 1 393 ? 29.426 1.775 -30.562 1.00 97.50 393 LYS A CA 1
ATOM 3257 C C . LYS A 1 393 ? 28.008 1.327 -30.200 1.00 97.50 393 LYS A C 1
ATOM 3259 O O . LYS A 1 393 ? 27.596 1.532 -29.065 1.00 97.50 393 LYS A O 1
ATOM 3264 N N . LEU A 1 394 ? 27.298 0.689 -31.131 1.00 97.69 394 LEU A N 1
ATOM 3265 C CA . LEU A 1 394 ? 25.971 0.124 -30.889 1.00 97.69 394 LEU A CA 1
ATOM 3266 C C . LEU A 1 394 ? 26.012 -0.929 -29.774 1.00 97.69 394 LEU A C 1
ATOM 3268 O O . LEU A 1 394 ? 25.224 -0.834 -28.843 1.00 97.69 394 LEU A O 1
ATOM 3272 N N . ASP A 1 395 ? 26.958 -1.870 -29.826 1.00 97.62 395 ASP A N 1
ATOM 3273 C CA . ASP A 1 395 ? 27.095 -2.918 -28.806 1.00 97.62 395 ASP A CA 1
ATOM 3274 C C . ASP A 1 395 ? 27.394 -2.328 -27.411 1.00 97.62 395 ASP A C 1
ATOM 3276 O O . ASP A 1 395 ? 26.860 -2.797 -26.406 1.00 97.62 395 ASP A O 1
ATOM 3280 N N . ASP A 1 396 ? 28.222 -1.277 -27.329 1.00 97.88 396 ASP A N 1
ATOM 3281 C CA . ASP A 1 396 ? 28.536 -0.586 -26.069 1.00 97.88 396 ASP A CA 1
ATOM 3282 C C . ASP A 1 396 ? 27.318 0.148 -25.484 1.00 97.88 396 ASP A C 1
ATOM 3284 O O . ASP A 1 396 ? 27.007 -0.006 -24.299 1.00 97.88 396 ASP A O 1
ATOM 3288 N N . VAL A 1 397 ? 26.607 0.929 -26.304 1.00 97.25 397 VAL A N 1
ATOM 3289 C CA . VAL A 1 397 ? 25.429 1.689 -25.859 1.00 97.25 397 VAL A CA 1
ATOM 3290 C C . VAL A 1 397 ? 24.263 0.753 -25.534 1.00 97.25 397 VAL A C 1
ATOM 3292 O O . VAL A 1 397 ? 23.615 0.942 -24.505 1.00 97.25 397 VAL A O 1
ATOM 3295 N N . ASP A 1 398 ? 24.028 -0.287 -26.338 1.00 97.69 398 ASP A N 1
ATOM 3296 C CA . ASP A 1 398 ? 22.993 -1.285 -26.057 1.00 97.69 398 ASP A CA 1
ATOM 3297 C C . ASP A 1 398 ? 23.305 -2.049 -24.765 1.00 97.69 398 ASP A C 1
ATOM 3299 O O . ASP A 1 398 ? 22.450 -2.140 -23.889 1.00 97.69 398 ASP A O 1
ATOM 3303 N N . SER A 1 399 ? 24.549 -2.489 -24.553 1.00 98.12 399 SER A N 1
ATOM 3304 C CA . SER A 1 399 ? 24.952 -3.137 -23.295 1.00 98.12 399 SER A CA 1
ATOM 3305 C C . SER A 1 399 ? 24.678 -2.251 -22.069 1.00 98.12 399 SER A C 1
ATOM 3307 O O . SER A 1 399 ? 24.097 -2.705 -21.074 1.00 98.12 399 SER A O 1
ATOM 3309 N N . LYS A 1 400 ? 25.012 -0.954 -22.154 1.00 97.81 400 LYS A N 1
ATOM 3310 C CA . LYS A 1 400 ? 24.706 0.034 -21.104 1.00 97.81 400 LYS A CA 1
ATOM 3311 C C . LYS A 1 400 ? 23.203 0.206 -20.900 1.00 97.81 400 LYS A C 1
ATOM 3313 O O . LYS A 1 400 ? 22.752 0.219 -19.755 1.00 97.81 400 LYS A O 1
ATOM 3318 N N . TYR A 1 401 ? 22.428 0.298 -21.980 1.00 97.94 401 TYR A N 1
ATOM 3319 C CA . TYR A 1 401 ? 20.971 0.389 -21.927 1.00 97.94 401 TYR A CA 1
ATOM 3320 C C . TYR A 1 401 ? 20.352 -0.846 -21.260 1.00 97.94 401 TYR A C 1
ATOM 3322 O O . TYR A 1 401 ? 19.577 -0.699 -20.318 1.00 97.94 401 TYR A O 1
ATOM 3330 N N . GLN A 1 402 ? 20.741 -2.059 -21.662 1.00 97.69 402 GLN A N 1
ATOM 3331 C CA . GLN A 1 402 ? 20.235 -3.303 -21.073 1.00 97.69 402 GLN A CA 1
ATOM 3332 C C . GLN A 1 402 ? 20.575 -3.408 -19.583 1.00 97.69 402 GLN A C 1
ATOM 3334 O O . GLN A 1 402 ? 19.743 -3.833 -18.780 1.00 97.69 402 GLN A O 1
ATOM 3339 N N . SER A 1 403 ? 21.785 -2.999 -19.187 1.00 97.81 403 SER A N 1
ATOM 3340 C CA . SER A 1 403 ? 22.164 -2.937 -17.772 1.00 97.81 403 SER A CA 1
ATOM 3341 C C . SER A 1 403 ? 21.313 -1.922 -17.004 1.00 97.81 403 SER A C 1
ATOM 3343 O O . SER A 1 403 ? 20.819 -2.229 -15.922 1.00 97.81 403 SER A O 1
ATOM 3345 N N . CYS A 1 404 ? 21.115 -0.727 -17.565 1.00 97.44 404 CYS A N 1
ATOM 3346 C CA . CYS A 1 404 ? 20.294 0.328 -16.975 1.00 97.44 404 CYS A CA 1
ATOM 3347 C C . CYS A 1 404 ? 18.831 -0.114 -16.817 1.00 97.44 404 CYS A C 1
ATOM 3349 O O . CYS A 1 404 ? 18.242 0.074 -15.755 1.00 97.44 404 CYS A O 1
ATOM 3351 N N . LYS A 1 405 ? 18.275 -0.776 -17.836 1.00 97.31 405 LYS A N 1
ATOM 3352 C CA . LYS A 1 405 ? 16.916 -1.320 -17.837 1.00 97.31 405 LYS A CA 1
ATOM 3353 C C . LYS A 1 405 ? 16.707 -2.344 -16.721 1.00 97.31 405 LYS A C 1
ATOM 3355 O O . LYS A 1 405 ? 15.752 -2.222 -15.971 1.00 97.31 405 LYS A O 1
ATOM 3360 N N . LYS A 1 406 ? 17.643 -3.280 -16.529 1.00 97.50 406 LYS A N 1
ATOM 3361 C CA . LYS A 1 406 ? 17.571 -4.250 -15.418 1.00 97.50 406 LYS A CA 1
ATOM 3362 C C . LYS A 1 406 ? 17.536 -3.576 -14.046 1.00 97.50 406 LYS A C 1
ATOM 3364 O O . LYS A 1 406 ? 16.809 -4.022 -13.165 1.00 97.50 406 LYS A O 1
ATOM 3369 N N . VAL A 1 407 ? 18.337 -2.526 -13.851 1.00 97.31 407 VAL A N 1
ATOM 3370 C CA . VAL A 1 407 ? 18.331 -1.748 -12.600 1.00 97.31 407 VAL A CA 1
ATOM 3371 C C . VAL A 1 407 ? 16.995 -1.031 -12.425 1.00 97.31 407 VAL A C 1
ATOM 3373 O O . VAL A 1 407 ? 16.446 -1.031 -11.327 1.00 97.31 407 VAL A O 1
ATOM 3376 N N . LEU A 1 408 ? 16.453 -0.465 -13.504 1.00 97.44 408 LEU A N 1
ATOM 3377 C CA . LEU A 1 408 ? 15.158 0.205 -13.502 1.00 97.44 408 LEU A CA 1
ATOM 3378 C C . LEU A 1 408 ? 14.025 -0.756 -13.120 1.00 97.44 408 LEU A C 1
ATOM 3380 O O . LEU A 1 408 ? 13.261 -0.428 -12.220 1.00 97.44 408 LEU A O 1
ATOM 3384 N N . ASP A 1 409 ? 13.981 -1.960 -13.695 1.00 97.31 409 ASP A N 1
ATOM 3385 C CA . ASP A 1 409 ? 12.972 -2.981 -13.367 1.00 97.31 409 ASP A CA 1
ATOM 3386 C C . ASP A 1 409 ? 13.036 -3.390 -11.876 1.00 97.31 409 ASP A C 1
ATOM 3388 O O . ASP A 1 409 ? 12.016 -3.578 -11.205 1.00 97.31 409 ASP A O 1
ATOM 3392 N N . GLN A 1 410 ? 14.250 -3.492 -11.318 1.00 97.56 410 GLN A N 1
ATOM 3393 C CA . GLN A 1 410 ? 14.453 -3.754 -9.888 1.00 97.56 410 GLN A CA 1
ATOM 3394 C C . GLN A 1 410 ? 13.996 -2.584 -9.012 1.00 97.56 410 GLN A C 1
ATOM 3396 O O . GLN A 1 410 ? 13.433 -2.809 -7.941 1.00 97.56 410 GLN A O 1
ATOM 3401 N N . MET A 1 411 ? 14.260 -1.344 -9.432 1.00 97.00 411 MET A N 1
ATOM 3402 C CA . MET A 1 411 ? 13.803 -0.147 -8.726 1.00 97.00 411 MET A CA 1
ATOM 3403 C C . MET A 1 411 ? 12.282 -0.014 -8.774 1.00 97.00 411 MET A C 1
ATOM 3405 O O . MET A 1 411 ? 11.694 0.330 -7.758 1.00 97.00 411 MET A O 1
ATOM 3409 N N . GLU A 1 412 ? 11.649 -0.342 -9.899 1.00 97.69 412 GLU A N 1
ATOM 3410 C CA . GLU A 1 412 ? 10.191 -0.337 -10.051 1.00 97.69 412 GLU A CA 1
ATOM 3411 C C . GLU A 1 412 ? 9.531 -1.338 -9.104 1.00 97.69 412 GLU A C 1
ATOM 3413 O O . GLU A 1 412 ? 8.630 -0.984 -8.350 1.00 97.69 412 GLU A O 1
ATOM 3418 N N . SER A 1 413 ? 10.061 -2.563 -9.050 1.00 97.62 413 SER A N 1
ATOM 3419 C CA . SER A 1 413 ? 9.578 -3.594 -8.123 1.00 97.62 413 SER A CA 1
ATOM 3420 C C . SER A 1 413 ? 9.729 -3.173 -6.655 1.00 97.62 413 SER A C 1
ATOM 3422 O O . SER A 1 413 ? 8.872 -3.476 -5.827 1.00 97.62 413 SER A O 1
ATOM 3424 N N . LYS A 1 414 ? 10.824 -2.477 -6.315 1.00 97.31 414 LYS A N 1
ATOM 3425 C CA . LYS A 1 414 ? 11.026 -1.919 -4.970 1.00 97.31 414 LYS A CA 1
ATOM 3426 C C . LYS A 1 414 ? 10.044 -0.790 -4.682 1.00 97.31 414 LYS A C 1
ATOM 3428 O O . LYS A 1 414 ? 9.431 -0.810 -3.626 1.00 97.31 414 LYS A O 1
ATOM 3433 N N . LEU A 1 415 ? 9.882 0.156 -5.607 1.00 97.88 415 LEU A N 1
ATOM 3434 C CA . LEU A 1 415 ? 8.959 1.278 -5.457 1.00 97.88 415 LEU A CA 1
ATOM 3435 C C . LEU A 1 415 ? 7.532 0.781 -5.210 1.00 97.88 415 LEU A C 1
ATOM 3437 O O . LEU A 1 415 ? 6.919 1.204 -4.239 1.00 97.88 415 LEU A O 1
ATOM 3441 N N . GLN A 1 416 ? 7.065 -0.175 -6.017 1.00 98.06 416 GLN A N 1
ATOM 3442 C CA . GLN A 1 416 ? 5.744 -0.781 -5.854 1.00 98.06 416 GLN A CA 1
ATOM 3443 C C . GLN A 1 416 ? 5.562 -1.372 -4.453 1.00 98.06 416 GLN A C 1
ATOM 3445 O O . GLN A 1 416 ? 4.554 -1.129 -3.799 1.00 98.06 416 GLN A O 1
ATOM 3450 N N . LYS A 1 417 ? 6.560 -2.116 -3.965 1.00 98.12 417 LYS A N 1
ATOM 3451 C CA . LYS A 1 417 ? 6.507 -2.716 -2.631 1.00 98.12 417 LYS A CA 1
ATOM 3452 C C . LYS A 1 417 ? 6.423 -1.658 -1.525 1.00 98.12 417 LYS A C 1
ATOM 3454 O O . LYS A 1 417 ? 5.606 -1.793 -0.621 1.00 98.12 417 LYS A O 1
ATOM 3459 N N . GLU A 1 418 ? 7.256 -0.620 -1.589 1.00 97.75 418 GLU A N 1
ATOM 3460 C CA . GLU A 1 418 ? 7.252 0.442 -0.576 1.00 97.75 418 GLU A CA 1
ATOM 3461 C C . GLU A 1 418 ? 5.940 1.254 -0.600 1.00 97.75 418 GLU A C 1
ATOM 3463 O O . GLU A 1 418 ? 5.473 1.688 0.456 1.00 97.75 418 GLU A O 1
ATOM 3468 N N . GLU A 1 419 ? 5.330 1.433 -1.778 1.00 97.50 419 GLU A N 1
ATOM 3469 C CA . GLU A 1 419 ? 4.009 2.056 -1.950 1.00 97.50 419 GLU A CA 1
ATOM 3470 C C . GLU A 1 419 ? 2.877 1.182 -1.386 1.00 97.50 419 GLU A C 1
ATOM 3472 O O . GLU A 1 419 ? 1.995 1.694 -0.694 1.00 97.50 419 GLU A O 1
ATOM 3477 N N . ASP A 1 420 ? 2.921 -0.134 -1.601 1.00 97.56 420 ASP A N 1
ATOM 3478 C CA . ASP A 1 420 ? 1.957 -1.075 -1.021 1.00 97.56 420 ASP A CA 1
ATOM 3479 C C . ASP A 1 420 ? 2.045 -1.098 0.518 1.00 97.56 420 ASP A C 1
ATOM 3481 O O . ASP A 1 420 ? 1.018 -1.087 1.207 1.00 97.56 420 ASP A O 1
ATOM 3485 N N . ASP A 1 421 ? 3.265 -1.082 1.069 1.00 97.00 421 ASP A N 1
ATOM 3486 C CA . ASP A 1 421 ? 3.509 -1.009 2.514 1.00 97.00 421 ASP A CA 1
ATOM 3487 C C . ASP A 1 421 ? 3.013 0.331 3.102 1.00 97.00 421 ASP A C 1
ATOM 3489 O O . ASP A 1 421 ? 2.410 0.348 4.180 1.00 97.00 421 ASP A O 1
ATOM 3493 N N . TYR A 1 422 ? 3.181 1.445 2.376 1.00 97.56 422 TYR A N 1
ATOM 3494 C CA . TYR A 1 422 ? 2.617 2.750 2.744 1.00 97.56 422 TYR A CA 1
ATOM 3495 C C . TYR A 1 422 ? 1.083 2.718 2.799 1.00 97.56 422 TYR A C 1
ATOM 3497 O O . TYR A 1 422 ? 0.501 3.085 3.820 1.00 97.56 422 TYR A O 1
ATOM 3505 N N . LEU A 1 423 ? 0.428 2.216 1.746 1.00 97.62 423 LEU A N 1
ATOM 3506 C CA . LEU A 1 423 ? -1.036 2.111 1.680 1.00 97.62 423 LEU A CA 1
ATOM 3507 C C . LEU A 1 423 ? -1.602 1.212 2.782 1.00 97.62 423 LEU A C 1
ATOM 3509 O O . LEU A 1 423 ? -2.698 1.444 3.291 1.00 97.62 423 LEU A O 1
ATOM 3513 N N . LYS A 1 424 ? -0.872 0.161 3.164 1.00 97.69 424 LYS A N 1
ATOM 3514 C CA . LYS A 1 424 ? -1.266 -0.696 4.281 1.00 97.69 424 LYS A CA 1
ATOM 3515 C C . LYS A 1 424 ? -1.233 0.061 5.611 1.00 97.69 424 LYS A C 1
ATOM 3517 O O . LYS A 1 424 ? -2.200 -0.017 6.361 1.00 97.69 424 LYS A O 1
ATOM 3522 N N . LEU A 1 425 ? -0.158 0.807 5.878 1.00 97.25 425 LEU A N 1
ATOM 3523 C CA . LEU A 1 425 ? -0.041 1.634 7.085 1.00 97.25 425 LEU A CA 1
ATOM 3524 C C . LEU A 1 425 ? -1.102 2.739 7.142 1.00 97.25 425 LEU A C 1
ATOM 3526 O O . LEU A 1 425 ? -1.580 3.062 8.228 1.00 97.25 425 LEU A O 1
ATOM 3530 N N . GLU A 1 426 ? -1.472 3.309 5.996 1.00 97.56 426 GLU A N 1
ATOM 3531 C CA . GLU A 1 426 ? -2.538 4.310 5.893 1.00 97.56 426 GLU A CA 1
ATOM 3532 C C . GLU A 1 426 ? -3.894 3.712 6.297 1.00 97.56 426 GLU A C 1
ATOM 3534 O O . GLU A 1 426 ? -4.535 4.215 7.217 1.00 97.56 426 GLU A O 1
ATOM 3539 N N . ARG A 1 427 ? -4.269 2.555 5.730 1.00 97.00 427 ARG A N 1
ATOM 3540 C CA . ARG A 1 427 ? -5.501 1.839 6.116 1.00 97.00 427 ARG A CA 1
ATOM 3541 C C . ARG A 1 427 ? -5.517 1.438 7.592 1.00 97.00 427 ARG A C 1
ATOM 3543 O O . ARG A 1 427 ? -6.559 1.522 8.241 1.00 97.00 427 ARG A O 1
ATOM 3550 N N . ASP A 1 428 ? -4.380 0.984 8.122 1.00 95.88 428 ASP A N 1
ATOM 3551 C CA . ASP A 1 428 ? -4.253 0.628 9.538 1.00 95.88 428 ASP A CA 1
ATOM 3552 C C . ASP A 1 428 ? -4.439 1.866 10.437 1.00 95.88 428 ASP A C 1
ATOM 3554 O O . ASP A 1 428 ? -5.079 1.777 11.489 1.00 95.88 428 ASP A O 1
ATOM 3558 N N . LEU A 1 429 ? -3.925 3.031 10.021 1.00 96.62 429 LEU A N 1
ATOM 3559 C CA . LEU A 1 429 ? -4.103 4.296 10.732 1.00 96.62 429 LEU A CA 1
ATOM 3560 C C . LEU A 1 429 ? -5.565 4.757 10.709 1.00 96.62 429 LEU A C 1
ATOM 3562 O O . LEU A 1 429 ? -6.088 5.095 11.770 1.00 96.62 429 LEU A O 1
ATOM 3566 N N . ASP A 1 430 ? -6.230 4.714 9.556 1.00 95.25 430 ASP A N 1
ATOM 3567 C CA . ASP A 1 430 ? -7.652 5.061 9.426 1.00 95.25 430 ASP A CA 1
ATOM 3568 C C . ASP A 1 430 ? -8.531 4.149 10.286 1.00 95.25 430 ASP A C 1
ATOM 3570 O O . ASP A 1 430 ? -9.412 4.612 11.013 1.00 95.25 430 ASP A O 1
ATOM 3574 N N . GLY A 1 431 ? -8.236 2.845 10.289 1.00 94.12 431 GLY A N 1
ATOM 3575 C CA . GLY A 1 431 ? -8.915 1.882 11.152 1.00 94.12 431 GLY A CA 1
ATOM 3576 C C . GLY A 1 431 ? -8.709 2.159 12.645 1.00 94.12 431 GLY A C 1
ATOM 3577 O O . GLY A 1 431 ? -9.612 1.917 13.447 1.00 94.12 431 GLY A O 1
ATOM 3578 N N . LEU A 1 432 ? -7.541 2.674 13.046 1.00 94.75 432 LEU A N 1
ATOM 3579 C CA . LEU A 1 432 ? -7.292 3.108 14.424 1.00 94.75 432 LEU A CA 1
ATOM 3580 C C . LEU A 1 432 ? -8.015 4.416 14.758 1.00 94.75 432 LEU A C 1
ATOM 3582 O O . LEU A 1 432 ? -8.535 4.524 15.864 1.00 94.75 432 LEU A O 1
ATOM 3586 N N . ILE A 1 433 ? -8.063 5.379 13.833 1.00 94.19 433 ILE A N 1
ATOM 3587 C CA . ILE A 1 433 ? -8.801 6.640 14.003 1.00 94.19 433 ILE A CA 1
ATOM 3588 C C . ILE A 1 433 ? -10.283 6.341 14.222 1.00 94.19 433 ILE A C 1
ATOM 3590 O O . ILE A 1 433 ? -10.810 6.695 15.269 1.00 94.19 433 ILE A O 1
ATOM 3594 N N . ALA A 1 434 ? -10.905 5.568 13.330 1.00 92.25 434 ALA A N 1
ATOM 3595 C CA . ALA A 1 434 ? -12.316 5.210 13.449 1.00 92.25 434 ALA A CA 1
ATOM 3596 C C . ALA A 1 434 ? -12.645 4.524 14.789 1.00 92.25 434 ALA A C 1
ATOM 3598 O O . ALA A 1 434 ? -13.675 4.800 15.399 1.00 92.25 434 ALA A O 1
ATOM 3599 N N . LYS A 1 435 ? -11.757 3.647 15.282 1.00 92.38 435 LYS A N 1
ATOM 3600 C CA . LYS A 1 435 ? -11.916 2.990 16.591 1.00 92.38 435 LYS A CA 1
ATOM 3601 C C . LYS A 1 435 ? -11.802 3.956 17.767 1.00 92.38 435 LYS A C 1
ATOM 3603 O O . LYS A 1 435 ? -12.543 3.797 18.734 1.00 92.38 435 LYS A O 1
ATOM 3608 N N . VAL A 1 436 ? -10.872 4.909 17.703 1.00 93.38 436 VAL A N 1
ATOM 3609 C CA . VAL A 1 436 ? -10.738 5.962 18.719 1.00 93.38 436 VAL A CA 1
ATOM 3610 C C . VAL A 1 436 ? -12.003 6.813 18.735 1.00 93.38 436 VAL A C 1
ATOM 3612 O O . VAL A 1 436 ? -12.602 6.934 19.795 1.00 93.38 436 VAL A O 1
ATOM 3615 N N . ASP A 1 437 ? -12.478 7.270 17.576 1.00 90.31 437 ASP A N 1
ATOM 3616 C CA . ASP A 1 437 ? -13.668 8.119 17.477 1.00 90.31 437 ASP A CA 1
ATOM 3617 C C . ASP A 1 437 ? -14.920 7.425 18.050 1.00 90.31 437 ASP A C 1
ATOM 3619 O O . ASP A 1 437 ? -15.731 8.051 18.727 1.00 90.31 437 ASP A O 1
ATOM 3623 N N . VAL A 1 438 ? -15.089 6.116 17.804 1.00 88.69 438 VAL A N 1
ATOM 3624 C CA . VAL A 1 438 ? -16.181 5.323 18.405 1.00 88.69 438 VAL A CA 1
ATOM 3625 C C . VAL A 1 438 ? -16.056 5.278 19.931 1.00 88.69 438 VAL A C 1
ATOM 3627 O O . VAL A 1 438 ? -17.047 5.488 20.627 1.00 88.69 438 VAL A O 1
ATOM 3630 N N . LEU A 1 439 ? -14.862 5.011 20.474 1.00 89.31 439 LEU A N 1
ATOM 3631 C CA . LEU A 1 439 ? -14.666 4.974 21.928 1.00 89.31 439 LEU A CA 1
ATOM 3632 C C . LEU A 1 439 ? -14.825 6.349 22.582 1.00 89.31 439 LEU A C 1
ATOM 3634 O O . LEU A 1 439 ? -15.338 6.411 23.697 1.00 89.31 439 LEU A O 1
ATOM 3638 N N . GLU A 1 440 ? -14.410 7.428 21.918 1.00 89.06 440 GLU A N 1
ATOM 3639 C CA . GLU A 1 440 ? -14.609 8.797 22.400 1.00 89.06 440 GLU A CA 1
ATOM 3640 C C . GLU A 1 440 ? -16.098 9.121 22.495 1.00 89.06 440 GLU A C 1
ATOM 3642 O O . GLU A 1 440 ? -16.541 9.540 23.561 1.00 89.06 440 GLU A O 1
ATOM 3647 N N . ARG A 1 441 ? -16.899 8.797 21.470 1.00 85.38 441 ARG A N 1
ATOM 3648 C CA . ARG A 1 441 ? -18.363 8.956 21.534 1.00 85.38 441 ARG A CA 1
ATOM 3649 C C . ARG A 1 441 ? -19.000 8.140 22.656 1.00 85.38 441 ARG A C 1
ATOM 3651 O O . ARG A 1 441 ? -19.810 8.668 23.413 1.00 85.38 441 ARG A O 1
ATOM 3658 N N . ILE A 1 442 ? -18.608 6.873 22.819 1.00 83.75 442 ILE A N 1
ATOM 3659 C CA . ILE A 1 442 ? -19.104 6.022 23.918 1.00 83.75 442 ILE A CA 1
ATOM 3660 C C . ILE A 1 442 ? -18.734 6.626 25.281 1.00 83.75 442 ILE A C 1
ATOM 3662 O O . ILE A 1 442 ? -19.560 6.656 26.197 1.00 83.75 442 ILE A O 1
ATOM 3666 N N . ARG A 1 443 ? -17.498 7.118 25.429 1.00 84.94 443 ARG A N 1
ATOM 3667 C CA . ARG A 1 443 ? -17.026 7.773 26.654 1.00 84.94 443 ARG A CA 1
ATOM 3668 C C . ARG A 1 443 ? -17.813 9.051 26.928 1.00 84.94 443 ARG A C 1
ATOM 3670 O O . ARG A 1 443 ? -18.265 9.242 28.052 1.00 84.94 443 ARG A O 1
ATOM 3677 N N . GLU A 1 444 ? -18.002 9.899 25.924 1.00 82.12 444 GLU A N 1
ATOM 3678 C CA . GLU A 1 444 ? -18.784 11.131 26.030 1.00 82.12 444 GLU A CA 1
ATOM 3679 C C . GLU A 1 444 ? -20.222 10.843 26.440 1.00 82.12 444 GLU A C 1
ATOM 3681 O O . GLU A 1 444 ? -20.707 11.466 27.375 1.00 82.12 444 GLU A O 1
ATOM 3686 N N . GLN A 1 445 ? -20.876 9.853 25.832 1.00 75.25 445 GLN A N 1
ATOM 3687 C CA . GLN A 1 445 ? -22.224 9.447 26.231 1.00 75.25 445 GLN A CA 1
ATOM 3688 C C . GLN A 1 445 ? -22.287 8.987 27.682 1.00 75.25 445 GLN A C 1
ATOM 3690 O O . GLN A 1 445 ? -23.216 9.360 28.395 1.00 75.25 445 GLN A O 1
ATOM 3695 N N . LYS A 1 446 ? -21.293 8.214 28.139 1.00 73.94 446 LYS A N 1
ATOM 3696 C CA . LYS A 1 446 ? -21.219 7.771 29.536 1.00 73.94 446 LYS A CA 1
ATOM 3697 C C . LYS A 1 446 ? -20.937 8.902 30.525 1.00 73.94 446 LYS A C 1
ATOM 3699 O O . LYS A 1 446 ? -21.407 8.826 31.657 1.00 73.94 446 LYS A O 1
ATOM 3704 N N . ILE A 1 447 ? -20.199 9.934 30.122 1.00 70.62 447 ILE A N 1
ATOM 3705 C CA . ILE A 1 447 ? -19.917 11.108 30.961 1.00 70.62 447 ILE A CA 1
ATOM 3706 C C . ILE A 1 447 ? -21.104 12.085 30.963 1.00 70.62 447 ILE A C 1
ATOM 3708 O O . ILE A 1 447 ? -21.461 12.607 32.013 1.00 70.62 447 ILE A O 1
ATOM 3712 N N . GLN A 1 448 ? -21.735 12.319 29.806 1.00 60.12 448 GLN A N 1
ATOM 3713 C CA . GLN A 1 448 ? -22.872 13.235 29.633 1.00 60.12 448 GLN A CA 1
ATOM 3714 C C . GLN A 1 448 ? -24.159 12.723 30.275 1.00 60.12 448 GLN A C 1
ATOM 3716 O O . GLN A 1 448 ? -25.041 13.517 30.610 1.00 60.12 448 GLN A O 1
ATOM 3721 N N . THR A 1 449 ? -24.293 11.413 30.490 1.00 55.03 449 THR A N 1
ATOM 3722 C CA . THR A 1 449 ? -25.265 10.916 31.456 1.00 55.03 449 THR A CA 1
ATOM 3723 C C . THR A 1 449 ? -24.879 11.452 32.836 1.00 55.03 449 THR A C 1
ATOM 3725 O O . THR A 1 449 ? -24.031 10.880 33.510 1.00 55.03 449 THR A O 1
ATOM 3728 N N . HIS A 1 450 ? -25.529 12.560 33.219 1.00 45.22 450 HIS A N 1
ATOM 3729 C CA . HIS A 1 450 ? -25.624 13.281 34.507 1.00 45.22 450 HIS A CA 1
ATOM 3730 C C . HIS A 1 450 ? -25.372 12.446 35.786 1.00 45.22 450 HIS A C 1
ATOM 3732 O O . HIS A 1 450 ? -25.036 12.967 36.842 1.00 45.22 450 HIS A O 1
ATOM 3738 N N . THR A 1 451 ? -25.516 11.133 35.690 1.00 44.12 451 THR A N 1
ATOM 3739 C CA . THR A 1 451 ? -25.232 10.046 36.623 1.00 44.12 451 THR A CA 1
ATOM 3740 C C . THR A 1 451 ? -23.986 10.292 37.485 1.00 44.12 451 THR A C 1
ATOM 3742 O O . THR A 1 451 ? -24.147 10.408 38.694 1.00 44.12 451 THR A O 1
ATOM 3745 N N . ILE A 1 452 ? -22.774 10.467 36.943 1.00 45.97 452 ILE A N 1
ATOM 3746 C CA . ILE A 1 452 ? -21.562 10.533 37.794 1.00 45.97 452 ILE A CA 1
ATOM 3747 C C . ILE A 1 452 ? -21.557 11.767 38.708 1.00 45.97 452 ILE A C 1
ATOM 3749 O O . ILE A 1 452 ? -21.232 11.645 39.886 1.00 45.97 452 ILE A O 1
ATOM 3753 N N . GLU A 1 453 ? -21.981 12.936 38.224 1.00 40.81 453 GLU A N 1
ATOM 3754 C CA . GLU A 1 453 ? -22.049 14.143 39.058 1.00 40.81 453 GLU A CA 1
ATOM 3755 C C . GLU A 1 453 ? -23.159 14.048 40.114 1.00 40.81 453 GLU A C 1
ATOM 3757 O O . GLU A 1 453 ? -22.917 14.377 41.270 1.00 40.81 453 GLU A O 1
ATOM 3762 N N . THR A 1 454 ? -24.334 13.494 39.794 1.00 44.50 454 THR A N 1
ATOM 3763 C CA . THR A 1 454 ? -25.389 13.287 40.814 1.00 44.50 454 THR A CA 1
ATOM 3764 C C . THR A 1 454 ? -25.096 12.191 41.836 1.00 44.50 454 THR A C 1
ATOM 3766 O O . THR A 1 454 ? -25.691 12.206 42.910 1.00 44.50 454 THR A O 1
ATOM 3769 N N . ILE A 1 455 ? -24.234 11.223 41.517 1.00 42.31 455 ILE A N 1
ATOM 3770 C CA . ILE A 1 455 ? -23.943 10.082 42.402 1.00 42.31 455 ILE A CA 1
ATOM 3771 C C . ILE A 1 455 ? -22.670 10.313 43.215 1.00 42.31 455 ILE A C 1
ATOM 3773 O O . ILE A 1 455 ? -22.612 9.909 44.373 1.00 42.31 455 ILE A O 1
ATOM 3777 N N . PHE A 1 456 ? -21.654 10.957 42.632 1.00 41.97 456 PHE A N 1
ATOM 3778 C CA . PHE A 1 456 ? -20.329 11.080 43.244 1.00 41.97 456 PHE A CA 1
ATOM 3779 C C . PHE A 1 456 ? -19.951 12.503 43.666 1.00 41.97 456 PHE A C 1
ATOM 3781 O O . PHE A 1 456 ? -19.102 12.652 44.548 1.00 41.97 456 PHE A O 1
ATOM 3788 N N . MET A 1 457 ? -20.565 13.555 43.114 1.00 36.97 457 MET A N 1
ATOM 3789 C CA . MET A 1 457 ? -20.298 14.922 43.568 1.00 36.97 457 MET A CA 1
ATOM 3790 C C . MET A 1 457 ? -21.327 15.323 44.625 1.00 36.97 457 MET A C 1
ATOM 3792 O O . MET A 1 457 ? -22.439 15.752 44.331 1.00 36.97 457 MET A O 1
ATOM 3796 N N . LYS A 1 458 ? -20.911 15.195 45.894 1.00 38.44 458 LYS A N 1
ATOM 3797 C CA . LYS A 1 458 ? -21.515 15.916 47.024 1.00 38.44 458 LYS A CA 1
ATOM 3798 C C . LYS A 1 458 ? -21.803 17.368 46.611 1.00 38.44 458 LYS A C 1
ATOM 3800 O O . LYS A 1 458 ? -20.938 17.969 45.965 1.00 38.44 458 LYS A O 1
ATOM 3805 N N . PRO A 1 459 ? -22.927 17.972 47.036 1.00 35.03 459 PRO A N 1
ATOM 3806 C CA . PRO A 1 459 ? -23.123 19.402 46.859 1.00 35.03 459 PRO A CA 1
ATOM 3807 C C . PRO A 1 459 ? -21.976 20.132 47.568 1.00 35.03 459 PRO A C 1
ATOM 3809 O O . PRO A 1 459 ? -21.866 20.126 48.794 1.00 35.03 459 PRO A O 1
ATOM 3812 N N . LYS A 1 460 ? -21.068 20.724 46.788 1.00 37.09 460 LYS A N 1
ATOM 3813 C CA . LYS A 1 460 ? -20.077 21.667 47.299 1.00 37.09 460 LYS A CA 1
ATOM 3814 C C . LYS A 1 460 ? -20.812 22.958 47.643 1.00 37.09 460 LYS A C 1
ATOM 3816 O O . LYS A 1 460 ? -21.010 23.783 46.762 1.00 37.09 460 LYS A O 1
ATOM 3821 N N . ALA A 1 461 ? -21.234 23.066 48.901 1.00 34.56 461 ALA A N 1
ATOM 3822 C CA . ALA A 1 461 ? -21.180 24.261 49.751 1.00 34.56 461 ALA A CA 1
ATOM 3823 C C . ALA A 1 461 ? -22.252 24.173 50.848 1.00 34.56 461 ALA A C 1
ATOM 3825 O O . ALA A 1 461 ? -23.353 24.679 50.684 1.00 34.56 461 ALA A O 1
ATOM 3826 N N . LEU A 1 462 ? -21.908 23.531 51.964 1.00 34.69 462 LEU A N 1
ATOM 3827 C CA . LEU A 1 462 ? -22.107 24.088 53.304 1.00 34.69 462 LEU A CA 1
ATOM 3828 C C . LEU A 1 462 ? -21.251 23.248 54.262 1.00 34.69 462 LEU A C 1
ATOM 3830 O O . LEU A 1 462 ? -21.569 22.106 54.590 1.00 34.69 462 LEU A O 1
ATOM 3834 N N . GLU A 1 463 ? -20.093 23.781 54.634 1.00 36.75 463 GLU A N 1
ATOM 3835 C CA . GLU A 1 463 ? -19.244 23.190 55.662 1.00 36.75 463 GLU A CA 1
ATOM 3836 C C . GLU A 1 463 ? -19.853 23.483 57.036 1.00 36.75 463 GLU A C 1
ATOM 3838 O O . GLU A 1 463 ? -19.795 24.608 57.520 1.00 36.75 463 GLU A O 1
ATOM 3843 N N . SER A 1 464 ? -20.473 22.480 57.654 1.00 38.69 464 SER A N 1
ATOM 3844 C CA . SER A 1 464 ? -20.261 22.077 59.055 1.00 38.69 464 SER A CA 1
ATOM 3845 C C . SER A 1 464 ? -21.384 21.143 59.504 1.00 38.69 464 SER A C 1
ATOM 3847 O O . SER A 1 464 ? -22.500 21.569 59.745 1.00 38.69 464 SER A O 1
ATOM 3849 N N . GLU A 1 465 ? -21.079 19.850 59.595 1.00 30.62 465 GLU A N 1
ATOM 3850 C CA . GLU A 1 465 ? -21.378 19.013 60.764 1.00 30.62 465 GLU A CA 1
ATOM 3851 C C . GLU A 1 465 ? -20.818 17.593 60.539 1.00 30.62 465 GLU A C 1
ATOM 3853 O O . GLU A 1 465 ? -20.893 17.052 59.428 1.00 30.62 465 GLU A O 1
ATOM 3858 N N . PRO A 1 466 ? -20.210 16.966 61.562 1.00 41.00 466 PRO A N 1
ATOM 3859 C CA . PRO A 1 466 ? -19.717 15.607 61.471 1.00 41.00 466 PRO A CA 1
ATOM 3860 C C . PRO A 1 466 ? -20.871 14.670 61.813 1.00 41.00 466 PRO A C 1
ATOM 3862 O O . PRO A 1 466 ? -21.138 14.459 62.987 1.00 41.00 466 PRO A O 1
ATOM 3865 N N . ASN A 1 467 ? -21.580 14.177 60.800 1.00 45.06 467 ASN A N 1
ATOM 3866 C CA . ASN A 1 467 ? -22.347 12.923 60.777 1.00 45.06 467 ASN A CA 1
ATOM 3867 C C . ASN A 1 467 ? -23.363 13.020 59.640 1.00 45.06 467 ASN A C 1
ATOM 3869 O O . ASN A 1 467 ? -24.387 13.683 59.753 1.00 45.06 467 ASN A O 1
ATOM 3873 N N . SER A 1 468 ? -23.102 12.345 58.527 1.00 38.72 468 SER A N 1
ATOM 3874 C CA . SER A 1 468 ? -24.161 12.056 57.563 1.00 38.72 468 SER A CA 1
ATOM 3875 C C . SER A 1 468 ? -24.056 10.603 57.155 1.00 38.72 468 SER A C 1
ATOM 3877 O O . SER A 1 468 ? -23.375 10.241 56.197 1.00 38.72 468 SER A O 1
ATOM 3879 N N . ASP A 1 469 ? -24.757 9.791 57.948 1.00 41.12 469 ASP A N 1
ATOM 3880 C CA . ASP A 1 469 ? -25.593 8.714 57.438 1.00 41.12 469 ASP A CA 1
ATOM 3881 C C . ASP A 1 469 ? -26.037 9.057 56.019 1.00 41.12 469 ASP A C 1
ATOM 3883 O O . ASP A 1 469 ? -26.721 10.060 55.768 1.00 41.12 469 ASP A O 1
ATOM 3887 N N . THR A 1 470 ? -25.590 8.231 55.082 1.00 43.31 470 THR A N 1
ATOM 3888 C CA . THR A 1 470 ? -26.031 8.303 53.699 1.00 43.31 470 THR A CA 1
ATOM 3889 C C . THR A 1 470 ? -27.557 8.203 53.672 1.00 43.31 470 THR A C 1
ATOM 3891 O O . THR A 1 470 ? -28.177 7.622 54.557 1.00 43.31 470 THR A O 1
ATOM 3894 N N . THR A 1 471 ? -28.225 8.743 52.660 1.00 45.97 471 THR A N 1
ATOM 3895 C CA . THR A 1 471 ? -29.674 8.537 52.460 1.00 45.97 471 THR A CA 1
ATOM 3896 C C . THR A 1 471 ? -30.072 7.050 52.481 1.00 45.97 471 THR A C 1
ATOM 3898 O O . THR A 1 471 ? -31.204 6.724 52.830 1.00 45.97 471 THR A O 1
ATOM 3901 N N . PHE A 1 472 ? -29.123 6.150 52.203 1.00 38.59 472 PHE A N 1
ATOM 3902 C CA . PHE A 1 472 ? -29.223 4.705 52.400 1.00 38.59 472 PHE A CA 1
ATOM 3903 C C . PHE A 1 472 ? -29.152 4.273 53.876 1.00 38.59 472 PHE A C 1
ATOM 3905 O O . PHE A 1 472 ? -29.948 3.431 54.283 1.00 38.59 472 PHE A O 1
ATOM 3912 N N . ASP A 1 473 ? -28.272 4.860 54.691 1.00 41.56 473 ASP A N 1
ATOM 3913 C CA . ASP A 1 473 ? -28.234 4.652 56.145 1.00 41.56 473 ASP A CA 1
ATOM 3914 C C . ASP A 1 473 ? -29.447 5.271 56.832 1.00 41.56 473 ASP A C 1
ATOM 3916 O O . ASP A 1 473 ? -29.980 4.663 57.741 1.00 41.56 473 ASP A O 1
ATOM 3920 N N . LYS A 1 474 ? -29.976 6.406 56.356 1.00 40.44 474 LYS A N 1
ATOM 3921 C CA . LYS A 1 474 ? -31.255 6.967 56.825 1.00 40.44 474 LYS A CA 1
ATOM 3922 C C . LYS A 1 474 ? -32.447 6.093 56.441 1.00 40.44 474 LYS A C 1
ATOM 3924 O O . LYS A 1 474 ? -33.317 5.897 57.277 1.00 40.44 474 LYS A O 1
ATOM 3929 N N . ALA A 1 475 ? -32.484 5.523 55.235 1.00 36.38 475 ALA A N 1
ATOM 3930 C CA . ALA A 1 475 ? -33.520 4.563 54.842 1.00 36.38 475 ALA A CA 1
ATOM 3931 C C . ALA A 1 475 ? -33.402 3.244 55.628 1.00 36.38 475 ALA A C 1
ATOM 3933 O O . ALA A 1 475 ? -34.396 2.735 56.142 1.00 36.38 475 ALA A O 1
ATOM 3934 N N . SER A 1 476 ? -32.180 2.737 55.802 1.00 36.12 476 SER A N 1
ATOM 3935 C CA . SER A 1 476 ? -31.882 1.545 56.604 1.00 36.12 476 SER A CA 1
ATOM 3936 C C . SER A 1 476 ? -32.091 1.791 58.101 1.00 36.12 476 SER A C 1
ATOM 3938 O O . SER A 1 476 ? -32.486 0.874 58.805 1.00 36.12 476 SER A O 1
ATOM 3940 N N . SER A 1 477 ? -31.885 3.014 58.592 1.00 38.50 477 SER A N 1
ATOM 3941 C CA . SER A 1 477 ? -32.110 3.455 59.974 1.00 38.50 477 SER A CA 1
ATOM 3942 C C . SER A 1 477 ? -33.585 3.723 60.241 1.00 38.50 477 SER A C 1
ATOM 3944 O O . SER A 1 477 ? -34.062 3.339 61.297 1.00 38.50 477 SER A O 1
ATOM 3946 N N . LEU A 1 478 ? -34.362 4.263 59.295 1.00 37.09 478 LEU A N 1
ATOM 3947 C CA . LEU A 1 478 ? -35.826 4.328 59.407 1.00 37.09 478 LEU A CA 1
ATOM 3948 C C . LEU A 1 478 ? -36.415 2.915 59.501 1.00 37.09 478 LEU A C 1
ATOM 3950 O O . LEU A 1 478 ? -37.123 2.597 60.449 1.00 37.09 478 LEU A O 1
ATOM 3954 N N . VAL A 1 479 ? -36.017 2.029 58.583 1.00 35.53 479 VAL A N 1
ATOM 3955 C CA . VAL A 1 479 ? -36.420 0.616 58.603 1.00 35.53 479 VAL A CA 1
ATOM 3956 C C . VAL A 1 479 ? -35.937 -0.076 59.887 1.00 35.53 479 VAL A C 1
ATOM 3958 O O . VAL A 1 479 ? -36.691 -0.809 60.517 1.00 35.53 479 VAL A O 1
ATOM 3961 N N . ALA A 1 480 ? -34.712 0.188 60.349 1.00 37.78 480 ALA A N 1
ATOM 3962 C CA . ALA A 1 480 ? -34.158 -0.445 61.545 1.00 37.78 480 ALA A CA 1
ATOM 3963 C C . ALA A 1 480 ? -34.533 0.229 62.881 1.00 37.78 480 ALA A C 1
ATOM 3965 O O . ALA A 1 480 ? -34.264 -0.364 63.931 1.00 37.78 480 ALA A O 1
ATOM 3966 N N . SER A 1 481 ? -35.121 1.428 62.869 1.00 39.94 481 SER A N 1
ATOM 3967 C CA . SER A 1 481 ? -35.651 2.139 64.044 1.00 39.94 481 SER A CA 1
ATOM 3968 C C . SER A 1 481 ? -37.119 1.805 64.279 1.00 39.94 481 SER A C 1
ATOM 3970 O O . SER A 1 481 ? -37.513 1.682 65.437 1.00 39.94 481 SER A O 1
ATOM 3972 N N . GLU A 1 482 ? -37.881 1.521 63.220 1.00 39.09 482 GLU A N 1
ATOM 3973 C CA . GLU A 1 482 ? -39.211 0.918 63.347 1.00 39.09 482 GLU A CA 1
ATOM 3974 C C . GLU A 1 482 ? -39.142 -0.576 63.682 1.00 39.09 482 GLU A C 1
ATOM 3976 O O . GLU A 1 482 ? -39.873 -1.051 64.545 1.00 39.09 482 GLU A O 1
ATOM 3981 N N . ILE A 1 483 ? -38.182 -1.321 63.121 1.00 41.00 483 ILE A N 1
ATOM 3982 C CA . ILE A 1 483 ? -37.937 -2.718 63.528 1.00 41.00 483 ILE A CA 1
ATOM 3983 C C . ILE A 1 483 ? -37.285 -2.788 64.924 1.00 41.00 483 ILE A C 1
ATOM 3985 O O . ILE A 1 483 ? -37.476 -3.747 65.670 1.00 41.00 483 ILE A O 1
ATOM 3989 N N . GLY A 1 484 ? -36.503 -1.776 65.309 1.00 42.94 484 GLY A N 1
ATOM 3990 C CA . GLY A 1 484 ? -35.653 -1.808 66.502 1.00 42.94 484 GLY A CA 1
ATOM 3991 C C . GLY A 1 484 ? -36.362 -1.584 67.836 1.00 42.94 484 GLY A C 1
ATOM 3992 O O . GLY A 1 484 ? -35.829 -2.019 68.857 1.00 42.94 484 GLY A O 1
ATOM 3993 N N . LYS A 1 485 ? -37.531 -0.933 67.858 1.00 47.78 485 LYS A N 1
ATOM 3994 C CA . LYS A 1 485 ? -38.209 -0.606 69.125 1.00 47.78 485 LYS A CA 1
ATOM 3995 C C . LYS A 1 485 ? -38.939 -1.803 69.741 1.00 47.78 485 LYS A C 1
ATOM 3997 O O . LYS A 1 485 ? -38.891 -1.948 70.958 1.00 47.78 485 LYS A O 1
ATOM 4002 N N . ASP A 1 486 ? -39.448 -2.730 68.923 1.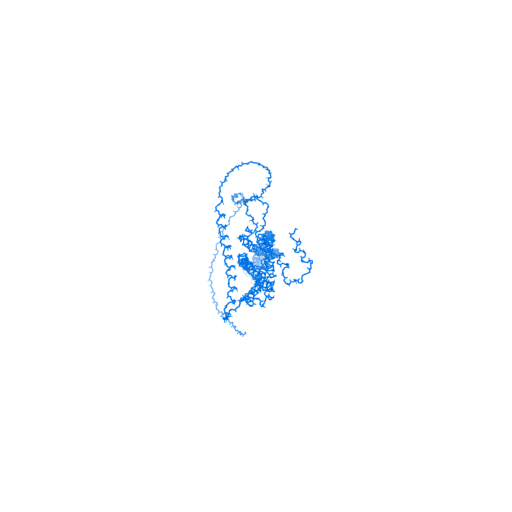00 48.72 486 ASP A N 1
ATOM 4003 C CA . ASP A 1 486 ? -40.228 -3.876 69.420 1.00 48.72 486 ASP A CA 1
ATOM 4004 C C . ASP A 1 486 ? -39.648 -5.263 69.103 1.00 48.72 486 ASP A C 1
ATOM 4006 O O . ASP A 1 486 ? -40.136 -6.266 69.626 1.00 48.72 486 ASP A O 1
ATOM 4010 N N . TRP A 1 487 ? -38.553 -5.372 68.337 1.00 43.69 487 TRP A N 1
ATOM 4011 C CA . TRP A 1 487 ? -37.965 -6.673 67.976 1.00 43.69 487 TRP A CA 1
ATOM 4012 C C . TRP A 1 487 ? -37.588 -7.548 69.181 1.00 43.69 487 TRP A C 1
ATOM 4014 O O . TRP A 1 487 ? -37.778 -8.761 69.138 1.00 43.69 487 TRP A O 1
ATOM 4024 N N . ILE A 1 488 ? -37.084 -6.970 70.279 1.00 44.22 488 ILE A N 1
ATOM 4025 C CA . ILE A 1 488 ? -36.689 -7.735 71.480 1.00 44.22 488 ILE A CA 1
ATOM 4026 C C . ILE A 1 488 ? -37.915 -8.300 72.217 1.00 44.22 488 ILE A C 1
ATOM 4028 O O . ILE A 1 488 ? -37.836 -9.394 72.787 1.00 44.22 488 ILE A O 1
ATOM 4032 N N . CYS A 1 489 ? -39.042 -7.587 72.192 1.00 45.25 489 CYS A N 1
ATOM 4033 C CA . CYS A 1 489 ? -40.319 -8.064 72.721 1.00 45.25 489 CYS A CA 1
ATOM 4034 C C . CYS A 1 489 ? -40.912 -9.133 71.790 1.00 45.25 489 CYS A C 1
ATOM 4036 O O . CYS A 1 489 ? -41.223 -10.228 72.257 1.00 45.25 489 CYS A O 1
ATOM 4038 N N . LEU A 1 490 ? -40.907 -8.897 70.472 1.00 39.41 490 LEU A N 1
ATOM 4039 C CA . LEU A 1 490 ? -41.303 -9.874 69.451 1.00 39.41 490 LEU A CA 1
ATOM 4040 C C . LEU A 1 490 ? -40.512 -11.192 69.556 1.00 39.41 490 LEU A C 1
ATOM 4042 O O . LEU A 1 490 ? -41.101 -12.271 69.520 1.00 39.41 490 LEU A O 1
ATOM 4046 N N . TYR A 1 491 ? -39.186 -11.139 69.733 1.00 43.31 491 TYR A N 1
ATOM 4047 C CA . TYR A 1 491 ? -38.329 -12.334 69.776 1.00 43.31 491 TYR A CA 1
ATOM 4048 C C . TYR A 1 491 ? -38.560 -13.222 71.002 1.00 43.31 491 TYR A C 1
ATOM 4050 O O . TYR A 1 491 ? -38.312 -14.429 70.953 1.00 43.31 4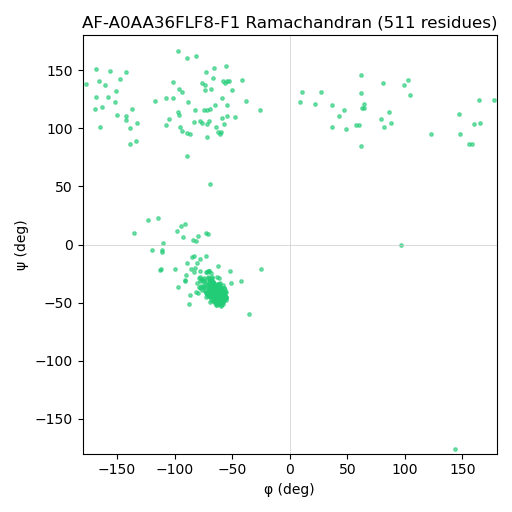91 TYR A O 1
ATOM 4058 N N . LYS A 1 492 ? -39.001 -12.632 72.118 1.00 42.12 492 LYS A N 1
ATOM 4059 C CA . LYS A 1 492 ? -39.285 -13.353 73.368 1.00 42.12 492 LYS A CA 1
ATOM 4060 C C . LYS A 1 492 ? -40.667 -14.009 73.371 1.00 42.12 492 LYS A C 1
ATOM 4062 O O . LYS A 1 492 ? -40.868 -14.935 74.152 1.00 42.12 492 LYS A O 1
ATOM 4067 N N . ILE A 1 493 ? -41.575 -13.541 72.513 1.00 40.81 493 ILE A N 1
ATOM 4068 C CA . ILE A 1 493 ? -43.005 -13.889 72.518 1.00 40.81 493 ILE A CA 1
ATOM 4069 C C . ILE A 1 493 ? -43.389 -14.753 71.293 1.00 40.81 493 ILE A C 1
ATOM 4071 O O . ILE A 1 493 ? -44.477 -15.314 71.234 1.00 40.81 493 ILE A O 1
ATOM 4075 N N . LEU A 1 494 ? -42.473 -14.968 70.336 1.00 38.50 494 LEU A N 1
ATOM 4076 C CA . LEU A 1 494 ? -42.679 -15.901 69.219 1.00 38.50 494 LEU A CA 1
ATOM 4077 C C . LEU A 1 494 ? -42.949 -17.349 69.709 1.00 38.50 494 LEU A C 1
ATOM 4079 O O . LEU A 1 494 ? -42.106 -17.919 70.412 1.00 38.50 494 LEU A O 1
ATOM 4083 N N . PRO A 1 495 ? -44.058 -17.997 69.288 1.00 32.66 495 PRO A N 1
ATOM 4084 C CA . PRO A 1 495 ? -44.409 -19.359 69.713 1.00 32.66 495 PRO A CA 1
ATOM 4085 C C . PRO A 1 495 ? -43.523 -20.441 69.073 1.00 32.66 495 PRO A C 1
ATOM 4087 O O . PRO A 1 495 ? -43.526 -21.596 69.499 1.00 32.66 495 PRO A O 1
ATOM 4090 N N . PHE A 1 496 ? -42.706 -20.071 68.087 1.00 44.12 496 PHE A N 1
ATOM 4091 C CA . PHE A 1 496 ? -41.706 -20.925 67.462 1.00 44.12 496 PHE A CA 1
ATOM 4092 C C . PHE A 1 496 ? -40.307 -20.354 67.696 1.00 44.12 496 PHE A C 1
ATOM 4094 O O . PHE A 1 496 ? -39.986 -19.229 67.321 1.00 44.12 496 PHE A O 1
ATOM 4101 N N . ARG A 1 497 ? -39.431 -21.172 68.289 1.00 40.94 497 ARG A N 1
ATOM 4102 C CA . ARG A 1 497 ? -37.985 -20.937 68.244 1.00 40.94 497 ARG A CA 1
ATOM 4103 C C . ARG A 1 497 ? -37.527 -21.307 66.832 1.00 40.94 497 ARG A C 1
ATOM 4105 O O . ARG A 1 497 ? -37.594 -22.495 66.513 1.00 40.94 497 ARG A O 1
ATOM 4112 N N . PRO A 1 498 ? -37.012 -20.378 66.006 1.00 40.97 498 PRO A N 1
ATOM 4113 C CA . PRO A 1 498 ? -36.324 -20.779 64.787 1.00 40.97 498 PRO A CA 1
ATOM 4114 C C . PRO A 1 498 ? -35.213 -21.760 65.182 1.00 40.97 498 PRO A C 1
ATOM 4116 O O . PRO A 1 498 ? -34.544 -21.548 66.203 1.00 40.97 498 PRO A O 1
ATOM 4119 N N . THR A 1 499 ? -34.982 -22.817 64.402 1.00 41.28 499 THR A N 1
ATOM 4120 C CA . THR A 1 499 ? -33.831 -23.731 64.548 1.00 41.28 499 THR A CA 1
ATOM 4121 C C . THR A 1 499 ? -32.521 -23.027 64.172 1.00 41.28 499 THR A C 1
ATOM 4123 O O . THR A 1 499 ? -31.742 -23.494 63.352 1.00 41.28 499 THR A O 1
ATOM 4126 N N . ARG A 1 500 ? -32.273 -21.859 64.762 1.00 49.16 500 ARG A N 1
ATOM 4127 C CA . ARG A 1 500 ? -31.001 -21.150 64.743 1.00 49.16 500 ARG A CA 1
ATOM 4128 C C . ARG A 1 500 ? -30.246 -21.485 66.026 1.00 49.16 500 ARG A C 1
ATOM 4130 O O . ARG A 1 500 ? -30.819 -21.453 67.122 1.00 49.16 500 ARG A O 1
ATOM 4137 N N . ASP A 1 501 ? -28.960 -21.796 65.881 1.00 52.59 501 ASP A N 1
ATOM 4138 C CA . ASP A 1 501 ? -28.028 -22.001 66.993 1.00 52.59 501 ASP A CA 1
ATOM 4139 C C . ASP A 1 501 ? -28.063 -20.789 67.947 1.00 52.59 501 ASP A C 1
ATOM 4141 O O . ASP A 1 501 ? -28.166 -19.632 67.527 1.00 52.59 501 ASP A O 1
ATOM 4145 N N . ILE A 1 502 ? -27.990 -21.070 69.247 1.00 49.94 502 ILE A N 1
ATOM 4146 C CA . ILE A 1 502 ? -27.920 -20.106 70.352 1.00 49.94 502 ILE A CA 1
ATOM 4147 C C . ILE A 1 502 ? -26.812 -19.069 70.105 1.00 49.94 502 ILE A C 1
ATOM 4149 O O . ILE A 1 502 ? -26.988 -17.898 70.434 1.00 49.94 502 ILE A O 1
ATOM 4153 N N . ARG A 1 503 ? -25.712 -19.461 69.450 1.00 53.34 503 ARG A N 1
ATOM 4154 C CA . ARG A 1 503 ? -24.610 -18.552 69.090 1.00 53.34 503 ARG A CA 1
ATOM 4155 C C . ARG A 1 503 ? -24.960 -17.509 68.031 1.00 53.34 503 ARG A C 1
ATOM 4157 O O . ARG A 1 503 ? -24.360 -16.438 68.027 1.00 53.34 503 ARG A O 1
ATOM 4164 N N . SER A 1 504 ? -25.876 -17.807 67.113 1.00 53.00 504 SER A N 1
ATOM 4165 C CA . SER A 1 504 ? -26.336 -16.823 66.123 1.00 53.00 504 SER A CA 1
ATOM 4166 C C . SER A 1 504 ? -27.298 -15.829 66.770 1.00 53.00 504 SER A C 1
ATOM 4168 O O . SER A 1 504 ? -27.159 -14.634 66.566 1.00 53.00 504 SER A O 1
ATOM 4170 N N . ARG A 1 505 ? -28.171 -16.313 67.666 1.00 51.50 505 ARG A N 1
ATOM 4171 C CA . ARG A 1 505 ? -29.064 -15.465 68.473 1.00 51.50 505 ARG A CA 1
ATOM 4172 C C . ARG A 1 505 ? -28.323 -14.494 69.390 1.00 51.50 505 ARG A C 1
ATOM 4174 O O . ARG A 1 505 ? -28.738 -13.350 69.509 1.00 51.50 505 ARG A O 1
ATOM 4181 N N . MET A 1 506 ? -27.252 -14.939 70.048 1.00 52.88 506 MET A N 1
ATOM 4182 C CA . MET A 1 506 ? -26.459 -14.051 70.907 1.00 52.88 506 MET A CA 1
ATOM 4183 C C . MET A 1 506 ? -25.706 -12.991 70.104 1.00 52.88 506 MET A C 1
ATOM 4185 O O . MET A 1 506 ? -25.644 -11.853 70.546 1.00 52.88 506 MET A O 1
ATOM 4189 N N . ARG A 1 507 ? -25.229 -13.321 68.897 1.00 55.56 507 ARG A N 1
ATOM 4190 C CA . ARG A 1 507 ? -24.565 -12.348 68.020 1.00 55.56 507 ARG A CA 1
ATOM 4191 C C . ARG A 1 507 ? -25.473 -11.189 67.630 1.00 55.56 507 ARG A C 1
ATOM 4193 O O . ARG A 1 507 ? -25.020 -10.061 67.718 1.00 55.56 507 ARG A O 1
ATOM 4200 N N . ASP A 1 508 ? -26.726 -11.461 67.276 1.00 54.00 508 ASP A N 1
ATOM 4201 C CA . ASP A 1 508 ? -27.685 -10.424 66.865 1.00 54.00 508 ASP A CA 1
ATOM 4202 C C . ASP A 1 508 ? -28.073 -9.492 68.033 1.00 54.00 508 ASP A C 1
ATOM 4204 O O . ASP A 1 508 ? -28.339 -8.307 67.837 1.00 54.00 508 ASP A O 1
ATOM 4208 N N . ILE A 1 509 ? -28.084 -10.026 69.262 1.00 50.84 509 ILE A N 1
ATOM 4209 C CA . ILE A 1 509 ? -28.363 -9.270 70.495 1.00 50.84 509 ILE A CA 1
ATOM 4210 C C . ILE A 1 509 ? -27.138 -8.451 70.929 1.00 50.84 509 ILE A C 1
ATOM 4212 O O . ILE A 1 509 ? -27.285 -7.333 71.413 1.00 50.84 509 ILE A O 1
ATOM 4216 N N . GLU A 1 510 ? -25.933 -8.995 70.764 1.00 53.62 510 GLU A N 1
ATOM 4217 C CA . GLU A 1 510 ? -24.681 -8.343 71.164 1.00 53.62 510 GLU A CA 1
ATOM 4218 C C . GLU A 1 510 ? -24.166 -7.347 70.114 1.00 53.62 510 GLU A C 1
ATOM 4220 O O . GLU A 1 510 ? -23.467 -6.408 70.475 1.00 53.62 510 GLU A O 1
ATOM 4225 N N . SER A 1 511 ? -24.543 -7.476 68.835 1.00 46.28 511 SER A N 1
ATOM 4226 C CA . SER A 1 511 ? -24.081 -6.600 67.743 1.00 46.28 511 SER A CA 1
ATOM 4227 C C . SER A 1 511 ? -24.639 -5.166 67.761 1.00 46.28 511 SER A C 1
ATOM 4229 O O . SER A 1 511 ? -24.463 -4.439 66.785 1.00 46.28 511 SER A O 1
ATOM 4231 N N . ARG A 1 512 ? -25.327 -4.749 68.830 1.00 43.16 512 ARG A N 1
ATOM 4232 C CA . ARG A 1 512 ? -25.947 -3.416 68.941 1.00 43.16 512 ARG A CA 1
ATOM 4233 C C . ARG A 1 512 ? -25.739 -2.699 70.282 1.00 43.16 512 ARG A C 1
ATOM 4235 O O . ARG A 1 512 ? -26.369 -1.666 70.486 1.00 43.16 512 ARG A O 1
ATOM 4242 N N . ASN A 1 513 ? -24.864 -3.211 71.153 1.00 36.75 513 ASN A N 1
ATOM 4243 C CA . ASN A 1 513 ? -24.373 -2.464 72.319 1.00 36.75 513 ASN A CA 1
ATOM 4244 C C . ASN A 1 513 ? -22.999 -1.857 72.055 1.00 36.75 513 ASN A C 1
ATOM 4246 O O . ASN A 1 513 ? -22.132 -2.593 71.529 1.00 36.75 513 ASN A O 1
#

Radius of gyration: 60.09 Å; Cα contacts (8 Å, |Δi|>4): 165; chains: 1; bounding box: 134×66×181 Å

Nearest PDB structures (foldseek):
  3ja6-assembly1_I  TM=4.312E-01  e=7.154E-03  Escherichia coli
  3g67-assembly1_A  TM=4.639E-01  e=5.026E-02  Thermotoga maritima
  3ja6-assembly1_H  TM=3.049E-01  e=8.285E-02  Escherichia coli
  6h2f-assembly1_A  TM=2.192E-01  e=1.118E-01  Aeromonas hydrophila subsp. hydrophila AL09-71
  3zx6-assembly1_B  TM=2.676E-01  e=5.010E-01  Archaeoglobus fulgidus DSM 4304

pLDDT: mean 71.04, std 23.56, range [30.08, 98.19]

Sequence (513 aa):
MALGEEVVEEEVVVEEEDVVEEEEVVEEEKVVEEVEVVEEEEVVKEEVVVEEEKVVEEEEVVKEEVVEEEKVVEEEEEIAAKEEEVEEEESRTVLYNVSFISDEDSGNEEQMVGGEITEKQEEETIIVSEIFTRAKLFDRLITRSINDLQKIYKDYLNKHCLSFLQEGDPSGLKVPNSYEKNIQKWRQEIQNEYTILQCQLTELQDLGVSLLNYVSTIDRVSQVMSEVLDFLPHIIELIKLWLIEEEIYLKKIEDELSSLLRNKSRCSKALRQQHVVVKEVRGNYQQQKFISQRLWQDVKATLQEKKVLEQQENILKNNLNVTESELSLKKSTRADAEVQFQSHQSTSPMFFDHWTDFIEKQELDICQLRLRRDRVKVEWSRLIKSKYYCQRKLDDVDSKYQSCKKVLDQMESKLQKEEDDYLKLERDLDGLIAKVDVLERIREQKIQTHTIETIFMKPKALESEPNSDTTFDKASSLVASEIGKDWICLYKILPFRPTRDIRSRMRDIESRN

Foldseek 3Di:
DDDDDDDDDDDDDDDDDDDDDDDDDDDDDDDDDDDDDDDDDDDDDDPDDDDDDDDDDDDDDDDDDDDDPPPPVVVVVVVVVVVVVVVVVVVVVVVVVVVVVPPPDDDDDDDDDPPDPPVVNVVVVVVLVVLVVVVVLLCVVLVVLVVVLVCCCCVPLVQQVDQLVPLDPCVPPDLSVVSNVVSVVLVVVLVVLNVVLVVLVVVLVVQVPDSVSCVVCVVVNVVSSVVNVVSSVVSVVSVVVNVVVLVVSLVVLVVSLVVLVVVLVVLVVVLVVLVVVLVVLVVVLVVLVVVLVVLVVQLVVLVVVLVVLVVVLVVLVVQLVVLVVVLVVLVVVLVVLVVVVVPDPDPDPVVVVVSVVVSVVSVVVNVVSVVSNVVSVVVNVVSVVVNVVSVVSSVVSVVVSVVSVVVSVVSVVVSVVSVVVSVVSVVVSVVSVVSSSSSVVVSCSNVVSCVCCVPPPDPPDDDDDPDDDDVVNVVVCVVCVVCVPCVVVVQVPDPDDPPDDPVVVVCVVVVPD

Mean predicted aligned error: 19.45 Å

Secondary structure (DSSP, 8-state):
---------------------------------------------------------------------TTSHHHHHHHHHHHHHHHHHHHHHHHHHHHHTTSSS-------------HHHHHHHHHHHHHHHHHHHHHHHHHHHHHHHHHHIIIIIHHT---GGGSS--TT-HHHHHHHHHHHHHHHHHHHHHHHHHHHHHHHHHHTTSHHHHHHTHHHHHHHHHHHHHHHHHHHHHHHHHHHHHHHHHHHHHHHHHHHHHHHHHHHHHHHHHHHHHHHHHHHHHHHHHHHHHHHHHHHHHHHHHHHHHHHHHHHHHHHHHHHHHHHHHHHHHHHHHHHHHH-----HHHHHHHHHHHHHHHHHHHHHHHHHHHHHHHHHHHHHHHHHHHHHHHHHHHHHHHHHHHHHHHHHHHHHHHHHHHHHHHHHHHHHHHHHHHHHHHHHHHHSTHHHHHH---S-----S----HHHHHHHHHHHHHHHHHHHHHHH-SS--S--HHHHHHHHHTT-